Protein AF-A0A1F9V1G7-F1 (afdb_monomer_lite)

Foldseek 3Di:
DPDDPDDPLQVLLLCLLLVVDPVSVVVLVVLLQDLQSQLVSLLSLLVSLLCLLPPPDDNVNSCVSSVSSLVSLLVSLVCQLPDPSHDPVSNVLSVCLNVQPSPVNNVVVLSVLLVVLVVVLVVLVCVLVVPPPDDDPDDDPPPDCVVVDAFDQDDADPQPPQPFFDPPVVSVVVSVVLVVVLVVLSVVLVVLVVQLVVLVVDPDDPVVNVVSVVSNVVSSVVSVVVSVVSNVVSVLCSVQVSSCSNSVDQDQAPAQDQQQQPQWFWEADPQGIETGGEAEEQDPDVSNVVLLQCLQQVQQWDWADDPNDIGTYGYGYHYHYADVVGDDDPRHQYEYADPDQDLPDLRYTHDHSHDDSLQSNLSVLVVLSHAQLSDSNDGSVRVVVCNRRPVQDCSPPSSHGPDNVSSVVSVVSCVVSVRYDYDD

Secondary structure (DSSP, 8-state):
---S-S-TTHHHHHHHHTT--HHHHHHHHHHHTSHHHHHHHHHHHHHHHHHHHHSSS-HHHHHHHHHHHHHHHHHHHHHHHH-TTS-HHHHHHHHHHIIIIIGGGHHHHHHHHHHHHHHHHHHHHHHHHHH--SS--S---TTSSGGGS---PPPPP-PPP------THHHHHHHHHHHHHHHHHHHHHHHHHHHHHHHHHTT--HHHHHHHHHHHHHHHHHHHHHHHHHHHHHHHIIIIIIHHHHH-----PPPPPPP--TTEEEEE-SSEEEEEEEEEES---HHHHHHHHHHHHHHT-EEEEETTEEEEEEEEEEEEEPPTTPPPPTT-EEEEE-SS----BTTEEEE-TT--TTHHHHHHHHHTTPPPTTSS-S-HHHHHHHHHHGGGBTTTSTTSB--HHHHHHHHHHHHHTT-EEPP-

Radius of gyration: 26.16 Å; chains: 1; bounding box: 58×72×70 Å

pLDDT: mean 72.43, std 16.91, range [29.72, 97.0]

Structure (mmCIF, N/CA/C/O backbone):
data_AF-A0A1F9V1G7-F1
#
_entry.id   AF-A0A1F9V1G7-F1
#
loop_
_atom_site.group_PDB
_atom_site.id
_atom_site.type_symbol
_atom_site.label_atom_id
_atom_site.label_alt_id
_atom_site.label_comp_id
_atom_site.label_asym_id
_atom_site.label_entity_id
_atom_site.label_seq_id
_atom_site.pdbx_PDB_ins_code
_atom_site.Cartn_x
_atom_site.Cartn_y
_atom_site.Cartn_z
_atom_site.occupancy
_atom_site.B_iso_or_equiv
_atom_site.auth_seq_id
_atom_site.auth_comp_id
_atom_site.auth_asym_id
_atom_site.auth_atom_id
_atom_site.pdbx_PDB_model_num
ATOM 1 N N . MET A 1 1 ? 21.575 26.878 -10.936 1.00 29.72 1 MET A N 1
ATOM 2 C CA . MET A 1 1 ? 22.594 25.999 -10.329 1.00 29.72 1 MET A CA 1
ATOM 3 C C . MET A 1 1 ? 21.884 25.120 -9.322 1.00 29.72 1 MET A C 1
ATOM 5 O O . MET A 1 1 ? 21.358 25.646 -8.352 1.00 29.72 1 MET A O 1
ATOM 9 N N . ILE A 1 2 ? 21.734 23.836 -9.638 1.00 32.88 2 ILE A N 1
ATOM 10 C CA . ILE A 1 2 ? 21.074 22.844 -8.782 1.00 32.88 2 ILE A CA 1
ATOM 11 C C . ILE A 1 2 ? 22.199 22.085 -8.077 1.00 32.88 2 ILE A C 1
ATOM 13 O O . ILE A 1 2 ? 23.137 21.654 -8.738 1.00 32.88 2 ILE A O 1
ATOM 17 N N . ASP A 1 3 ? 22.122 22.018 -6.751 1.00 31.44 3 ASP A N 1
ATOM 18 C CA . ASP A 1 3 ? 23.181 21.574 -5.840 1.00 31.44 3 ASP A CA 1
ATOM 19 C C . ASP A 1 3 ? 23.662 20.132 -6.129 1.00 31.44 3 ASP A C 1
ATOM 21 O O . ASP A 1 3 ? 22.867 19.204 -6.296 1.00 31.44 3 ASP A O 1
ATOM 25 N N . GLU A 1 4 ? 24.984 19.965 -6.205 1.00 32.94 4 GLU A N 1
ATOM 26 C CA . GLU A 1 4 ? 25.726 18.846 -6.814 1.00 32.94 4 GLU A CA 1
ATOM 27 C C . GLU A 1 4 ? 25.842 17.588 -5.932 1.00 32.94 4 GLU A C 1
ATOM 29 O O . GLU A 1 4 ? 26.538 16.633 -6.277 1.00 32.94 4 GLU A O 1
ATOM 34 N N . LYS A 1 5 ? 25.178 17.530 -4.775 1.00 31.61 5 LYS A N 1
ATOM 35 C CA . LYS A 1 5 ? 25.526 16.543 -3.732 1.00 31.61 5 LYS A CA 1
ATOM 36 C C . LYS A 1 5 ? 24.697 15.254 -3.693 1.00 31.61 5 LYS A C 1
ATOM 38 O O . LYS A 1 5 ? 24.745 14.525 -2.707 1.00 31.61 5 LYS A O 1
ATOM 43 N N . GLY A 1 6 ? 23.998 14.903 -4.772 1.00 30.95 6 GLY A N 1
ATOM 44 C CA . GLY A 1 6 ? 23.206 13.668 -4.848 1.00 30.95 6 GLY A CA 1
ATOM 45 C C . GLY A 1 6 ? 23.345 12.923 -6.174 1.00 30.95 6 GLY A C 1
ATOM 46 O O . GLY A 1 6 ? 22.441 12.997 -7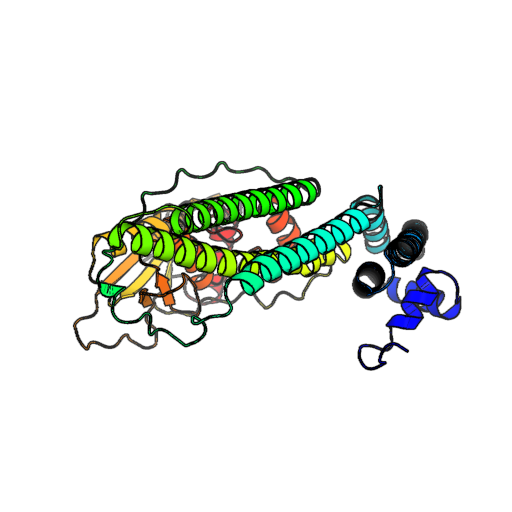.001 1.00 30.95 6 GLY A O 1
ATOM 47 N N . ALA A 1 7 ? 24.437 12.162 -6.315 1.00 34.72 7 ALA A N 1
ATOM 48 C CA . ALA A 1 7 ? 24.778 11.256 -7.421 1.00 34.72 7 ALA A CA 1
ATOM 49 C C . ALA A 1 7 ? 25.152 11.935 -8.755 1.00 34.72 7 ALA A C 1
ATOM 51 O O . ALA A 1 7 ? 24.292 12.399 -9.502 1.00 34.72 7 ALA A O 1
ATOM 52 N N . GLY A 1 8 ? 26.441 11.873 -9.114 1.00 35.94 8 GLY A N 1
ATOM 53 C CA . GLY A 1 8 ? 27.033 12.353 -10.378 1.00 35.94 8 GLY A CA 1
ATOM 54 C C . GLY A 1 8 ? 26.545 11.669 -11.668 1.00 35.94 8 GLY A C 1
ATOM 55 O O . GLY A 1 8 ? 27.241 11.677 -12.671 1.00 35.94 8 GLY A O 1
ATOM 56 N N . LEU A 1 9 ? 25.352 11.075 -11.649 1.00 44.69 9 LEU A N 1
ATOM 57 C CA . LEU A 1 9 ? 24.661 10.449 -12.777 1.00 44.69 9 LEU A CA 1
ATOM 58 C C . LEU A 1 9 ? 23.574 11.351 -13.382 1.00 44.69 9 LEU A C 1
ATOM 60 O O . LEU A 1 9 ? 23.080 11.071 -14.467 1.00 44.69 9 LEU A O 1
ATOM 64 N N . HIS A 1 10 ? 23.179 12.432 -12.703 1.00 52.31 10 HIS A N 1
ATOM 65 C CA . HIS A 1 10 ? 22.022 13.241 -13.111 1.00 52.31 10 HIS A CA 1
ATOM 66 C C . HIS A 1 10 ? 22.210 13.990 -14.449 1.00 52.31 10 HIS A C 1
ATOM 68 O O . HIS A 1 10 ? 21.325 13.883 -15.298 1.00 52.31 10 HIS A O 1
ATOM 74 N N . PRO A 1 11 ? 23.353 14.663 -14.705 1.00 52.00 11 PRO A N 1
ATOM 75 C CA . PRO A 1 11 ? 23.582 15.378 -15.966 1.00 52.00 11 PRO A CA 1
ATOM 76 C C . PRO A 1 11 ? 23.840 14.437 -17.150 1.00 52.00 11 PRO A C 1
ATOM 78 O O . PRO A 1 11 ? 23.301 14.652 -18.230 1.00 52.00 11 PRO A O 1
ATOM 81 N N . ILE A 1 12 ? 24.609 13.365 -16.925 1.00 50.31 12 ILE A N 1
ATOM 82 C CA . ILE A 1 12 ? 24.940 12.334 -17.925 1.00 50.31 12 ILE A CA 1
ATOM 83 C C . ILE A 1 12 ? 23.653 11.693 -18.449 1.00 50.31 12 ILE A C 1
ATOM 85 O O . ILE A 1 12 ? 23.429 11.622 -19.650 1.00 50.31 12 ILE A O 1
ATOM 89 N N . ILE A 1 13 ? 22.747 11.298 -17.553 1.00 52.94 13 ILE A N 1
ATOM 90 C CA . ILE A 1 13 ? 21.495 10.625 -17.921 1.00 52.94 13 ILE A CA 1
ATOM 91 C C . ILE A 1 13 ? 20.508 11.588 -18.587 1.00 52.94 13 ILE A C 1
ATOM 93 O O . ILE A 1 13 ? 19.802 11.192 -19.513 1.00 52.94 13 ILE A O 1
ATOM 97 N N . PHE A 1 14 ? 20.478 12.851 -18.159 1.00 56.09 14 PHE A N 1
ATOM 98 C CA . PHE A 1 14 ? 19.646 13.885 -18.772 1.00 56.09 14 PHE A CA 1
ATOM 99 C C . PHE A 1 14 ? 20.108 14.220 -20.203 1.00 56.09 14 PHE A C 1
ATOM 101 O O . PHE A 1 14 ? 19.299 14.192 -21.131 1.00 56.09 14 PHE A O 1
ATOM 108 N N . ASN A 1 15 ? 21.411 14.438 -20.403 1.00 54.31 15 ASN A N 1
ATOM 109 C CA . ASN A 1 15 ? 22.000 14.746 -21.710 1.00 54.31 15 ASN A CA 1
ATOM 110 C C . ASN A 1 15 ? 21.975 13.536 -22.659 1.00 54.31 15 ASN A C 1
ATOM 112 O O . ASN A 1 15 ? 21.706 13.689 -23.852 1.00 54.31 15 ASN A O 1
ATOM 116 N N . ALA A 1 16 ? 22.181 12.327 -22.128 1.00 52.59 16 ALA A N 1
ATOM 117 C CA . ALA A 1 16 ? 22.077 11.081 -22.880 1.00 52.59 16 ALA A CA 1
ATOM 118 C C . ALA A 1 16 ? 20.644 10.782 -23.327 1.00 52.59 16 ALA A C 1
ATOM 120 O O . ALA A 1 16 ? 20.428 10.449 -24.488 1.00 52.59 16 ALA A O 1
ATOM 121 N N . ALA A 1 17 ? 19.648 10.916 -22.440 1.00 51.84 17 ALA A N 1
ATOM 122 C CA . ALA A 1 17 ? 18.251 10.683 -22.802 1.00 51.84 17 ALA A CA 1
ATOM 123 C C . ALA A 1 17 ? 17.811 11.636 -23.924 1.00 51.84 17 ALA A C 1
ATOM 125 O O . ALA A 1 17 ? 17.167 11.213 -24.882 1.00 51.84 17 ALA A O 1
ATOM 126 N N . LEU A 1 18 ? 18.231 12.902 -23.861 1.00 56.25 18 LEU A N 1
ATOM 127 C CA . LEU A 1 18 ? 17.967 13.896 -24.903 1.00 56.25 18 LEU A CA 1
ATOM 128 C C . LEU A 1 18 ? 18.808 13.710 -26.183 1.00 56.25 18 LEU A C 1
ATOM 130 O O . LEU A 1 18 ? 18.615 14.475 -27.125 1.00 56.25 18 LEU A O 1
ATOM 134 N N . ALA A 1 19 ? 19.692 12.704 -26.244 1.00 54.97 19 ALA A N 1
ATOM 135 C CA . ALA A 1 19 ? 20.638 12.462 -27.338 1.00 54.97 19 ALA A CA 1
ATOM 136 C C . ALA A 1 19 ? 21.523 13.683 -27.671 1.00 54.97 19 ALA A C 1
ATOM 138 O O . ALA A 1 19 ? 21.908 13.885 -28.819 1.00 54.97 19 ALA A O 1
ATOM 139 N N . GLN A 1 20 ? 21.827 14.510 -26.665 1.00 57.44 20 GLN A N 1
ATOM 140 C CA . GLN A 1 20 ? 22.647 15.719 -26.809 1.00 57.44 20 GLN A CA 1
ATOM 141 C C . GLN A 1 20 ? 24.141 15.462 -26.562 1.00 57.44 20 GLN A C 1
ATOM 143 O O . GLN A 1 20 ? 24.959 16.324 -26.868 1.00 57.44 20 GLN A O 1
ATOM 148 N N . ASP A 1 21 ? 24.495 14.285 -26.035 1.00 67.31 21 ASP A N 1
ATOM 149 C CA . ASP A 1 21 ? 25.875 13.839 -25.835 1.00 67.31 21 ASP A CA 1
ATOM 150 C C . ASP A 1 21 ? 26.028 12.346 -26.178 1.00 67.31 21 ASP A C 1
ATOM 152 O O . ASP A 1 21 ? 25.426 11.471 -25.546 1.00 67.31 21 ASP A O 1
ATOM 156 N N . GLU A 1 22 ? 26.846 12.059 -27.189 1.00 66.12 22 GLU A N 1
ATOM 157 C CA . GLU A 1 22 ? 27.097 10.714 -27.713 1.00 66.12 22 GLU A CA 1
ATOM 158 C C . GLU A 1 22 ? 27.873 9.835 -26.715 1.00 66.12 22 GLU A C 1
ATOM 160 O O . GLU A 1 22 ? 27.637 8.623 -26.642 1.00 66.12 22 GLU A O 1
ATOM 165 N N . ALA A 1 23 ? 28.735 10.437 -25.886 1.00 68.25 23 ALA A N 1
ATOM 166 C CA . ALA A 1 23 ? 29.507 9.723 -24.871 1.00 68.25 23 ALA A CA 1
ATOM 167 C C . ALA A 1 23 ? 28.603 9.226 -23.732 1.00 68.25 23 ALA A C 1
ATOM 169 O O . ALA A 1 23 ? 28.592 8.031 -23.422 1.00 68.25 23 ALA A O 1
ATOM 170 N N . SER A 1 24 ? 27.772 10.112 -23.172 1.00 66.44 24 SER A N 1
ATOM 171 C CA . SER A 1 24 ? 26.798 9.748 -22.135 1.00 66.44 24 SER A CA 1
ATOM 172 C C . SER A 1 24 ? 25.757 8.735 -22.639 1.00 66.44 24 SER A C 1
ATOM 174 O O . SER A 1 24 ? 25.328 7.847 -21.897 1.00 66.44 24 SER A O 1
ATOM 176 N N . TYR A 1 25 ? 25.354 8.827 -23.912 1.00 69.50 25 TYR A N 1
ATOM 177 C CA . TYR A 1 25 ? 24.435 7.864 -24.525 1.00 69.50 25 TYR A CA 1
ATOM 178 C C . TYR A 1 25 ? 25.061 6.475 -24.693 1.00 69.50 25 TYR A C 1
ATOM 180 O O . TYR A 1 25 ? 24.433 5.463 -24.370 1.00 69.50 25 TYR A O 1
ATOM 188 N N . SER A 1 26 ? 26.319 6.420 -25.128 1.00 71.12 26 SER A N 1
ATOM 189 C CA . SER A 1 26 ? 27.076 5.170 -25.248 1.00 71.12 26 SER A CA 1
ATOM 190 C C . SER A 1 26 ? 27.284 4.496 -23.888 1.00 71.12 26 SER A C 1
ATOM 192 O O . SER A 1 26 ? 27.152 3.277 -23.773 1.00 71.12 26 SER A O 1
ATOM 194 N N . GLU A 1 27 ? 27.520 5.276 -22.829 1.00 74.50 27 GLU A N 1
ATOM 195 C CA . GLU A 1 27 ? 27.618 4.761 -21.460 1.00 74.50 27 GLU A CA 1
ATOM 196 C C . GLU A 1 27 ? 26.291 4.151 -20.967 1.00 74.50 27 GLU A C 1
ATOM 198 O O . GLU A 1 27 ? 26.287 3.082 -20.346 1.00 74.50 27 GLU A O 1
ATOM 203 N N . LEU A 1 28 ? 25.149 4.782 -21.274 1.00 73.62 28 LEU A N 1
ATOM 204 C CA . LEU A 1 28 ? 23.828 4.229 -20.955 1.00 73.62 28 LEU A CA 1
ATOM 205 C C . LEU A 1 28 ? 23.567 2.898 -21.668 1.00 73.62 28 LEU A C 1
ATOM 207 O O . LEU A 1 28 ? 23.064 1.960 -21.044 1.00 73.62 28 LEU A O 1
ATOM 211 N N . LEU A 1 29 ? 23.919 2.797 -22.952 1.00 75.94 29 LEU A N 1
ATOM 212 C CA . LEU A 1 29 ? 23.787 1.555 -23.718 1.00 75.94 29 LEU A CA 1
ATOM 213 C C . LEU A 1 29 ? 24.694 0.455 -23.157 1.00 75.94 29 LEU A C 1
ATOM 215 O O . LEU A 1 29 ? 24.226 -0.661 -22.933 1.00 75.94 29 LEU A O 1
ATOM 219 N N . ALA A 1 30 ? 25.947 0.776 -22.823 1.00 78.69 30 ALA A N 1
ATOM 220 C CA . ALA A 1 30 ? 26.878 -0.175 -22.218 1.00 78.69 30 ALA A CA 1
ATOM 221 C C . ALA A 1 30 ? 26.344 -0.741 -20.891 1.00 78.69 30 ALA A C 1
ATOM 223 O O . ALA A 1 30 ? 26.372 -1.952 -20.675 1.00 78.69 30 ALA A O 1
ATOM 224 N N . ARG A 1 31 ? 25.769 0.104 -20.025 1.00 75.69 31 ARG A N 1
ATOM 225 C CA . ARG A 1 31 ? 25.143 -0.322 -18.756 1.00 75.69 31 ARG A CA 1
ATOM 226 C C . ARG A 1 31 ? 23.838 -1.095 -18.943 1.00 75.69 31 ARG A C 1
ATOM 228 O O . ARG A 1 31 ? 23.412 -1.799 -18.034 1.00 75.69 31 ARG A O 1
ATOM 235 N N . SER A 1 32 ? 23.206 -0.970 -20.103 1.00 80.00 32 SER A N 1
ATOM 236 C CA . SER A 1 32 ? 21.971 -1.683 -20.442 1.00 80.00 32 SER A CA 1
ATOM 237 C C . SER A 1 32 ? 22.229 -3.091 -20.986 1.00 80.00 32 SER A C 1
ATOM 239 O O . SER A 1 32 ? 21.286 -3.860 -21.155 1.00 80.00 32 SER A O 1
ATOM 241 N N . SER A 1 33 ? 23.494 -3.447 -21.244 1.00 76.12 33 SER A N 1
ATOM 242 C CA . SER A 1 33 ? 23.887 -4.762 -21.773 1.00 76.12 33 SER A CA 1
ATOM 243 C C . SER A 1 33 ? 23.609 -5.921 -20.806 1.00 76.12 33 SER A C 1
ATOM 245 O O . SER A 1 33 ? 23.450 -7.058 -21.245 1.00 76.12 33 SER A O 1
ATOM 247 N N . ASP A 1 34 ? 23.465 -5.642 -19.505 1.00 72.00 34 ASP A N 1
ATOM 248 C CA . ASP A 1 34 ? 23.034 -6.606 -18.495 1.00 72.00 34 ASP A CA 1
ATOM 249 C C . ASP A 1 34 ? 21.693 -6.201 -17.847 1.00 72.00 34 ASP A C 1
ATOM 251 O O . ASP A 1 34 ? 21.361 -5.022 -17.697 1.00 72.00 34 ASP A O 1
ATOM 255 N N . ARG A 1 35 ? 20.898 -7.195 -17.427 1.00 67.25 35 ARG A N 1
ATOM 256 C CA . ARG A 1 35 ? 19.546 -6.983 -16.873 1.00 67.25 35 ARG A CA 1
ATOM 257 C C . ARG A 1 35 ? 19.528 -6.129 -15.595 1.00 67.25 35 ARG A C 1
ATOM 259 O O . ARG A 1 35 ? 18.544 -5.435 -15.339 1.00 67.25 35 ARG A O 1
ATOM 266 N N . ARG A 1 36 ? 20.556 -6.214 -14.746 1.00 66.19 36 ARG A N 1
ATOM 267 C CA . ARG A 1 36 ? 20.614 -5.470 -13.473 1.00 66.19 36 ARG A CA 1
ATOM 268 C C . ARG A 1 36 ? 21.009 -4.015 -13.715 1.00 66.19 36 ARG A C 1
ATOM 270 O O . ARG A 1 36 ? 20.405 -3.122 -13.120 1.00 66.19 36 ARG A O 1
ATOM 277 N N . GLY A 1 37 ? 21.971 -3.789 -14.602 1.00 71.88 37 GLY A N 1
ATOM 278 C CA . GLY A 1 37 ? 22.378 -2.481 -15.087 1.00 71.88 37 GLY A CA 1
ATOM 279 C C . GLY A 1 37 ? 21.224 -1.761 -15.779 1.00 71.88 37 GLY A C 1
ATOM 280 O O . GLY A 1 37 ? 20.951 -0.608 -15.445 1.00 71.88 37 GLY A O 1
ATOM 281 N N . PHE A 1 38 ? 20.443 -2.467 -16.603 1.00 80.62 38 PHE A N 1
ATOM 282 C CA . PHE A 1 38 ? 19.255 -1.899 -17.244 1.00 80.62 38 PHE A CA 1
ATOM 283 C C . PHE A 1 38 ? 18.192 -1.423 -16.238 1.00 80.62 38 PHE A C 1
ATOM 285 O O . PHE A 1 38 ? 17.694 -0.305 -16.353 1.00 80.62 38 PHE A O 1
ATOM 292 N N . GLY A 1 39 ? 17.896 -2.199 -15.187 1.00 73.31 39 GLY A N 1
ATOM 293 C CA . GLY A 1 39 ? 16.973 -1.764 -14.124 1.00 73.31 39 GLY A CA 1
ATOM 294 C C . GLY A 1 39 ? 17.448 -0.510 -13.369 1.00 73.31 39 GLY A C 1
ATOM 295 O O . GLY A 1 39 ? 16.644 0.359 -13.011 1.00 73.31 39 GLY A O 1
ATOM 296 N N . SER A 1 40 ? 18.762 -0.371 -13.169 1.00 71.94 40 SER A N 1
ATOM 297 C CA . SER A 1 40 ? 19.364 0.839 -12.590 1.00 71.94 40 SER A CA 1
ATOM 298 C C . SER A 1 40 ? 19.195 2.049 -13.517 1.00 71.94 40 SER A C 1
ATOM 300 O O . SER A 1 40 ? 18.751 3.110 -13.074 1.00 71.94 40 SER A O 1
ATOM 302 N N . VAL A 1 41 ? 19.442 1.866 -14.820 1.00 78.00 41 VAL A N 1
ATOM 303 C CA . VAL A 1 41 ? 19.226 2.892 -15.854 1.00 78.00 41 VAL A CA 1
ATOM 304 C C . VAL A 1 41 ? 17.766 3.357 -15.870 1.00 78.00 41 VAL A C 1
ATOM 306 O O . VAL A 1 41 ? 17.510 4.558 -15.786 1.00 78.00 41 VAL A O 1
ATOM 309 N N . LEU A 1 42 ? 16.803 2.429 -15.871 1.00 80.25 42 LEU A N 1
ATOM 310 C CA . LEU A 1 42 ? 15.372 2.751 -15.798 1.00 80.25 42 LEU A CA 1
ATOM 311 C C . LEU A 1 42 ? 15.018 3.546 -14.532 1.00 80.25 42 LEU A C 1
ATOM 313 O O . LEU A 1 42 ? 14.270 4.519 -14.598 1.00 80.25 42 LEU A O 1
ATOM 317 N N . THR A 1 43 ? 15.587 3.184 -13.381 1.00 77.12 43 THR A N 1
ATOM 318 C CA . THR A 1 43 ? 15.363 3.906 -12.116 1.00 77.12 43 THR A CA 1
ATOM 319 C C . THR A 1 43 ? 15.855 5.348 -12.193 1.00 77.12 43 THR A C 1
ATOM 321 O O . THR A 1 43 ? 15.156 6.278 -11.787 1.00 77.12 43 THR A O 1
ATOM 324 N N . SER A 1 44 ? 17.058 5.558 -12.723 1.00 73.88 44 SER A N 1
ATOM 325 C CA . SER A 1 44 ? 17.613 6.900 -12.867 1.00 73.88 44 SER A CA 1
ATOM 326 C C . SER A 1 44 ? 16.829 7.748 -13.870 1.00 73.88 44 SER A C 1
ATOM 328 O O . SER A 1 44 ? 16.561 8.918 -13.592 1.00 73.88 44 SER A O 1
ATOM 330 N N . LEU A 1 45 ? 16.399 7.153 -14.987 1.00 80.06 45 LEU A N 1
ATOM 331 C CA . LEU A 1 45 ? 15.549 7.809 -15.982 1.00 80.06 45 LEU A CA 1
ATOM 332 C C . LEU A 1 45 ? 14.183 8.200 -15.394 1.00 80.06 45 LEU A C 1
ATOM 334 O O . LEU A 1 45 ? 13.739 9.330 -15.598 1.00 80.06 45 LEU A O 1
ATOM 338 N N . TYR A 1 46 ? 13.561 7.326 -14.593 1.00 84.12 46 TYR A N 1
ATOM 339 C CA . TYR A 1 46 ? 12.331 7.638 -13.859 1.00 84.12 46 TYR A CA 1
ATOM 340 C C . TYR A 1 46 ? 12.502 8.855 -12.946 1.00 84.12 46 TYR A C 1
ATOM 342 O O . TYR A 1 46 ? 11.719 9.801 -13.008 1.00 84.12 46 TYR A O 1
ATOM 350 N N . HIS A 1 47 ? 13.542 8.861 -12.107 1.00 80.00 47 HIS A N 1
ATOM 351 C CA . HIS A 1 47 ? 13.767 9.960 -11.168 1.00 80.00 47 HIS A CA 1
ATOM 352 C C . HIS A 1 47 ? 14.069 11.276 -11.871 1.00 80.00 47 HIS A C 1
ATOM 354 O O . HIS A 1 47 ? 13.634 12.330 -11.410 1.00 80.00 47 HIS A O 1
ATOM 360 N N . ALA A 1 48 ? 14.814 11.240 -12.971 1.00 78.31 48 ALA A N 1
ATOM 361 C CA . ALA A 1 48 ? 15.082 12.441 -13.737 1.00 78.31 48 ALA A CA 1
ATOM 362 C C . ALA A 1 48 ? 13.793 12.963 -14.417 1.00 78.31 48 ALA A C 1
ATOM 364 O O . ALA A 1 48 ? 13.546 14.168 -14.358 1.00 78.31 48 ALA A O 1
ATOM 365 N N . LEU A 1 49 ? 12.902 12.084 -14.906 1.00 84.19 49 LEU A N 1
ATOM 366 C CA . LEU A 1 49 ? 11.594 12.481 -15.450 1.00 84.19 49 LEU A CA 1
ATOM 367 C C . LEU A 1 49 ? 10.698 13.083 -14.365 1.00 84.19 49 LEU A C 1
ATOM 369 O O . LEU A 1 49 ? 10.118 14.151 -14.558 1.00 84.19 49 LEU A O 1
ATOM 373 N N . ARG A 1 50 ? 10.622 12.421 -13.205 1.00 83.50 50 ARG A N 1
ATOM 374 C CA . ARG A 1 50 ? 9.877 12.893 -12.035 1.00 83.50 50 ARG A CA 1
ATOM 375 C C . ARG A 1 50 ? 10.364 14.273 -11.598 1.00 83.50 50 ARG A C 1
ATOM 377 O O . ARG A 1 50 ? 9.555 15.182 -11.477 1.00 83.50 50 ARG A O 1
ATOM 384 N N . ARG A 1 51 ? 11.679 14.474 -11.458 1.00 80.38 51 ARG A N 1
ATOM 385 C CA . ARG A 1 51 ? 12.256 15.783 -11.105 1.00 80.38 51 ARG A CA 1
ATOM 386 C C . ARG A 1 51 ? 11.941 16.859 -12.140 1.00 80.38 51 ARG A C 1
ATOM 388 O O . ARG A 1 51 ? 11.576 17.964 -11.754 1.00 80.38 51 ARG A O 1
ATOM 395 N N . ALA A 1 52 ? 12.044 16.546 -13.434 1.00 80.06 52 ALA A N 1
ATOM 396 C CA . ALA A 1 52 ? 11.661 17.478 -14.492 1.00 80.06 52 ALA A CA 1
ATOM 397 C C . ALA A 1 52 ? 10.176 17.863 -14.389 1.00 80.06 52 ALA A C 1
ATOM 399 O O . ALA A 1 52 ? 9.826 19.023 -14.585 1.00 80.06 52 ALA A O 1
ATOM 400 N N . HIS A 1 53 ? 9.313 16.910 -14.028 1.00 81.44 53 HIS A N 1
ATOM 401 C CA . HIS A 1 53 ? 7.881 17.131 -13.852 1.00 81.44 53 HIS A CA 1
ATOM 402 C C . HIS A 1 53 ? 7.507 17.823 -12.529 1.00 81.44 53 HIS A C 1
ATOM 404 O O . HIS A 1 53 ? 6.465 18.475 -12.449 1.00 81.44 53 HIS A O 1
ATOM 410 N N . GLU A 1 54 ? 8.337 17.703 -11.493 1.00 77.00 54 GLU A N 1
ATOM 411 C CA . GLU A 1 54 ? 8.094 18.265 -10.161 1.00 77.00 54 GLU A CA 1
ATOM 412 C C . GLU A 1 54 ? 8.793 19.610 -9.919 1.00 77.00 54 GLU A C 1
ATOM 414 O O . GLU A 1 54 ? 8.477 20.294 -8.942 1.00 77.00 54 GLU A O 1
ATOM 419 N N . ALA A 1 55 ? 9.688 20.025 -10.817 1.00 77.31 55 ALA A N 1
ATOM 420 C CA . ALA A 1 55 ? 10.452 21.258 -10.696 1.00 77.31 55 ALA A CA 1
ATOM 421 C C . ALA A 1 55 ? 9.559 22.478 -10.393 1.00 77.31 55 ALA A C 1
ATOM 423 O O . ALA A 1 55 ? 8.456 22.623 -10.932 1.00 77.31 55 ALA A O 1
ATOM 424 N N . GLY A 1 56 ? 10.062 23.396 -9.560 1.00 74.69 56 GLY A N 1
ATOM 425 C CA . GLY A 1 56 ? 9.420 24.674 -9.214 1.00 74.69 56 GLY A CA 1
ATOM 426 C C . GLY A 1 56 ? 9.381 25.693 -10.362 1.00 74.69 56 GLY A C 1
ATOM 427 O O . GLY A 1 56 ? 9.507 26.888 -10.128 1.00 74.69 56 GLY A O 1
ATOM 428 N N . LEU A 1 57 ? 9.267 25.220 -11.603 1.00 76.69 57 LEU A N 1
ATOM 429 C CA . LEU A 1 57 ? 9.197 26.016 -12.823 1.00 76.69 57 LEU A CA 1
ATOM 430 C C . LEU A 1 57 ? 7.740 26.296 -13.210 1.00 76.69 57 LEU A C 1
ATOM 432 O O . LEU A 1 57 ? 6.814 25.588 -12.782 1.00 76.69 57 LEU A O 1
ATOM 436 N N . ALA A 1 58 ? 7.557 27.298 -14.075 1.00 77.00 58 ALA A N 1
ATOM 437 C CA . ALA A 1 58 ? 6.280 27.590 -14.717 1.00 77.00 58 ALA A CA 1
ATOM 438 C C . ALA A 1 58 ? 5.710 26.336 -15.411 1.00 77.00 58 ALA A C 1
ATOM 440 O O . ALA A 1 58 ? 6.449 25.452 -15.856 1.00 77.00 58 ALA A O 1
ATOM 441 N N . ALA A 1 59 ? 4.380 26.207 -15.418 1.00 77.19 59 ALA A N 1
ATOM 442 C CA . ALA A 1 59 ? 3.712 24.966 -15.812 1.00 77.19 59 ALA A CA 1
ATOM 443 C C . ALA A 1 59 ? 3.987 24.574 -17.270 1.00 77.19 59 ALA A C 1
ATOM 445 O O . ALA A 1 59 ? 4.228 23.402 -17.543 1.00 77.19 59 ALA A O 1
ATOM 446 N N . ASP A 1 60 ? 4.004 25.548 -18.170 1.00 73.12 60 ASP A N 1
ATOM 447 C CA . ASP A 1 60 ? 4.353 25.416 -19.583 1.00 73.12 60 ASP A CA 1
ATOM 448 C C . ASP A 1 60 ? 5.790 24.904 -19.780 1.00 73.12 60 ASP A C 1
ATOM 450 O O . ASP A 1 60 ? 6.000 23.911 -20.477 1.00 73.12 60 ASP A O 1
ATOM 454 N N . VAL A 1 61 ? 6.764 25.495 -19.080 1.00 72.25 61 VAL A N 1
ATOM 455 C CA . VAL A 1 61 ? 8.179 25.085 -19.131 1.00 72.25 61 VAL A CA 1
ATOM 456 C C . VAL A 1 61 ? 8.357 23.660 -18.603 1.00 72.25 61 VAL A C 1
ATOM 458 O O . VAL A 1 61 ? 9.058 22.839 -19.195 1.00 72.25 61 VAL A O 1
ATOM 461 N N . ARG A 1 62 ? 7.683 23.333 -17.499 1.00 81.88 62 ARG A N 1
ATOM 462 C CA . ARG A 1 62 ? 7.750 22.024 -16.838 1.00 81.88 62 ARG A CA 1
ATOM 463 C C . ARG A 1 62 ? 7.111 20.909 -17.669 1.00 81.88 62 ARG A C 1
ATOM 465 O O . ARG A 1 62 ? 7.674 19.820 -17.799 1.00 81.88 62 ARG A O 1
ATOM 472 N N . VAL A 1 63 ? 5.936 21.171 -18.245 1.00 78.88 63 VAL A N 1
ATOM 473 C CA . VAL A 1 63 ? 5.243 20.232 -19.141 1.00 78.88 63 VAL A CA 1
ATOM 474 C C . VAL A 1 63 ? 6.056 20.022 -20.417 1.00 78.88 63 VAL A C 1
ATOM 476 O O . VAL A 1 63 ? 6.221 18.879 -20.836 1.00 78.88 63 VAL A O 1
ATOM 479 N N . GLY A 1 64 ? 6.638 21.086 -20.980 1.00 75.88 64 GLY A N 1
ATOM 480 C CA . GLY A 1 64 ? 7.549 20.991 -22.121 1.00 75.88 64 GLY A CA 1
ATOM 481 C C . GLY A 1 64 ? 8.775 20.123 -21.825 1.00 75.88 64 GLY A C 1
ATOM 482 O O . GLY A 1 64 ? 9.038 19.163 -22.546 1.00 75.88 64 GLY A O 1
ATOM 483 N N . ALA A 1 65 ? 9.482 20.397 -20.724 1.00 77.62 65 ALA A N 1
ATOM 484 C CA . ALA A 1 65 ? 10.678 19.650 -20.331 1.00 77.62 65 ALA A CA 1
ATOM 485 C C . ALA A 1 65 ? 10.387 18.166 -20.042 1.00 77.62 65 ALA A C 1
ATOM 487 O O . ALA A 1 65 ? 11.083 17.284 -20.545 1.00 77.62 65 ALA A O 1
ATOM 488 N N . SER A 1 66 ? 9.335 17.873 -19.270 1.00 82.56 66 SER A N 1
ATOM 489 C CA . SER A 1 66 ? 8.946 16.487 -18.969 1.00 82.56 66 SER A CA 1
ATOM 490 C C . SER A 1 66 ? 8.419 15.739 -20.201 1.00 82.56 66 SER A C 1
ATOM 492 O O . SER A 1 66 ? 8.695 14.551 -20.343 1.00 82.56 66 SER A O 1
ATOM 494 N N . GLY A 1 67 ? 7.744 16.424 -21.130 1.00 84.06 67 GLY A N 1
ATOM 495 C CA . GLY A 1 67 ? 7.335 15.867 -22.422 1.00 84.06 67 GLY A CA 1
ATOM 496 C C . GLY A 1 67 ? 8.521 15.477 -23.304 1.00 84.06 67 GLY A C 1
ATOM 497 O O . GLY A 1 67 ? 8.596 14.340 -23.763 1.00 84.06 67 GLY A O 1
ATOM 498 N N . LEU A 1 68 ? 9.487 16.384 -23.477 1.00 82.25 68 LEU A N 1
ATOM 499 C CA . LEU A 1 68 ? 10.709 16.104 -24.238 1.00 82.25 68 LEU A CA 1
ATOM 500 C C . LEU A 1 68 ? 11.474 14.918 -23.657 1.00 82.25 68 LEU A C 1
ATOM 502 O O . LEU A 1 68 ? 11.924 14.046 -24.397 1.00 82.25 68 LEU A O 1
ATOM 506 N N . MET A 1 69 ? 11.582 14.876 -22.331 1.00 83.31 69 MET A N 1
ATOM 507 C CA . MET A 1 69 ? 12.260 13.806 -21.626 1.00 83.31 69 MET A CA 1
ATOM 508 C C . MET A 1 69 ? 11.532 12.463 -21.773 1.00 83.31 69 MET A C 1
ATOM 510 O O . MET A 1 69 ? 12.163 11.450 -22.052 1.00 83.31 69 MET A O 1
ATOM 514 N N . HIS A 1 70 ? 10.208 12.450 -21.650 1.00 87.38 70 HIS A N 1
ATOM 515 C CA . HIS A 1 70 ? 9.389 11.265 -21.887 1.00 87.38 70 HIS A CA 1
ATOM 516 C C . HIS A 1 70 ? 9.594 10.689 -23.299 1.00 87.38 70 HIS A C 1
ATOM 518 O O . HIS A 1 70 ? 9.807 9.487 -23.456 1.00 87.38 70 HIS A O 1
ATOM 524 N N . ASP A 1 71 ? 9.587 11.545 -24.322 1.00 85.50 71 ASP A N 1
ATOM 525 C CA . ASP A 1 71 ? 9.765 11.118 -25.713 1.00 85.50 71 ASP A CA 1
ATOM 526 C C . ASP A 1 71 ? 11.199 10.615 -25.971 1.00 85.50 71 ASP A C 1
ATOM 528 O O . ASP A 1 71 ? 11.414 9.651 -26.708 1.00 85.50 71 ASP A O 1
ATOM 532 N N . ALA A 1 72 ? 12.184 11.229 -25.314 1.00 82.00 72 ALA A N 1
ATOM 533 C CA . ALA A 1 72 ? 13.573 10.781 -25.270 1.00 82.00 72 ALA A CA 1
ATOM 534 C C . ALA A 1 72 ? 13.727 9.373 -24.666 1.00 82.00 72 ALA A C 1
ATOM 536 O O . ALA A 1 72 ? 14.355 8.504 -25.275 1.00 82.00 72 ALA A O 1
ATOM 537 N N . LEU A 1 73 ? 13.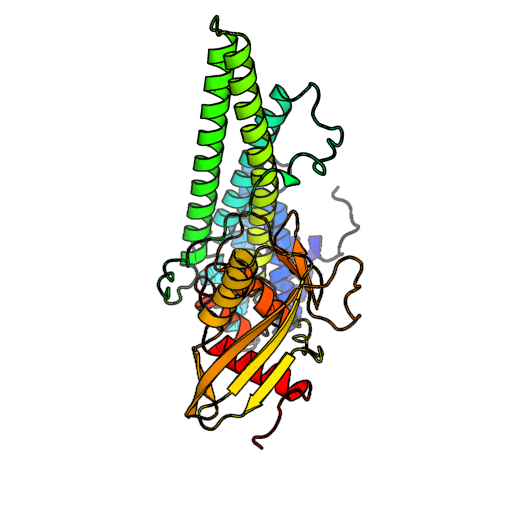102 9.125 -23.509 1.00 86.06 73 LEU A N 1
ATOM 538 C CA . LEU A 1 73 ? 13.050 7.799 -22.887 1.00 86.06 73 LEU A CA 1
ATOM 539 C C . LEU A 1 73 ? 12.409 6.776 -23.835 1.00 86.06 73 LEU A C 1
ATOM 541 O O . LEU A 1 73 ? 12.936 5.677 -23.985 1.00 86.06 73 LEU A O 1
ATOM 545 N N . GLY A 1 74 ? 11.316 7.143 -24.512 1.00 87.62 74 GLY A N 1
ATOM 546 C CA . GLY A 1 74 ? 10.651 6.282 -25.494 1.00 87.62 74 GLY A CA 1
ATOM 547 C C . GLY A 1 74 ? 11.587 5.849 -26.621 1.00 87.62 74 GLY A C 1
ATOM 548 O O . GLY A 1 74 ? 11.714 4.657 -26.888 1.00 87.62 74 GLY A O 1
ATOM 549 N N . ARG A 1 75 ? 12.321 6.798 -27.215 1.00 86.81 75 ARG A N 1
ATOM 550 C CA . ARG A 1 75 ? 13.318 6.502 -28.261 1.00 86.81 75 ARG A CA 1
ATOM 551 C C . ARG A 1 75 ? 14.456 5.613 -27.762 1.00 86.81 75 ARG A C 1
ATOM 553 O O . ARG A 1 75 ? 14.903 4.730 -28.490 1.00 86.81 75 ARG A O 1
ATOM 560 N N . PHE A 1 76 ? 14.930 5.835 -26.536 1.00 86.38 76 PHE A N 1
ATOM 561 C CA . PHE A 1 76 ? 15.950 4.983 -25.923 1.00 86.38 76 PHE A CA 1
ATOM 562 C C . PHE A 1 76 ? 15.458 3.536 -25.776 1.00 86.38 76 PHE A C 1
ATOM 564 O O . PHE A 1 76 ? 16.153 2.613 -26.202 1.00 86.38 76 PHE A O 1
ATOM 571 N N . LEU A 1 77 ? 14.248 3.333 -25.245 1.00 88.12 77 LEU A N 1
ATOM 572 C CA . LEU A 1 77 ? 13.672 1.996 -25.086 1.00 88.12 77 LEU A CA 1
ATOM 573 C C . LEU A 1 77 ? 13.381 1.317 -26.427 1.00 88.12 77 LEU A C 1
ATOM 575 O O . LEU A 1 77 ? 13.649 0.125 -26.554 1.00 88.12 77 LEU A O 1
ATOM 579 N N . ASP A 1 78 ? 12.907 2.061 -27.431 1.00 89.69 78 ASP A N 1
ATOM 580 C CA . ASP A 1 78 ? 12.689 1.537 -28.786 1.00 89.69 78 ASP A CA 1
ATOM 581 C C . ASP A 1 78 ? 13.996 1.014 -29.401 1.00 89.69 78 ASP A C 1
ATOM 583 O O . ASP A 1 78 ? 14.012 -0.052 -30.019 1.00 89.69 78 ASP A O 1
ATOM 587 N N . ARG A 1 79 ? 15.119 1.709 -29.172 1.00 87.56 79 ARG A N 1
ATOM 588 C CA . ARG A 1 79 ? 16.436 1.270 -29.649 1.00 87.56 79 ARG A CA 1
ATOM 589 C C . ARG A 1 79 ? 16.932 0.026 -28.917 1.00 87.56 79 ARG A C 1
ATOM 591 O O . ARG A 1 79 ? 17.342 -0.925 -29.572 1.00 87.56 79 ARG A O 1
ATOM 598 N N . VAL A 1 80 ? 16.848 0.006 -27.584 1.00 88.19 80 VAL A N 1
ATOM 599 C CA . VAL A 1 80 ? 17.217 -1.176 -26.782 1.00 88.19 80 VAL A CA 1
ATOM 600 C C . VAL A 1 80 ? 16.367 -2.384 -27.179 1.00 88.19 80 VAL A C 1
ATOM 602 O O . VAL A 1 80 ? 16.881 -3.491 -27.269 1.00 88.19 80 VAL A O 1
ATOM 605 N N . ALA A 1 81 ? 15.076 -2.191 -27.456 1.00 89.62 81 ALA A N 1
ATOM 606 C CA . ALA A 1 81 ? 14.168 -3.255 -27.876 1.00 89.62 81 ALA A CA 1
ATOM 607 C C . ALA A 1 81 ? 14.505 -3.860 -29.251 1.00 89.62 81 ALA A C 1
ATOM 609 O O . ALA A 1 81 ? 14.254 -5.054 -29.454 1.00 89.62 81 ALA A O 1
ATOM 610 N N . ALA A 1 82 ? 15.018 -3.045 -30.177 1.00 89.88 82 ALA A N 1
ATOM 611 C CA . ALA A 1 82 ? 15.301 -3.425 -31.561 1.00 89.88 82 ALA A CA 1
ATOM 612 C C . ALA A 1 82 ? 16.719 -3.983 -31.774 1.00 89.88 82 ALA A C 1
ATOM 614 O O . ALA A 1 82 ? 16.924 -4.776 -32.689 1.00 89.88 82 ALA A O 1
ATOM 615 N N . ASP A 1 83 ? 17.687 -3.587 -30.948 1.00 88.88 83 ASP A N 1
ATOM 616 C CA . ASP A 1 83 ? 19.096 -3.946 -31.119 1.00 88.88 83 ASP A CA 1
ATOM 617 C C . ASP A 1 83 ? 19.397 -5.366 -30.603 1.00 88.88 83 ASP A C 1
ATOM 619 O O . ASP A 1 83 ? 19.323 -5.654 -29.408 1.00 88.88 83 ASP A O 1
ATOM 623 N N . GLU A 1 84 ? 19.741 -6.272 -31.523 1.00 90.25 84 GLU A N 1
ATOM 624 C CA . GLU A 1 84 ? 20.013 -7.686 -31.238 1.00 90.25 84 GLU A CA 1
ATOM 625 C C . GLU A 1 84 ? 21.248 -7.926 -30.359 1.00 90.25 84 GLU A C 1
ATOM 627 O O . GLU A 1 84 ? 21.383 -9.021 -29.810 1.00 90.25 84 GLU A O 1
ATOM 632 N N . ALA A 1 85 ? 22.105 -6.918 -30.158 1.00 87.44 85 ALA A N 1
ATOM 633 C CA . ALA A 1 85 ? 23.222 -6.997 -29.220 1.00 87.44 85 ALA A CA 1
ATOM 634 C C . ALA A 1 85 ? 22.763 -7.111 -27.752 1.00 87.44 85 ALA A C 1
ATOM 636 O O . ALA A 1 85 ? 23.535 -7.556 -26.899 1.00 87.44 85 ALA A O 1
ATOM 637 N N . PHE A 1 86 ? 21.514 -6.740 -27.438 1.00 85.88 86 PHE A N 1
ATOM 638 C CA . PHE A 1 86 ? 20.963 -6.852 -26.088 1.00 85.88 86 PHE A CA 1
ATOM 639 C C . PHE A 1 86 ? 20.327 -8.228 -25.809 1.00 85.88 86 PHE A C 1
ATOM 641 O O . PHE A 1 86 ? 19.613 -8.784 -26.658 1.00 85.88 86 PHE A O 1
ATOM 648 N N . PRO A 1 87 ? 20.470 -8.757 -24.574 1.00 85.44 87 PRO A N 1
ATOM 649 C CA . PRO A 1 87 ? 19.815 -9.996 -24.162 1.00 85.44 87 PRO A CA 1
ATOM 650 C C . PRO A 1 87 ? 18.292 -9.962 -24.385 1.00 85.44 87 PRO A C 1
ATOM 652 O O . PRO A 1 87 ? 17.667 -8.917 -24.162 1.00 85.44 87 PRO A O 1
ATOM 655 N N . PRO A 1 88 ? 17.654 -11.084 -24.777 1.00 85.19 88 PRO A N 1
ATOM 656 C CA . PRO A 1 88 ? 16.205 -11.153 -24.989 1.00 85.19 88 PRO A CA 1
ATOM 657 C C . PRO A 1 88 ? 15.378 -10.616 -23.812 1.00 85.19 88 PRO A C 1
ATOM 659 O O . PRO A 1 88 ? 14.363 -9.954 -24.020 1.00 85.19 88 PRO A O 1
ATOM 662 N N . GLU A 1 89 ? 15.821 -10.846 -22.576 1.00 79.31 89 GLU A N 1
ATOM 663 C CA . GLU A 1 89 ? 15.169 -10.364 -21.358 1.00 79.31 89 GLU A CA 1
ATOM 664 C C . GLU A 1 89 ? 15.188 -8.836 -21.255 1.00 79.31 89 GLU A C 1
ATOM 666 O O . GLU A 1 89 ? 14.174 -8.240 -20.891 1.00 79.31 89 GLU A O 1
ATOM 671 N N . THR A 1 90 ? 16.314 -8.203 -21.596 1.00 83.12 90 THR A N 1
ATOM 672 C CA . THR A 1 90 ? 16.457 -6.740 -21.627 1.00 83.12 90 THR A CA 1
ATOM 673 C C . THR A 1 90 ? 15.571 -6.145 -22.717 1.00 83.12 90 THR A C 1
ATOM 675 O O . THR A 1 90 ? 14.826 -5.202 -22.458 1.00 83.12 90 THR A O 1
ATOM 678 N N . ARG A 1 91 ? 15.571 -6.742 -23.916 1.00 88.31 91 ARG A N 1
ATOM 679 C CA . ARG A 1 91 ? 14.731 -6.294 -25.039 1.00 88.31 91 ARG A CA 1
ATOM 680 C C . ARG A 1 91 ? 13.240 -6.399 -24.731 1.00 88.31 91 ARG A C 1
ATOM 682 O O . ARG A 1 91 ? 12.480 -5.479 -25.022 1.00 88.31 91 ARG A O 1
ATOM 689 N N . ASN A 1 92 ? 12.818 -7.509 -24.125 1.00 83.50 92 ASN A N 1
ATOM 690 C CA . ASN A 1 92 ? 11.434 -7.704 -23.697 1.00 83.50 92 ASN A CA 1
ATOM 691 C C . ASN A 1 92 ? 11.043 -6.686 -22.619 1.00 83.50 92 ASN A C 1
ATOM 693 O O . ASN A 1 92 ? 9.990 -6.069 -22.734 1.00 83.50 92 ASN A O 1
ATOM 697 N N . MET A 1 93 ? 11.910 -6.457 -21.628 1.00 80.44 93 MET A N 1
ATOM 698 C CA . MET A 1 93 ? 11.674 -5.459 -20.583 1.00 80.44 93 MET A CA 1
ATOM 699 C C . MET A 1 93 ? 11.567 -4.042 -21.159 1.00 80.44 93 MET A C 1
ATOM 701 O O . MET A 1 93 ? 10.693 -3.290 -20.744 1.00 80.44 93 MET A O 1
ATOM 705 N N . ALA A 1 94 ? 12.406 -3.682 -22.134 1.00 86.69 94 ALA A N 1
ATOM 706 C CA . ALA A 1 94 ? 12.333 -2.389 -22.808 1.00 86.69 94 ALA A CA 1
ATOM 707 C C . ALA A 1 94 ? 10.990 -2.195 -23.532 1.00 86.69 94 ALA A C 1
ATOM 709 O O . ALA A 1 94 ? 10.360 -1.151 -23.362 1.00 86.69 94 ALA A O 1
ATOM 710 N N . ARG A 1 95 ? 10.518 -3.214 -24.273 1.00 85.31 95 ARG A N 1
ATOM 711 C CA . ARG A 1 95 ? 9.199 -3.194 -24.936 1.00 85.31 95 ARG A CA 1
ATOM 712 C C . ARG A 1 95 ? 8.060 -3.052 -23.939 1.00 85.31 95 ARG A C 1
ATOM 714 O O . ARG A 1 95 ? 7.218 -2.182 -24.113 1.00 85.31 95 ARG A O 1
ATOM 721 N N . GLU A 1 96 ? 8.070 -3.861 -22.882 1.00 80.19 96 GLU A N 1
ATOM 722 C CA . GLU A 1 96 ? 7.059 -3.798 -21.826 1.00 80.19 96 GLU A CA 1
ATOM 723 C C . GLU A 1 96 ? 7.022 -2.405 -21.193 1.00 80.19 96 GLU A C 1
ATOM 725 O O . GLU A 1 96 ? 5.980 -1.770 -21.215 1.00 80.19 96 GLU A O 1
ATOM 730 N N . VAL A 1 97 ? 8.150 -1.871 -20.707 1.00 82.12 97 VAL A N 1
ATOM 731 C CA . VAL A 1 97 ? 8.179 -0.538 -20.072 1.00 82.12 97 VAL A CA 1
ATOM 732 C C . VAL A 1 97 ? 7.688 0.549 -21.033 1.00 82.12 97 VAL A C 1
ATOM 734 O O . VAL A 1 97 ? 6.922 1.432 -20.644 1.00 82.12 97 VAL A O 1
ATOM 737 N N . ARG A 1 98 ? 8.085 0.476 -22.304 1.00 86.44 98 ARG A N 1
ATOM 738 C CA . ARG A 1 98 ? 7.656 1.418 -23.338 1.00 86.44 98 ARG A CA 1
ATOM 739 C C . ARG A 1 98 ? 6.149 1.351 -23.585 1.00 86.44 98 ARG A C 1
ATOM 741 O O . ARG A 1 98 ? 5.490 2.391 -23.555 1.00 86.44 98 ARG A O 1
ATOM 748 N N . ASP A 1 99 ? 5.601 0.160 -23.791 1.00 81.56 99 ASP A N 1
ATOM 749 C CA . ASP A 1 99 ? 4.184 -0.032 -24.108 1.00 81.56 99 ASP A CA 1
ATOM 750 C C . ASP A 1 99 ? 3.269 0.192 -22.890 1.00 81.56 99 ASP A C 1
ATOM 752 O O . ASP A 1 99 ? 2.162 0.711 -23.037 1.00 81.56 99 ASP A O 1
ATOM 756 N N . ASP A 1 100 ? 3.745 -0.134 -21.689 1.00 73.31 100 ASP A N 1
ATOM 757 C CA . ASP A 1 100 ? 2.969 -0.072 -20.451 1.00 73.31 100 ASP A CA 1
ATOM 758 C C . ASP A 1 100 ? 2.984 1.320 -19.797 1.00 73.31 100 ASP A C 1
ATOM 760 O O . ASP A 1 100 ? 1.962 1.760 -19.259 1.00 73.31 100 ASP A O 1
ATOM 764 N N . TYR A 1 101 ? 4.122 2.027 -19.849 1.00 77.69 101 TYR A N 1
ATOM 765 C CA . TYR A 1 101 ? 4.325 3.286 -19.117 1.00 77.69 101 TYR A CA 1
ATOM 766 C C . TYR A 1 101 ? 4.433 4.511 -20.022 1.00 77.69 101 TYR A C 1
ATOM 768 O O . TYR A 1 101 ? 3.950 5.581 -19.646 1.00 77.69 101 TYR A O 1
ATOM 776 N N . LEU A 1 102 ? 5.073 4.392 -21.187 1.00 83.31 102 LEU A N 1
ATOM 777 C CA . LEU A 1 102 ? 5.337 5.552 -22.048 1.00 83.31 102 LEU A CA 1
ATOM 778 C C . LEU A 1 102 ? 4.289 5.724 -23.151 1.00 83.31 102 LEU A C 1
ATOM 780 O O . LEU A 1 102 ? 3.987 6.845 -23.570 1.00 83.31 102 LEU A O 1
ATOM 784 N N . LYS A 1 103 ? 3.672 4.636 -23.614 1.00 77.75 103 LYS A N 1
ATOM 785 C CA . LYS A 1 103 ? 2.573 4.719 -24.577 1.00 77.75 103 LYS A CA 1
ATOM 786 C C . LYS A 1 103 ? 1.437 5.571 -24.012 1.00 77.75 103 LYS A C 1
ATOM 788 O O . LYS A 1 103 ? 1.128 5.513 -22.823 1.00 77.75 103 LYS A O 1
ATOM 793 N N . GLU A 1 104 ? 0.842 6.404 -24.869 1.00 78.12 104 GLU A N 1
ATOM 794 C CA . GLU A 1 104 ? -0.250 7.324 -24.501 1.00 78.12 104 GLU A CA 1
ATOM 795 C C . GLU A 1 104 ? 0.104 8.296 -23.356 1.00 78.12 104 GLU A C 1
ATOM 797 O O . GLU A 1 104 ? -0.788 8.881 -22.748 1.00 78.12 104 GLU A O 1
ATOM 802 N N . ARG A 1 105 ? 1.399 8.496 -23.058 1.00 84.12 105 ARG A N 1
ATOM 803 C CA . ARG A 1 105 ? 1.883 9.377 -21.981 1.00 84.12 105 ARG A CA 1
ATOM 804 C C . ARG A 1 105 ? 1.376 8.997 -20.582 1.00 84.12 105 ARG A C 1
ATOM 806 O O . ARG A 1 105 ? 1.311 9.853 -19.700 1.00 84.12 105 ARG A O 1
ATOM 813 N N . ARG A 1 106 ? 1.071 7.715 -20.344 1.00 77.06 106 ARG A N 1
ATOM 814 C CA . ARG A 1 106 ? 0.512 7.209 -19.072 1.00 77.06 106 ARG A CA 1
ATOM 815 C C . ARG A 1 106 ? 1.341 7.600 -17.847 1.00 77.06 106 ARG A C 1
ATOM 817 O O . ARG A 1 106 ? 0.783 8.054 -16.849 1.00 77.06 106 ARG A O 1
ATOM 824 N N . LEU A 1 107 ? 2.667 7.490 -17.935 1.00 82.50 107 LEU A N 1
ATOM 825 C CA . LEU A 1 107 ? 3.587 7.886 -16.869 1.00 82.50 107 LEU A CA 1
ATOM 826 C C . LEU A 1 107 ? 3.510 9.388 -16.559 1.00 82.50 107 LEU A C 1
ATOM 828 O O . LEU A 1 107 ? 3.434 9.773 -15.394 1.00 82.50 107 LEU A O 1
ATOM 832 N N . LEU A 1 108 ? 3.474 10.240 -17.588 1.00 84.12 108 LEU A N 1
ATOM 833 C CA . LEU A 1 108 ? 3.313 11.685 -17.403 1.00 84.12 108 LEU A CA 1
ATOM 834 C C . LEU A 1 108 ? 1.955 12.033 -16.795 1.00 84.12 108 LEU A C 1
ATOM 836 O O . LEU A 1 108 ? 1.889 12.898 -15.927 1.00 84.12 108 LEU A O 1
ATOM 840 N N . SER A 1 109 ? 0.882 11.357 -17.209 1.00 83.31 109 SER A N 1
ATOM 841 C CA . SER A 1 109 ? -0.449 11.549 -16.627 1.00 83.31 109 SER A CA 1
ATOM 842 C C . SER A 1 109 ? -0.488 11.179 -15.143 1.00 83.31 109 SER A C 1
ATOM 844 O O . SER A 1 109 ? -1.089 11.906 -14.354 1.00 83.31 109 SER A O 1
ATOM 846 N N . ALA A 1 110 ? 0.181 10.094 -14.740 1.00 78.44 110 ALA A N 1
ATOM 847 C CA . ALA A 1 110 ? 0.276 9.690 -13.337 1.00 78.44 110 ALA A CA 1
ATOM 848 C C . ALA A 1 110 ? 1.093 10.685 -12.491 1.00 78.44 110 ALA A C 1
ATOM 850 O O . ALA A 1 110 ? 0.674 11.037 -11.388 1.00 78.44 110 ALA A O 1
ATOM 851 N N . LEU A 1 111 ? 2.216 11.190 -13.019 1.00 85.12 111 LEU A N 1
ATOM 852 C CA . LEU A 1 111 ? 3.011 12.236 -12.361 1.00 85.12 111 LEU A CA 1
ATOM 853 C C . LEU A 1 111 ? 2.224 13.552 -12.232 1.00 85.12 111 LEU A C 1
ATOM 855 O O . LEU A 1 111 ? 2.245 14.186 -11.176 1.00 85.12 111 LEU A O 1
ATOM 859 N N . ALA A 1 112 ? 1.477 13.931 -13.274 1.00 84.56 112 ALA A N 1
ATOM 860 C CA . ALA A 1 112 ? 0.627 15.119 -13.263 1.00 84.56 112 ALA A CA 1
ATOM 861 C C . ALA A 1 112 ? -0.500 15.006 -12.233 1.00 84.56 112 ALA A C 1
ATOM 863 O O . ALA A 1 112 ? -0.764 15.966 -11.507 1.00 84.56 112 ALA A O 1
ATOM 864 N N . TRP A 1 113 ? -1.121 13.828 -12.130 1.00 85.25 113 TRP A N 1
ATOM 865 C CA . TRP A 1 113 ? -2.106 13.538 -11.093 1.00 85.25 113 TRP A CA 1
ATOM 866 C C . TRP A 1 113 ? -1.499 13.652 -9.691 1.00 85.25 113 TRP A C 1
ATOM 868 O O . TRP A 1 113 ? -2.058 14.349 -8.851 1.00 85.25 113 TRP A O 1
ATOM 878 N N . GLY A 1 114 ? -0.331 13.047 -9.446 1.00 80.56 114 GLY A N 1
ATOM 879 C CA . GLY A 1 114 ? 0.317 13.088 -8.131 1.00 80.56 114 GLY A CA 1
ATOM 880 C C . GLY A 1 114 ? 0.613 14.516 -7.679 1.00 80.56 114 GLY A C 1
ATOM 881 O O . GLY A 1 114 ? 0.266 14.902 -6.565 1.00 80.56 114 GLY A O 1
ATOM 882 N N . ARG A 1 115 ? 1.140 15.347 -8.588 1.00 84.69 115 ARG A N 1
ATOM 883 C CA . ARG A 1 115 ? 1.344 16.778 -8.332 1.00 84.69 115 ARG A CA 1
ATOM 884 C C . ARG A 1 115 ? 0.027 17.514 -8.074 1.00 84.69 115 ARG A C 1
ATOM 886 O O . ARG A 1 115 ? -0.026 18.393 -7.217 1.00 84.69 115 ARG A O 1
ATOM 893 N N . GLN A 1 116 ? -1.029 17.196 -8.823 1.00 85.25 116 GLN A N 1
ATOM 894 C CA . GLN A 1 116 ? -2.346 17.789 -8.606 1.00 85.25 116 GLN A CA 1
ATOM 895 C C . GLN A 1 116 ? -2.886 17.447 -7.212 1.00 85.25 116 GLN A C 1
ATOM 897 O O . GLN A 1 116 ? -3.379 18.345 -6.535 1.00 85.25 116 GLN A O 1
ATOM 902 N N . GLU A 1 117 ? -2.770 16.197 -6.761 1.00 81.25 117 GLU A N 1
ATOM 903 C CA . GLU A 1 117 ? -3.175 15.806 -5.407 1.00 81.25 117 GLU A CA 1
ATOM 904 C C . GLU A 1 117 ? -2.319 16.475 -4.333 1.00 81.25 117 GLU A C 1
ATOM 906 O O . GLU A 1 117 ? -2.872 17.017 -3.384 1.00 81.25 117 GLU A O 1
ATOM 911 N N . GLN A 1 118 ? -0.995 16.531 -4.496 1.00 84.69 118 GLN A N 1
ATOM 912 C CA . GLN A 1 118 ? -0.118 17.261 -3.573 1.00 84.69 118 GLN A CA 1
ATOM 913 C C . GLN A 1 118 ? -0.519 18.740 -3.463 1.00 84.69 118 GLN A C 1
ATOM 915 O O . GLN A 1 118 ? -0.588 19.288 -2.363 1.00 84.69 118 GLN A O 1
ATOM 920 N N . ASN A 1 119 ? -0.875 19.380 -4.582 1.00 86.38 119 ASN A N 1
ATOM 921 C CA . ASN A 1 119 ? -1.402 20.744 -4.566 1.00 86.38 119 ASN A CA 1
ATOM 922 C C . ASN A 1 119 ? -2.747 20.834 -3.830 1.00 86.38 119 ASN A C 1
ATOM 924 O O . ASN A 1 119 ? -2.916 21.738 -3.013 1.00 86.38 119 ASN A O 1
ATOM 928 N N . ARG A 1 120 ? -3.681 19.899 -4.064 1.00 86.25 120 ARG A N 1
ATOM 929 C CA . ARG A 1 120 ? -4.972 19.853 -3.350 1.00 86.25 120 ARG A CA 1
ATOM 930 C C . ARG A 1 120 ? -4.790 19.655 -1.849 1.00 86.25 120 ARG A C 1
ATOM 932 O O . ARG A 1 120 ? -5.462 20.319 -1.067 1.00 86.25 120 ARG A O 1
ATOM 939 N N . ILE A 1 121 ? -3.872 18.781 -1.439 1.00 82.00 121 ILE A N 1
ATOM 940 C CA . ILE A 1 121 ? -3.506 18.573 -0.034 1.00 82.00 121 ILE A CA 1
ATOM 941 C C . ILE A 1 121 ? -2.952 19.873 0.545 1.00 82.00 121 ILE A C 1
ATOM 943 O O . ILE A 1 121 ? -3.411 20.311 1.594 1.00 82.00 121 ILE A O 1
ATOM 947 N N . ALA A 1 122 ? -2.016 20.532 -0.144 1.00 85.94 122 ALA A N 1
ATOM 948 C CA . ALA A 1 122 ? -1.446 21.797 0.310 1.00 85.94 122 ALA A CA 1
ATOM 949 C C . ALA A 1 122 ? -2.503 22.912 0.424 1.00 85.94 122 ALA A C 1
ATOM 951 O O . ALA A 1 122 ? -2.485 23.686 1.380 1.00 85.94 122 ALA A O 1
ATOM 952 N N . GLU A 1 123 ? -3.447 22.996 -0.517 1.00 87.25 123 GLU A N 1
ATOM 953 C CA . GLU A 1 123 ? -4.593 23.911 -0.457 1.00 87.25 123 GLU A CA 1
ATOM 954 C C . GLU A 1 123 ? -5.516 23.597 0.723 1.00 87.25 123 GLU A C 1
ATOM 956 O O . GLU A 1 123 ? -5.846 24.499 1.493 1.00 87.25 123 GLU A O 1
ATOM 961 N N . ALA A 1 124 ? -5.870 22.326 0.917 1.00 84.88 124 ALA A N 1
ATOM 962 C CA . ALA A 1 124 ? -6.686 21.875 2.038 1.00 84.88 124 ALA A CA 1
ATOM 963 C C . ALA A 1 124 ? -5.995 22.124 3.388 1.00 84.88 124 ALA A C 1
ATOM 965 O O . ALA A 1 124 ? -6.641 22.581 4.328 1.00 84.88 124 ALA A O 1
ATOM 966 N N . ARG A 1 125 ? -4.673 21.919 3.479 1.00 84.69 125 ARG A N 1
ATOM 967 C CA . ARG A 1 125 ? -3.870 22.270 4.660 1.00 84.69 125 ARG A CA 1
ATOM 968 C C . ARG A 1 125 ? -3.874 23.772 4.914 1.00 84.69 125 ARG A C 1
ATOM 970 O O . ARG A 1 125 ? -4.015 24.180 6.059 1.00 84.69 125 ARG A O 1
ATOM 977 N N . ARG A 1 126 ? -3.754 24.609 3.877 1.00 83.19 126 ARG A N 1
ATOM 978 C CA . ARG A 1 126 ? -3.867 26.069 4.034 1.00 83.19 126 ARG A CA 1
ATOM 979 C C . ARG A 1 126 ? -5.245 26.474 4.547 1.00 83.19 126 ARG A C 1
ATOM 981 O O . ARG A 1 126 ? -5.302 27.286 5.461 1.00 83.19 126 ARG A O 1
ATOM 988 N N . ALA A 1 127 ? -6.320 25.888 4.019 1.00 76.75 127 ALA A N 1
ATOM 989 C CA . ALA A 1 127 ? -7.677 26.120 4.516 1.00 76.75 127 ALA A CA 1
ATOM 990 C C . ALA A 1 127 ? -7.835 25.677 5.982 1.00 76.75 127 ALA A C 1
ATOM 992 O O . ALA A 1 127 ? -8.435 26.388 6.780 1.00 76.75 127 ALA A O 1
ATOM 993 N N . LEU A 1 128 ? -7.227 24.546 6.353 1.00 77.75 128 LEU A N 1
ATOM 994 C CA . LEU A 1 128 ? -7.206 24.049 7.726 1.00 77.75 128 LEU A CA 1
ATOM 995 C C . LEU A 1 128 ? -6.399 24.961 8.670 1.00 77.75 128 LEU A C 1
ATOM 997 O O . LEU A 1 128 ? -6.804 25.146 9.810 1.00 77.75 128 LEU A O 1
ATOM 1001 N N . ILE A 1 129 ? -5.267 25.523 8.229 1.00 66.25 129 ILE A N 1
ATOM 1002 C CA . ILE A 1 129 ? -4.378 26.371 9.050 1.00 66.25 129 ILE A CA 1
ATOM 1003 C C . ILE A 1 129 ? -4.910 27.802 9.174 1.00 66.25 129 ILE A C 1
ATOM 1005 O O . ILE A 1 129 ? -4.851 28.368 10.263 1.00 66.25 129 ILE A O 1
ATOM 1009 N N . ALA A 1 130 ? -5.431 28.385 8.090 1.00 57.97 130 ALA A N 1
ATOM 1010 C CA . ALA A 1 130 ? -5.930 29.763 8.068 1.00 57.97 130 ALA A CA 1
ATOM 1011 C C . ALA A 1 130 ? -7.065 30.007 9.081 1.00 57.97 130 ALA A C 1
ATOM 1013 O O . ALA A 1 130 ? -7.212 31.124 9.564 1.00 57.97 130 ALA A O 1
ATOM 1014 N N . GLU A 1 131 ? -7.800 28.955 9.449 1.00 54.12 131 GLU A N 1
ATOM 1015 C CA . GLU A 1 131 ? -8.915 28.993 10.405 1.00 54.12 131 GLU A CA 1
ATOM 1016 C C . GLU A 1 131 ? -8.526 28.508 11.821 1.00 54.12 131 GLU A C 1
ATOM 1018 O O . GLU A 1 131 ? -9.245 28.768 12.779 1.00 54.12 131 GLU A O 1
ATOM 1023 N N . ASN A 1 132 ? -7.368 27.848 11.991 1.00 54.28 132 ASN A N 1
ATOM 1024 C CA . ASN A 1 132 ? -6.944 27.224 13.259 1.00 54.28 132 ASN A CA 1
ATOM 1025 C C . ASN A 1 132 ? -5.837 27.975 14.024 1.00 54.28 132 ASN A C 1
ATOM 1027 O O . ASN A 1 132 ? -5.270 27.438 14.980 1.00 54.28 132 ASN A O 1
ATOM 1031 N N . VAL A 1 133 ? -5.513 29.226 13.681 1.00 44.84 133 VAL A N 1
ATOM 1032 C CA . VAL A 1 133 ? -4.610 30.033 14.525 1.00 44.84 133 VAL A CA 1
ATOM 1033 C C . VAL A 1 133 ? -5.385 30.627 15.704 1.00 44.84 133 VAL A C 1
ATOM 1035 O O . VAL A 1 133 ? -5.662 31.823 15.744 1.00 44.84 133 VAL A O 1
ATOM 1038 N N . ARG A 1 134 ? -5.718 29.765 16.673 1.00 41.25 134 ARG A N 1
ATOM 1039 C CA . ARG A 1 134 ? -5.723 30.030 18.124 1.00 41.25 134 ARG A CA 1
ATOM 1040 C C . ARG A 1 134 ? -6.027 28.726 18.878 1.00 41.25 134 ARG A C 1
ATOM 1042 O O . ARG A 1 134 ? -7.152 28.258 18.899 1.00 41.25 134 ARG A O 1
ATOM 1049 N N . GLU A 1 135 ? -4.979 28.193 19.509 1.00 42.47 135 GLU A N 1
ATOM 1050 C CA . GLU A 1 135 ? -5.021 27.231 20.627 1.00 42.47 135 GLU A CA 1
ATOM 1051 C C . GLU A 1 135 ? -5.508 25.792 20.357 1.00 42.47 135 GLU A C 1
ATOM 1053 O O . GLU A 1 135 ? -6.511 25.351 20.904 1.00 42.47 135 GLU A O 1
ATOM 1058 N N . ALA A 1 136 ? -4.713 24.977 19.651 1.00 38.09 136 ALA A N 1
ATOM 1059 C CA . ALA A 1 136 ? -4.798 23.513 19.814 1.00 38.09 136 ALA A CA 1
ATOM 1060 C C . ALA A 1 136 ? -3.481 22.742 19.603 1.00 38.09 136 ALA A C 1
ATOM 1062 O O . ALA A 1 136 ? -3.476 21.515 19.638 1.00 38.09 136 ALA A O 1
ATOM 1063 N N . THR A 1 137 ? -2.341 23.421 19.447 1.00 33.53 137 THR A N 1
ATOM 1064 C CA . THR A 1 137 ? -1.028 22.765 19.284 1.00 33.53 137 THR A CA 1
ATOM 1065 C C . THR A 1 137 ? -0.213 22.773 20.576 1.00 33.53 137 THR A C 1
ATOM 1067 O O . THR A 1 137 ? 0.983 23.049 20.586 1.00 33.53 137 THR A O 1
ATOM 1070 N N . GLN A 1 138 ? -0.862 22.466 21.697 1.00 34.84 138 GLN A N 1
ATOM 1071 C CA . GLN A 1 138 ? -0.178 22.029 22.911 1.00 34.84 138 GLN A CA 1
ATOM 1072 C C . GLN A 1 138 ? -0.879 20.786 23.442 1.00 34.84 138 GLN A C 1
ATOM 1074 O O . GLN A 1 138 ? -1.925 20.868 24.077 1.00 34.84 138 GLN A O 1
ATOM 1079 N N . SER A 1 139 ? -0.276 19.637 23.133 1.00 38.72 139 SER A N 1
ATOM 1080 C CA . SER A 1 139 ? -0.290 18.384 23.890 1.00 38.72 139 SER A CA 1
ATOM 1081 C C . SER A 1 139 ? -1.380 18.273 24.961 1.00 38.72 139 SER A C 1
ATOM 1083 O O . SER A 1 139 ? -1.092 18.276 26.161 1.00 38.72 139 SER A O 1
ATOM 1085 N N . ARG A 1 140 ? -2.645 18.117 24.555 1.00 34.31 140 ARG A N 1
ATOM 1086 C CA . ARG A 1 140 ? -3.654 17.606 25.483 1.00 34.31 140 ARG A CA 1
ATOM 1087 C C . ARG A 1 140 ? -3.311 16.148 25.741 1.00 34.31 140 ARG A C 1
ATOM 1089 O O . ARG A 1 140 ? -3.315 15.326 24.835 1.00 34.31 140 ARG A O 1
ATOM 1096 N N . LYS A 1 141 ? -2.982 15.838 26.995 1.00 33.94 141 LYS A N 1
ATOM 1097 C CA . LYS A 1 141 ? -2.911 14.479 27.535 1.00 33.94 141 LYS A CA 1
ATOM 1098 C C . LYS A 1 141 ? -4.209 13.732 27.180 1.00 33.94 141 LYS A C 1
ATOM 1100 O O . LYS A 1 141 ? -5.177 13.808 27.926 1.00 33.94 141 LYS A O 1
ATOM 1105 N N . VAL A 1 142 ? -4.215 12.959 26.091 1.00 35.78 142 VAL A N 1
ATOM 1106 C CA . VAL A 1 142 ? -5.318 12.061 25.664 1.00 35.78 142 VAL A CA 1
ATOM 1107 C C . VAL A 1 142 ? -5.483 10.851 26.620 1.00 35.78 142 VAL A C 1
ATOM 1109 O O . VAL A 1 142 ? -6.139 9.863 26.316 1.00 35.78 142 VAL A O 1
ATOM 1112 N N . GLY A 1 143 ? -4.893 10.896 27.818 1.00 36.62 143 GLY A N 1
ATOM 1113 C CA . GLY A 1 143 ? -4.757 9.736 28.701 1.00 36.62 143 GLY A CA 1
ATOM 1114 C C . GLY A 1 143 ? -5.888 9.495 29.707 1.00 36.62 143 GLY A C 1
ATOM 1115 O O . GLY A 1 143 ? -5.916 8.418 30.286 1.00 36.62 143 GLY A O 1
ATOM 1116 N N . ALA A 1 144 ? -6.801 10.444 29.952 1.00 38.38 144 ALA A N 1
ATOM 1117 C CA . ALA A 1 144 ? -7.749 10.326 31.077 1.00 38.38 144 ALA A CA 1
ATOM 1118 C C . ALA A 1 144 ? -9.221 10.120 30.676 1.00 38.38 144 ALA A C 1
ATOM 1120 O O . ALA A 1 144 ? -9.924 9.362 31.340 1.00 38.38 144 ALA A O 1
ATOM 1121 N N . ASP A 1 145 ? -9.697 10.723 29.582 1.00 39.50 145 ASP A N 1
ATOM 1122 C CA . ASP A 1 145 ? -11.110 10.595 29.182 1.00 39.50 145 ASP A CA 1
ATOM 1123 C C . ASP A 1 145 ? -11.398 9.384 28.281 1.00 39.50 145 ASP A C 1
ATOM 1125 O O . ASP A 1 145 ? -12.532 8.915 28.229 1.00 39.50 145 ASP A O 1
ATOM 1129 N N . ARG A 1 146 ? -10.375 8.793 27.650 1.00 46.47 146 ARG A N 1
ATOM 1130 C CA . ARG A 1 146 ? -10.537 7.644 26.740 1.00 46.47 146 ARG A CA 1
ATOM 1131 C C . ARG A 1 146 ? -10.889 6.332 27.448 1.00 46.47 146 ARG A C 1
ATOM 1133 O O . ARG A 1 146 ? -11.513 5.458 26.859 1.00 46.47 146 ARG A O 1
ATOM 1140 N N . LEU A 1 147 ? -10.562 6.218 28.738 1.00 48.09 147 LEU A N 1
ATOM 1141 C CA . LEU A 1 147 ? -10.976 5.089 29.578 1.00 48.09 147 LEU A CA 1
ATOM 1142 C C . LEU A 1 147 ? -12.505 5.017 29.764 1.00 48.09 147 LEU A C 1
ATOM 1144 O O . LEU A 1 147 ? -12.999 3.973 30.182 1.00 48.09 147 LEU A O 1
ATOM 1148 N N . LYS A 1 148 ? -13.247 6.088 29.434 1.00 44.88 148 LYS A N 1
ATOM 1149 C CA . LYS A 1 148 ? -14.717 6.143 29.515 1.00 44.88 148 LYS A CA 1
ATOM 1150 C C . LYS A 1 148 ? -15.426 5.601 28.266 1.00 44.88 148 LYS A C 1
ATOM 1152 O O . LYS A 1 148 ? -16.616 5.308 28.345 1.00 44.88 148 LYS A O 1
ATOM 1157 N N . GLU A 1 149 ? -14.735 5.444 27.135 1.00 53.91 149 GLU A N 1
ATOM 1158 C CA . GLU A 1 149 ? -15.301 4.801 25.942 1.00 53.91 149 GLU A CA 1
ATOM 1159 C C . GLU A 1 149 ? -15.190 3.281 26.092 1.00 53.91 149 GLU A C 1
ATOM 1161 O O . GLU A 1 149 ? -14.092 2.720 26.074 1.00 53.91 149 GLU A O 1
ATOM 1166 N N . GLY A 1 150 ? -16.325 2.609 26.296 1.00 61.00 150 GLY A N 1
ATOM 1167 C CA . GLY A 1 150 ? -16.375 1.148 26.331 1.00 61.00 150 GLY A CA 1
ATOM 1168 C C . GLY A 1 150 ? -15.935 0.542 24.996 1.00 61.00 150 GLY A C 1
ATOM 1169 O O . GLY A 1 150 ? -16.166 1.123 23.936 1.00 61.00 150 GLY A O 1
ATOM 1170 N N . TRP A 1 151 ? -15.308 -0.634 25.043 1.00 75.12 151 TRP A N 1
ATOM 1171 C CA . TRP A 1 151 ? -14.930 -1.376 23.841 1.00 75.12 151 TRP A CA 1
ATOM 1172 C C . TRP A 1 151 ? -16.143 -1.679 22.960 1.00 75.12 151 TRP A C 1
ATOM 1174 O O . TRP A 1 151 ? -17.173 -2.144 23.454 1.00 75.12 151 TRP A O 1
ATOM 1184 N N . GLN A 1 152 ? -15.993 -1.493 21.648 1.00 70.62 152 GLN A N 1
ATOM 1185 C CA . GLN A 1 152 ? -16.990 -1.899 20.662 1.00 70.62 152 GLN A CA 1
ATOM 1186 C C . GLN A 1 152 ? -16.410 -3.023 19.799 1.00 70.62 152 GLN A C 1
ATOM 1188 O O . GLN A 1 152 ? -15.742 -2.748 18.804 1.00 70.62 152 GLN A O 1
ATOM 1193 N N . PRO A 1 153 ? -16.607 -4.302 20.177 1.00 66.06 153 PRO A N 1
ATOM 1194 C CA . PRO A 1 153 ? -16.099 -5.405 19.378 1.00 66.06 153 PRO A CA 1
ATOM 1195 C C . PRO A 1 153 ? -16.808 -5.411 18.013 1.00 66.06 153 PRO A C 1
ATOM 1197 O O . PRO A 1 153 ? -18.043 -5.420 17.967 1.00 66.06 153 PRO A O 1
ATOM 1200 N N . PRO A 1 154 ? -16.062 -5.431 16.898 1.00 71.19 154 PRO A N 1
ATOM 1201 C CA . PRO A 1 154 ? -16.648 -5.372 15.566 1.00 71.19 154 PRO A CA 1
ATOM 1202 C C . PRO A 1 154 ? -17.429 -6.652 15.238 1.00 71.19 154 PRO A C 1
ATOM 1204 O O . PRO A 1 154 ? -17.085 -7.758 15.675 1.00 71.19 154 PRO A O 1
ATOM 1207 N N . ALA A 1 155 ? -18.474 -6.513 14.420 1.00 71.94 155 ALA A N 1
ATOM 1208 C CA . ALA A 1 155 ? -19.115 -7.652 13.770 1.00 71.94 155 ALA A CA 1
ATOM 1209 C C . ALA A 1 155 ? -18.165 -8.256 12.718 1.00 71.94 155 ALA A C 1
ATOM 1211 O O . ALA A 1 155 ? -17.355 -7.527 12.149 1.00 71.94 155 ALA A O 1
ATOM 1212 N N . PRO A 1 156 ? -18.238 -9.572 12.437 1.00 70.50 156 PRO A N 1
ATOM 1213 C CA . PRO A 1 156 ? -17.424 -10.161 11.385 1.00 70.50 156 PRO A CA 1
ATOM 1214 C C . PRO A 1 156 ? -17.731 -9.505 10.037 1.00 70.50 156 PRO A C 1
ATOM 1216 O O . PRO A 1 156 ? -18.895 -9.423 9.643 1.00 70.50 156 PRO A O 1
ATOM 1219 N N . ASP A 1 157 ? -16.684 -9.062 9.340 1.00 65.44 157 ASP A N 1
ATOM 1220 C CA . ASP A 1 157 ? -16.819 -8.427 8.031 1.00 65.44 157 ASP A CA 1
ATOM 1221 C C . ASP A 1 157 ? -17.513 -9.370 7.039 1.00 65.44 157 ASP A C 1
ATOM 1223 O O . ASP A 1 157 ? -17.240 -10.578 6.991 1.00 65.44 157 ASP A O 1
ATOM 1227 N N . ALA A 1 158 ? -18.395 -8.820 6.198 1.00 58.91 158 ALA A N 1
ATOM 1228 C CA . ALA A 1 158 ? -18.830 -9.527 5.003 1.00 58.91 158 ALA A CA 1
ATOM 1229 C C . ALA A 1 158 ? -17.579 -9.780 4.154 1.00 58.91 158 ALA A C 1
ATOM 1231 O O . ALA A 1 158 ? -16.934 -8.827 3.714 1.00 58.91 158 ALA A O 1
ATOM 1232 N N . ARG A 1 159 ? -17.208 -11.058 3.976 1.00 52.06 159 ARG A N 1
ATOM 1233 C CA . ARG A 1 159 ? -16.001 -11.439 3.229 1.00 52.06 159 ARG A CA 1
ATOM 1234 C C . ARG A 1 159 ? -16.001 -10.699 1.891 1.00 52.06 159 ARG A C 1
ATOM 1236 O O . ARG A 1 159 ? -16.941 -10.902 1.115 1.00 52.06 159 ARG A O 1
ATOM 1243 N N . PRO A 1 160 ? -15.001 -9.849 1.608 1.00 45.66 160 PRO A N 1
ATOM 1244 C CA . PRO A 1 160 ? -14.966 -9.178 0.327 1.00 45.66 160 PRO A CA 1
ATOM 1245 C C . PRO A 1 160 ? -14.845 -10.227 -0.781 1.00 45.66 160 PRO A C 1
ATOM 1247 O O . PRO A 1 160 ? -14.213 -11.270 -0.576 1.00 45.66 160 PRO A O 1
ATOM 1250 N N . PRO A 1 161 ? -15.458 -9.985 -1.951 1.00 38.25 161 PRO A N 1
ATOM 1251 C CA . PRO A 1 161 ? -15.326 -10.891 -3.076 1.00 38.25 161 PRO A CA 1
ATOM 1252 C C . PRO A 1 161 ? -13.847 -11.055 -3.437 1.00 38.25 161 PRO A C 1
ATOM 1254 O O . PRO A 1 161 ? -13.087 -10.083 -3.447 1.00 38.25 161 PRO A O 1
ATOM 1257 N N . GLU A 1 162 ? -13.464 -12.292 -3.755 1.00 38.38 162 GLU A N 1
ATOM 1258 C CA . GLU A 1 162 ? -12.181 -12.640 -4.365 1.00 38.38 162 GLU A CA 1
ATOM 1259 C C . GLU A 1 162 ? -12.081 -11.865 -5.689 1.00 38.38 162 GLU A C 1
ATOM 1261 O O . GLU A 1 162 ? -12.620 -12.267 -6.721 1.00 38.38 162 GLU A O 1
ATOM 1266 N N . LYS A 1 163 ? -11.485 -10.669 -5.664 1.00 35.25 163 LYS A N 1
ATOM 1267 C CA . LYS A 1 163 ? -11.274 -9.912 -6.897 1.00 35.25 163 LYS A CA 1
ATOM 1268 C C . LYS A 1 163 ? -10.137 -10.585 -7.655 1.00 35.25 163 LYS A C 1
ATOM 1270 O O . LYS A 1 163 ? -8.979 -10.498 -7.253 1.00 35.25 163 LYS A O 1
ATOM 1275 N N . ALA A 1 164 ? -10.503 -11.263 -8.741 1.00 30.70 164 ALA A N 1
ATOM 1276 C CA . ALA A 1 164 ? -9.571 -11.804 -9.717 1.00 30.70 164 ALA A CA 1
ATOM 1277 C C . ALA A 1 164 ? -8.636 -10.702 -10.234 1.00 30.70 164 ALA A C 1
ATOM 1279 O O . ALA A 1 164 ? -9.053 -9.559 -10.447 1.00 30.70 164 ALA A O 1
ATOM 1280 N N . GLY A 1 165 ? -7.371 -11.074 -10.410 1.00 36.94 165 GLY A N 1
ATOM 1281 C CA . GLY A 1 165 ? -6.293 -10.157 -10.739 1.00 36.94 165 GLY A CA 1
ATOM 1282 C C . GLY A 1 165 ? -6.498 -9.369 -12.018 1.00 36.94 165 GLY A C 1
ATOM 1283 O O . GLY A 1 165 ? -7.049 -9.881 -12.991 1.00 36.94 165 GLY A O 1
ATOM 1284 N N . ARG A 1 166 ? -6.030 -8.117 -12.010 1.00 37.12 166 ARG A N 1
ATOM 1285 C CA . ARG A 1 166 ? -5.944 -7.258 -13.197 1.00 37.12 166 ARG A CA 1
ATOM 1286 C C . ARG A 1 166 ? -4.707 -6.365 -13.117 1.00 37.12 166 ARG A C 1
ATOM 1288 O O . ARG A 1 166 ? -4.345 -5.909 -12.034 1.00 37.12 166 ARG A O 1
ATOM 1295 N N . GLY A 1 167 ? -4.074 -6.170 -14.275 1.00 41.62 167 GLY A N 1
ATOM 1296 C CA . GLY A 1 167 ? -2.894 -5.329 -14.484 1.00 41.62 167 GLY A CA 1
ATOM 1297 C C . GLY A 1 167 ? -3.197 -3.824 -14.455 1.00 41.62 167 GLY A C 1
ATOM 1298 O O . GLY A 1 167 ? -4.054 -3.372 -13.703 1.00 41.62 167 GLY A O 1
ATOM 1299 N N . ILE A 1 168 ? -2.470 -3.061 -15.276 1.00 43.59 168 ILE A N 1
ATOM 1300 C CA . ILE A 1 168 ? -2.325 -1.586 -15.313 1.00 43.59 168 ILE A CA 1
ATOM 1301 C C . ILE A 1 168 ? -3.601 -0.735 -15.163 1.00 43.59 168 ILE A C 1
ATOM 1303 O O . ILE A 1 168 ? -3.513 0.375 -14.634 1.00 43.59 168 ILE A O 1
ATOM 1307 N N . ASP A 1 169 ? -4.789 -1.257 -15.481 1.00 48.69 169 ASP A N 1
ATOM 1308 C CA . ASP A 1 169 ? -6.087 -0.630 -15.155 1.00 48.69 169 ASP A CA 1
ATOM 1309 C C . ASP A 1 169 ? -6.225 -0.279 -13.653 1.00 48.69 169 ASP A C 1
ATOM 1311 O O . ASP A 1 169 ? -6.958 0.638 -13.268 1.00 48.69 169 ASP A O 1
ATOM 1315 N N . ARG A 1 170 ? -5.446 -0.960 -12.799 1.00 49.28 170 ARG A N 1
ATOM 1316 C CA . ARG A 1 170 ? -5.315 -0.728 -11.356 1.00 49.28 170 ARG A CA 1
ATOM 1317 C C . ARG A 1 170 ? -4.843 0.683 -11.007 1.00 49.28 170 ARG A C 1
ATOM 1319 O O . ARG A 1 170 ? -5.257 1.187 -9.965 1.00 49.28 170 ARG A O 1
ATOM 1326 N N . TRP A 1 171 ? -4.007 1.334 -11.821 1.00 59.22 171 TRP A N 1
ATOM 1327 C CA . TRP A 1 171 ? -3.574 2.704 -11.520 1.00 59.22 171 TRP A CA 1
ATOM 1328 C C . TRP A 1 171 ? -4.724 3.667 -11.724 1.00 59.22 171 TRP A C 1
ATOM 1330 O O . TRP A 1 171 ? -5.103 4.345 -10.784 1.00 59.22 171 TRP A O 1
ATOM 1340 N N . SER A 1 172 ? -5.357 3.660 -12.894 1.00 56.25 172 SER A N 1
ATOM 1341 C CA . SER A 1 172 ? -6.498 4.534 -13.175 1.00 56.25 172 SER A CA 1
ATOM 1342 C C . SER A 1 172 ? -7.662 4.321 -12.202 1.00 56.25 172 SER A C 1
ATOM 1344 O O . SER A 1 172 ? -8.405 5.259 -11.929 1.00 56.25 172 SER A O 1
ATOM 1346 N N . GLU A 1 173 ? -7.840 3.113 -11.662 1.00 56.44 173 GLU A N 1
ATOM 1347 C CA . GLU A 1 173 ? -8.758 2.861 -10.545 1.00 56.44 173 GLU A CA 1
ATOM 1348 C C . GLU A 1 173 ? -8.246 3.416 -9.211 1.00 56.44 173 GLU A C 1
ATOM 1350 O O . GLU A 1 173 ? -8.968 4.173 -8.581 1.00 56.44 173 GLU A O 1
ATOM 1355 N N . SER A 1 174 ? -7.011 3.109 -8.788 1.00 57.72 174 SER A N 1
ATOM 1356 C CA . SER A 1 174 ? -6.437 3.647 -7.540 1.00 57.72 174 SER A CA 1
ATOM 1357 C C . SER A 1 174 ? -6.421 5.179 -7.528 1.00 57.72 174 SER A C 1
ATOM 1359 O O . SER A 1 174 ? -6.735 5.784 -6.510 1.00 57.72 174 SER A O 1
ATOM 1361 N N . LEU A 1 175 ? -6.091 5.811 -8.659 1.00 62.38 175 LEU A N 1
ATOM 1362 C CA . LEU A 1 175 ? -6.115 7.262 -8.827 1.00 62.38 175 LEU A CA 1
ATOM 1363 C C . LEU A 1 175 ? -7.537 7.816 -8.669 1.00 62.38 175 LEU A C 1
ATOM 1365 O O . LEU A 1 175 ? -7.735 8.819 -7.985 1.00 62.38 175 LEU A O 1
ATOM 1369 N N . ARG A 1 176 ? -8.538 7.143 -9.257 1.00 65.81 176 ARG A N 1
ATOM 1370 C CA . ARG A 1 176 ? -9.956 7.509 -9.106 1.00 65.81 176 ARG A CA 1
ATOM 1371 C C . ARG A 1 176 ? -10.454 7.313 -7.674 1.00 65.81 176 ARG A C 1
ATOM 1373 O O . ARG A 1 176 ? -11.132 8.197 -7.160 1.00 65.81 176 ARG A O 1
ATOM 1380 N N . ASP A 1 177 ? -10.089 6.213 -7.023 1.00 64.44 177 ASP A N 1
ATOM 1381 C CA . ASP A 1 177 ? -10.480 5.901 -5.645 1.00 64.44 177 ASP A CA 1
ATOM 1382 C C . ASP A 1 177 ? -9.859 6.895 -4.650 1.00 64.44 177 ASP A C 1
ATOM 1384 O O . ASP A 1 177 ? -10.551 7.404 -3.765 1.00 64.44 177 ASP A O 1
ATOM 1388 N N . MET A 1 178 ? -8.573 7.225 -4.820 1.00 64.75 178 MET A N 1
ATOM 1389 C CA . MET A 1 178 ? -7.874 8.228 -4.008 1.00 64.75 178 MET A CA 1
ATOM 1390 C C . MET A 1 178 ? -8.495 9.617 -4.188 1.00 64.75 178 MET A C 1
ATOM 1392 O O . MET A 1 178 ? -8.839 10.261 -3.196 1.00 64.75 178 MET A O 1
ATOM 1396 N N . ALA A 1 179 ? -8.718 10.053 -5.433 1.00 68.50 179 ALA A N 1
ATOM 1397 C CA . ALA A 1 179 ? -9.354 11.340 -5.712 1.00 68.50 179 ALA A CA 1
ATOM 1398 C C . ALA A 1 179 ? -10.794 11.407 -5.166 1.00 68.50 179 ALA A C 1
ATOM 1400 O O . ALA A 1 179 ? -11.193 12.411 -4.574 1.00 68.50 179 ALA A O 1
ATOM 1401 N N . GLY A 1 180 ? -11.570 10.327 -5.307 1.00 67.69 180 GLY A N 1
ATOM 1402 C CA . GLY A 1 180 ? -12.930 10.236 -4.774 1.00 67.69 180 GLY A CA 1
ATOM 1403 C C . GLY A 1 180 ? -12.975 10.264 -3.244 1.00 67.69 180 GLY A C 1
ATOM 1404 O O . GLY A 1 180 ? -13.823 10.944 -2.661 1.00 67.69 180 GLY A O 1
ATOM 1405 N N . THR A 1 181 ? -12.034 9.583 -2.584 1.00 67.19 181 THR A N 1
ATOM 1406 C CA . THR A 1 181 ? -11.914 9.584 -1.118 1.00 67.19 181 THR A CA 1
ATOM 1407 C C . THR A 1 181 ? -11.550 10.970 -0.597 1.00 67.19 181 THR A C 1
ATOM 1409 O O . THR A 1 181 ? -12.192 11.449 0.340 1.00 67.19 181 THR A O 1
ATOM 1412 N N . PHE A 1 182 ? -10.582 11.639 -1.235 1.00 74.12 182 PHE A N 1
ATOM 1413 C CA . PHE A 1 182 ? -10.218 13.017 -0.911 1.00 74.12 182 PHE A CA 1
ATOM 1414 C C . PHE A 1 182 ? -11.420 13.951 -1.026 1.00 74.12 182 PHE A C 1
ATOM 1416 O O . PHE A 1 182 ? -11.751 14.641 -0.063 1.00 74.12 182 PHE A O 1
ATOM 1423 N N . GLN A 1 183 ? -12.124 13.920 -2.163 1.00 78.75 183 GLN A N 1
ATOM 1424 C CA . GLN A 1 183 ? -13.275 14.790 -2.394 1.00 78.75 183 GLN A CA 1
ATOM 1425 C C . GLN A 1 183 ? -14.376 14.571 -1.348 1.00 78.75 183 GLN A C 1
ATOM 1427 O O . GLN A 1 183 ? -14.913 15.539 -0.816 1.00 78.75 183 GLN A O 1
ATOM 1432 N N . ASN A 1 184 ? -14.683 13.316 -1.008 1.00 72.06 184 ASN A N 1
ATOM 1433 C CA . ASN A 1 184 ? -15.680 12.992 0.012 1.00 72.06 184 ASN A CA 1
ATOM 1434 C C . ASN A 1 184 ? -15.282 13.556 1.388 1.00 72.06 184 ASN A C 1
ATOM 1436 O O . ASN A 1 184 ? -16.056 14.284 2.014 1.00 72.06 184 ASN A O 1
ATOM 1440 N N . ARG A 1 185 ? -14.052 13.282 1.842 1.00 75.19 185 ARG A N 1
ATOM 1441 C CA . ARG A 1 185 ? -13.565 13.761 3.144 1.00 75.19 185 ARG A CA 1
ATOM 1442 C C . ARG A 1 185 ? -13.500 15.284 3.211 1.00 75.19 185 ARG A C 1
ATOM 1444 O O . ARG A 1 185 ? -13.920 15.856 4.214 1.00 75.19 185 ARG A O 1
ATOM 1451 N N . PHE A 1 186 ? -13.064 15.930 2.134 1.00 81.56 186 PHE A N 1
ATOM 1452 C CA . PHE A 1 186 ? -13.033 17.384 2.045 1.00 81.56 186 PHE A CA 1
ATOM 1453 C C . PHE A 1 186 ? -14.440 17.997 2.078 1.00 81.56 186 PHE A C 1
ATOM 1455 O O . PHE A 1 186 ? -14.673 18.942 2.826 1.00 81.56 186 PHE A O 1
ATOM 1462 N N . SER A 1 187 ? -15.415 17.429 1.359 1.00 77.56 187 SER A N 1
ATOM 1463 C CA . SER A 1 187 ? -16.809 17.899 1.403 1.00 77.56 187 SER A CA 1
ATOM 1464 C C . SER A 1 187 ? -17.451 17.737 2.787 1.00 77.56 187 SER A C 1
ATOM 1466 O O . SER A 1 187 ? -18.196 18.615 3.220 1.00 77.56 187 SER A O 1
ATOM 1468 N N . LEU A 1 188 ? -17.146 16.655 3.514 1.00 75.69 188 LEU A N 1
ATOM 1469 C CA . LEU A 1 188 ? -17.597 16.484 4.902 1.00 75.69 188 LEU A CA 1
ATOM 1470 C C . LEU A 1 188 ? -16.987 17.537 5.836 1.00 75.69 188 LEU A C 1
ATOM 1472 O O . LEU A 1 188 ? -17.700 18.091 6.674 1.00 75.69 188 LEU A O 1
ATOM 1476 N N . PHE A 1 189 ? -15.699 17.844 5.663 1.00 80.31 189 PHE A N 1
ATOM 1477 C CA . PHE A 1 189 ? -15.031 18.919 6.395 1.00 80.31 189 PHE A CA 1
ATOM 1478 C C . PHE A 1 189 ? -15.669 20.288 6.098 1.00 80.31 189 PHE A C 1
ATOM 1480 O O . PHE A 1 189 ? -16.059 20.990 7.030 1.00 80.31 189 PHE A O 1
ATOM 1487 N N . GLN A 1 190 ? -15.888 20.629 4.824 1.00 83.56 190 GLN A N 1
ATOM 1488 C CA . GLN A 1 190 ? -16.556 21.876 4.425 1.00 83.56 190 GLN A CA 1
ATOM 1489 C C . GLN A 1 190 ? -17.986 21.980 4.975 1.00 83.56 190 GLN A C 1
ATOM 1491 O O . GLN A 1 190 ? -18.422 23.053 5.384 1.00 83.56 190 GLN A O 1
ATOM 1496 N N . LEU A 1 191 ? -18.731 20.871 5.026 1.00 82.38 191 LEU A N 1
ATOM 1497 C CA . LEU A 1 191 ? -20.062 20.849 5.633 1.00 82.38 191 LEU A CA 1
ATOM 1498 C C . LEU A 1 191 ? -20.006 21.152 7.137 1.00 82.38 191 LEU A C 1
ATOM 1500 O O . LEU A 1 191 ? -20.848 21.900 7.636 1.00 82.38 191 LEU A O 1
ATOM 1504 N N . ALA A 1 192 ? -19.039 20.577 7.857 1.00 80.50 192 ALA A N 1
ATOM 1505 C CA . ALA A 1 192 ? -18.833 20.857 9.276 1.00 80.50 192 ALA A CA 1
ATOM 1506 C C . ALA A 1 192 ? -18.441 22.326 9.507 1.00 80.50 192 ALA A C 1
ATOM 1508 O O . ALA A 1 192 ? -19.001 22.968 10.393 1.00 80.50 192 ALA A O 1
ATOM 1509 N N . GLN A 1 193 ? -17.560 22.874 8.665 1.00 81.44 193 GLN A N 1
ATOM 1510 C CA . GLN A 1 193 ? -17.179 24.287 8.684 1.00 81.44 193 GLN A CA 1
ATOM 1511 C C . GLN A 1 193 ? -18.384 25.206 8.445 1.00 81.44 193 GLN A C 1
ATOM 1513 O O . GLN A 1 193 ? -18.683 26.057 9.273 1.00 81.44 193 GLN A O 1
ATOM 1518 N N . ASN A 1 194 ? -19.169 24.970 7.392 1.00 84.38 194 ASN A N 1
ATOM 1519 C CA . ASN A 1 194 ? -20.356 25.777 7.098 1.00 84.38 194 ASN A CA 1
ATOM 1520 C C . ASN A 1 194 ? -21.382 25.756 8.242 1.00 84.38 194 ASN A C 1
ATOM 1522 O O . ASN A 1 194 ? -22.037 26.766 8.517 1.00 84.38 194 ASN A O 1
ATOM 1526 N N . ARG A 1 195 ? -21.543 24.608 8.916 1.00 82.00 195 ARG A N 1
ATOM 1527 C CA . ARG A 1 195 ? -22.404 24.495 10.103 1.00 82.00 195 ARG A CA 1
ATOM 1528 C C . ARG A 1 195 ? -21.864 25.317 11.263 1.00 82.00 195 ARG A C 1
ATOM 1530 O O . ARG A 1 195 ? -22.650 26.025 11.885 1.00 82.00 195 ARG A O 1
ATOM 1537 N N . HIS A 1 196 ? -20.558 25.260 11.510 1.00 81.06 196 HIS A N 1
ATOM 1538 C CA . HIS A 1 196 ? -19.897 26.073 12.525 1.00 81.06 196 HIS A CA 1
ATOM 1539 C C . HIS A 1 196 ? -20.059 27.574 12.248 1.00 81.06 196 HIS A C 1
ATOM 1541 O O . HIS A 1 196 ? -20.530 28.308 13.113 1.00 81.06 196 HIS A O 1
ATOM 1547 N N . ASP A 1 197 ? -19.807 28.020 11.019 1.00 81.75 197 ASP A N 1
ATOM 1548 C CA . ASP A 1 197 ? -19.951 29.426 10.626 1.00 81.75 197 ASP A CA 1
ATOM 1549 C C . ASP A 1 197 ? -21.396 29.912 10.751 1.00 81.75 197 ASP A C 1
ATOM 1551 O O . ASP A 1 197 ? -21.667 31.032 11.190 1.00 81.75 197 ASP A O 1
ATOM 1555 N N . THR A 1 198 ? -22.352 29.064 10.367 1.00 82.38 198 THR A N 1
ATOM 1556 C CA . THR A 1 198 ? -23.781 29.363 10.508 1.00 82.38 198 THR A CA 1
ATOM 1557 C C . THR A 1 198 ? -24.163 29.456 11.980 1.00 82.38 198 THR A C 1
ATOM 1559 O O . THR A 1 198 ? -24.860 30.394 12.366 1.00 82.38 198 THR A O 1
ATOM 1562 N N . ALA A 1 199 ? -23.678 28.526 12.806 1.00 79.06 199 ALA A N 1
ATOM 1563 C CA . ALA A 1 199 ? -23.870 28.504 14.252 1.00 79.06 199 ALA A CA 1
ATOM 1564 C C . ALA A 1 199 ? -23.281 29.746 14.936 1.00 79.06 199 ALA A C 1
ATOM 1566 O O . ALA A 1 199 ? -23.926 30.311 15.814 1.00 79.06 199 ALA A O 1
ATOM 1567 N N . ALA A 1 200 ? -22.110 30.212 14.497 1.00 77.06 200 ALA A N 1
ATOM 1568 C CA . ALA A 1 200 ? -21.477 31.432 14.991 1.00 77.06 200 ALA A CA 1
ATOM 1569 C C . ALA A 1 200 ? -22.252 32.704 14.597 1.00 77.06 200 ALA A C 1
ATOM 1571 O O . ALA A 1 200 ? -22.280 33.679 15.347 1.00 77.06 200 ALA A O 1
ATOM 1572 N N . LYS A 1 201 ? -22.910 32.699 13.429 1.00 82.69 201 LYS A N 1
ATOM 1573 C CA . LYS A 1 201 ? -23.734 33.818 12.934 1.00 82.69 201 LYS A CA 1
ATOM 1574 C C . LYS A 1 201 ? -25.160 33.822 13.493 1.00 82.69 201 LYS A C 1
ATOM 1576 O O . LYS A 1 201 ? -25.824 34.858 13.468 1.00 82.69 201 LYS A O 1
ATOM 1581 N N . THR A 1 202 ? -25.655 32.686 13.981 1.00 77.25 202 THR A N 1
ATOM 1582 C CA . THR A 1 202 ? -26.991 32.569 14.581 1.00 77.25 202 THR A CA 1
ATOM 1583 C C . THR A 1 202 ? -26.931 32.712 16.099 1.00 77.25 202 THR A C 1
ATOM 1585 O O . THR A 1 202 ? -25.954 32.353 16.745 1.00 77.25 202 THR A O 1
ATOM 1588 N N . ARG A 1 203 ? -28.003 33.235 16.709 1.00 76.94 203 ARG A N 1
ATOM 1589 C CA . ARG A 1 203 ? -28.129 33.330 18.176 1.00 76.94 203 ARG A CA 1
ATOM 1590 C C . ARG A 1 203 ? -28.464 31.967 18.789 1.00 76.94 203 ARG A C 1
ATOM 1592 O O . ARG A 1 203 ? -29.544 31.776 19.344 1.00 76.94 203 ARG A O 1
ATOM 1599 N N . LEU A 1 204 ? -27.559 31.005 18.644 1.00 77.88 204 LEU A N 1
ATOM 1600 C CA . LEU A 1 204 ? -27.675 29.717 19.314 1.00 77.88 204 LEU A CA 1
ATOM 1601 C C . LEU A 1 204 ? -27.516 29.875 20.829 1.00 77.88 204 LEU A C 1
ATOM 1603 O O . LEU A 1 204 ? -26.869 30.800 21.321 1.00 77.88 204 LEU A O 1
ATOM 1607 N N . SER A 1 205 ? -28.085 28.932 21.581 1.00 79.69 205 SER A N 1
ATOM 1608 C CA . SER A 1 205 ? -27.798 28.837 23.010 1.00 79.69 205 SER A CA 1
ATOM 1609 C C . SER A 1 205 ? -26.320 28.482 23.239 1.00 79.69 205 SER A C 1
ATOM 1611 O O . SER A 1 205 ? -25.747 27.745 22.428 1.00 79.69 205 SER A O 1
ATOM 1613 N N . PRO A 1 206 ? -25.701 28.912 24.357 1.00 75.25 206 PRO A N 1
ATOM 1614 C CA . PRO A 1 206 ? -24.291 28.626 24.644 1.00 75.25 206 PRO A CA 1
ATOM 1615 C C . PRO A 1 206 ? -23.935 27.133 24.580 1.00 75.25 206 PRO A C 1
ATOM 1617 O O . PRO A 1 206 ? -22.896 26.760 24.045 1.00 75.25 206 PRO A O 1
ATOM 1620 N N . ALA A 1 207 ? -24.833 26.261 25.053 1.00 72.94 207 ALA A N 1
ATOM 1621 C CA . ALA A 1 207 ? -24.644 24.811 25.004 1.00 72.94 207 ALA A CA 1
ATOM 1622 C C . ALA A 1 207 ? -24.652 24.249 23.569 1.00 72.94 207 ALA A C 1
ATOM 1624 O O . ALA A 1 207 ? -23.924 23.302 23.269 1.00 72.94 207 ALA A O 1
ATOM 1625 N N . SER A 1 208 ? -25.462 24.826 22.678 1.00 74.00 208 SER A N 1
ATOM 1626 C CA . SER A 1 208 ? -25.522 24.411 21.271 1.00 74.00 208 SER A CA 1
ATOM 1627 C C . SER A 1 208 ? -24.315 24.933 20.495 1.00 74.00 208 SER A C 1
ATOM 1629 O O . SER A 1 208 ? -23.725 24.179 19.730 1.00 74.00 208 SER A O 1
ATOM 1631 N N . ALA A 1 209 ? -23.898 26.176 20.756 1.00 71.94 209 ALA A N 1
ATOM 1632 C CA . ALA A 1 209 ? -22.684 26.752 20.185 1.00 71.94 209 ALA A CA 1
ATOM 1633 C C . ALA A 1 209 ? -21.441 25.929 20.567 1.00 71.94 209 ALA A C 1
ATOM 1635 O O . ALA A 1 209 ? -20.702 25.503 19.688 1.00 71.94 209 ALA A O 1
ATOM 1636 N N . ALA A 1 210 ? -21.271 25.591 21.853 1.00 71.94 210 ALA A N 1
ATOM 1637 C CA . ALA A 1 210 ? -20.156 24.761 22.318 1.00 71.94 210 ALA A CA 1
ATOM 1638 C C . ALA A 1 210 ? -20.142 23.359 21.679 1.00 71.94 210 ALA A C 1
ATOM 1640 O O . ALA A 1 210 ? -19.081 22.828 21.350 1.00 71.94 210 ALA A O 1
ATOM 1641 N N . ARG A 1 211 ? -21.320 22.755 21.466 1.00 73.44 211 ARG A N 1
ATOM 1642 C CA . ARG A 1 211 ? -21.443 21.453 20.795 1.00 73.44 211 ARG A CA 1
ATOM 1643 C C . ARG A 1 211 ? -21.037 21.524 19.322 1.00 73.44 211 ARG A C 1
ATOM 1645 O O . ARG A 1 211 ? -20.370 20.609 18.846 1.00 73.44 211 ARG A O 1
ATOM 1652 N N . GLU A 1 212 ? -21.444 22.568 18.606 1.00 75.12 212 GLU A N 1
ATOM 1653 C CA . GLU A 1 212 ? -21.072 22.750 17.198 1.00 75.12 212 GLU A CA 1
ATOM 1654 C C . GLU A 1 212 ? -19.584 23.094 17.041 1.00 75.12 212 GLU A C 1
ATOM 1656 O O . GLU A 1 212 ? -18.941 22.549 16.147 1.00 75.12 212 GLU A O 1
ATOM 1661 N N . THR A 1 213 ? -19.000 23.879 17.954 1.00 75.69 213 THR A N 1
ATOM 1662 C CA . THR A 1 213 ? -17.542 24.082 18.023 1.00 75.69 213 THR A CA 1
ATOM 1663 C C . THR A 1 213 ? -16.800 22.760 18.216 1.00 75.69 213 THR A C 1
ATOM 1665 O O . THR A 1 213 ? -15.946 22.425 17.404 1.00 75.69 213 THR A O 1
ATOM 1668 N N . GLY A 1 214 ? -17.182 21.939 19.203 1.00 67.50 214 GLY A N 1
ATOM 1669 C CA . GLY A 1 214 ? -16.519 20.647 19.431 1.00 67.50 214 GLY A CA 1
ATOM 1670 C C . GLY A 1 214 ? -16.664 19.658 18.263 1.00 67.50 214 GLY A C 1
ATOM 1671 O O . GLY A 1 214 ? -15.749 18.889 17.970 1.00 67.50 214 GLY A O 1
ATOM 1672 N N . ARG A 1 215 ? -17.796 19.676 17.542 1.00 73.31 215 ARG A N 1
ATOM 1673 C CA . ARG A 1 215 ? -17.978 18.876 16.314 1.00 73.31 215 ARG A CA 1
ATOM 1674 C C . ARG A 1 215 ? -17.059 19.333 15.186 1.00 73.31 215 ARG A C 1
ATOM 1676 O O . ARG A 1 215 ? -16.522 18.486 14.467 1.00 73.31 215 ARG A O 1
ATOM 1683 N N . TRP A 1 216 ? -16.901 20.642 15.024 1.00 78.69 216 TRP A N 1
ATOM 1684 C CA . TRP A 1 216 ? -15.999 21.219 14.037 1.00 78.69 216 TRP A CA 1
ATOM 1685 C C . TRP A 1 216 ? -14.536 20.909 14.366 1.00 78.69 216 TRP A C 1
ATOM 1687 O O . TRP A 1 216 ? -13.852 20.367 13.503 1.00 78.69 216 TRP A O 1
ATOM 1697 N N . GLU A 1 217 ? -14.093 21.109 15.611 1.00 74.44 217 GLU A N 1
ATOM 1698 C CA . GLU A 1 217 ? -12.728 20.786 16.065 1.00 74.44 217 GLU A CA 1
ATOM 1699 C C . GLU A 1 217 ? -12.378 19.310 15.814 1.00 74.44 217 GLU A C 1
ATOM 1701 O O . GLU A 1 217 ? -11.339 18.999 15.228 1.00 74.44 217 GLU A O 1
ATOM 1706 N N . ASN A 1 218 ? -13.279 18.387 16.171 1.00 67.81 218 ASN A N 1
ATOM 1707 C CA . ASN A 1 218 ? -13.093 16.957 15.909 1.00 67.81 218 ASN A CA 1
ATOM 1708 C C . ASN A 1 218 ? -13.006 16.646 14.407 1.00 67.81 218 ASN A C 1
ATOM 1710 O O . ASN A 1 218 ? -12.206 15.809 13.988 1.00 67.81 218 ASN A O 1
ATOM 1714 N N . SER A 1 219 ? -13.822 17.317 13.588 1.00 73.12 219 SER A N 1
ATOM 1715 C CA . SER A 1 219 ? -13.804 17.145 12.131 1.00 73.12 219 SER A CA 1
ATOM 1716 C C . SER A 1 219 ? -12.520 17.705 11.514 1.00 73.12 219 SER A C 1
ATOM 1718 O O . SER A 1 219 ? -11.963 17.083 10.614 1.00 73.12 219 SER A O 1
ATOM 1720 N N . ALA A 1 220 ? -12.026 18.839 12.016 1.00 71.19 220 ALA A N 1
ATOM 1721 C CA . ALA A 1 220 ? -10.772 19.458 11.604 1.00 71.19 220 ALA A CA 1
ATOM 1722 C C . ALA A 1 220 ? -9.567 18.572 11.954 1.00 71.19 220 ALA A C 1
ATOM 1724 O O . ALA A 1 220 ? -8.716 18.335 11.099 1.00 71.19 220 ALA A O 1
ATOM 1725 N N . HIS A 1 221 ? -9.533 18.013 13.168 1.00 66.88 221 HIS A N 1
ATOM 1726 C CA . HIS A 1 221 ? -8.498 17.067 13.589 1.00 66.88 221 HIS A CA 1
ATOM 1727 C C . HIS A 1 221 ? -8.493 15.801 12.723 1.00 66.88 221 HIS A C 1
ATOM 1729 O O . HIS A 1 221 ? -7.466 15.446 12.149 1.00 66.88 221 HIS A O 1
ATOM 1735 N N . ALA A 1 222 ? -9.650 15.145 12.571 1.00 64.31 222 ALA A N 1
ATOM 1736 C CA . ALA A 1 222 ? -9.773 13.938 11.753 1.00 64.31 222 ALA A CA 1
ATOM 1737 C C . ALA A 1 222 ? -9.423 14.195 10.277 1.00 64.31 222 ALA A C 1
ATOM 1739 O O . ALA A 1 222 ? -8.854 13.330 9.609 1.00 64.31 222 ALA A O 1
ATOM 1740 N N . PHE A 1 223 ? -9.748 15.382 9.754 1.00 75.69 223 PHE A N 1
ATOM 1741 C CA . PHE A 1 223 ? -9.359 15.774 8.405 1.00 75.69 223 PHE A CA 1
ATOM 1742 C C . PHE A 1 223 ? -7.849 16.035 8.295 1.00 75.69 223 PHE A C 1
ATOM 1744 O O . PHE A 1 223 ? -7.249 15.626 7.307 1.00 75.69 223 PHE A O 1
ATOM 1751 N N . GLY A 1 224 ? -7.214 16.620 9.315 1.00 66.81 224 GLY A N 1
ATOM 1752 C CA . GLY A 1 224 ? -5.757 16.761 9.399 1.00 66.81 224 GLY A CA 1
ATOM 1753 C C . GLY A 1 224 ? -5.021 15.417 9.350 1.00 66.81 224 GLY A C 1
ATOM 1754 O O . GLY A 1 224 ? -4.158 15.231 8.495 1.00 66.81 224 GLY A O 1
ATOM 1755 N N . GLU A 1 225 ? -5.426 14.449 10.179 1.00 59.53 225 GLU A N 1
ATOM 1756 C CA . GLU A 1 225 ? -4.869 13.083 10.152 1.00 59.53 225 GLU A CA 1
ATOM 1757 C C . GLU A 1 225 ? -5.092 12.397 8.793 1.00 59.53 225 GLU A C 1
ATOM 1759 O O . GLU A 1 225 ? -4.220 11.691 8.280 1.00 59.53 225 GLU A O 1
ATOM 1764 N N . PHE A 1 226 ? -6.258 12.623 8.176 1.00 67.19 226 PHE A N 1
ATOM 1765 C CA . PHE A 1 226 ? -6.532 12.144 6.825 1.00 67.19 226 PHE A CA 1
ATOM 1766 C C . PHE A 1 226 ? -5.576 12.760 5.794 1.00 67.19 226 PHE A C 1
ATOM 1768 O O . PHE A 1 226 ? -5.083 12.026 4.943 1.00 67.19 226 PHE A O 1
ATOM 1775 N N . LEU A 1 227 ? -5.287 14.065 5.861 1.00 66.00 227 LEU A N 1
ATOM 1776 C CA . LEU A 1 227 ? -4.348 14.720 4.943 1.00 66.00 227 LEU A CA 1
ATOM 1777 C C . LEU A 1 227 ? -2.933 14.137 5.068 1.00 66.00 227 LEU A C 1
ATOM 1779 O O . LEU A 1 227 ? -2.317 13.871 4.040 1.00 66.00 227 LEU A O 1
ATOM 1783 N N . ASP A 1 228 ? -2.455 13.864 6.287 1.00 56.97 228 ASP A N 1
ATOM 1784 C CA . ASP A 1 228 ? -1.152 13.217 6.524 1.00 56.97 228 ASP A CA 1
ATOM 1785 C C . ASP A 1 228 ? -1.096 11.805 5.913 1.00 56.97 228 ASP A C 1
ATOM 1787 O O . ASP A 1 228 ? -0.131 11.423 5.240 1.00 56.97 228 ASP A O 1
ATOM 1791 N N . SER A 1 229 ? -2.163 11.026 6.110 1.00 51.22 229 SER A N 1
ATOM 1792 C CA . SER A 1 229 ? -2.290 9.677 5.551 1.00 51.22 229 SER A CA 1
ATOM 1793 C C . SER A 1 229 ? -2.412 9.685 4.022 1.00 51.22 229 SER A C 1
ATOM 1795 O O . SER A 1 229 ? -1.821 8.837 3.346 1.00 51.22 229 SER A O 1
ATOM 1797 N N . HIS A 1 230 ? -3.148 10.646 3.459 1.00 68.38 230 HIS A N 1
ATOM 1798 C CA . HIS A 1 230 ? -3.356 10.787 2.017 1.00 68.38 230 HIS A CA 1
ATOM 1799 C C . HIS A 1 230 ? -2.085 11.260 1.308 1.00 68.38 230 HIS A C 1
ATOM 1801 O O . HIS A 1 230 ? -1.732 10.702 0.275 1.00 68.38 230 HIS A O 1
ATOM 1807 N N . GLU A 1 231 ? -1.344 12.204 1.892 1.00 67.00 231 GLU A N 1
ATOM 1808 C CA . GLU A 1 231 ? -0.025 12.634 1.404 1.00 67.00 231 GLU A CA 1
ATOM 1809 C C . GLU A 1 231 ? 0.957 11.462 1.361 1.00 67.00 231 GLU A C 1
ATOM 1811 O O . GLU A 1 231 ? 1.526 11.165 0.311 1.00 67.00 231 GLU A O 1
ATOM 1816 N N . SER A 1 232 ? 1.035 10.701 2.456 1.00 57.81 232 SER A N 1
ATOM 1817 C CA . SER A 1 232 ? 1.841 9.478 2.520 1.00 57.81 232 SER A CA 1
ATOM 1818 C C . SER A 1 232 ? 1.421 8.447 1.462 1.00 57.81 232 SER A C 1
ATOM 1820 O O . SER A 1 232 ? 2.267 7.755 0.898 1.00 57.81 232 SER A O 1
ATOM 1822 N N . SER A 1 233 ? 0.122 8.345 1.159 1.00 57.25 233 SER A N 1
ATOM 1823 C CA . SER A 1 233 ? -0.412 7.429 0.140 1.00 57.25 233 SER A CA 1
ATOM 1824 C C . SER A 1 233 ? -0.065 7.869 -1.286 1.00 57.25 233 SER A C 1
ATOM 1826 O O . SER A 1 233 ? 0.262 7.023 -2.121 1.00 57.25 233 SER A O 1
ATOM 1828 N N . VAL A 1 234 ? -0.100 9.176 -1.567 1.00 65.75 234 VAL A N 1
ATOM 1829 C CA . VAL A 1 234 ? 0.328 9.753 -2.852 1.00 65.75 234 VAL A CA 1
ATOM 1830 C C . VAL A 1 234 ? 1.824 9.529 -3.056 1.00 65.75 234 VAL A C 1
ATOM 1832 O O . VAL A 1 234 ? 2.225 9.021 -4.104 1.00 65.75 234 VAL A O 1
ATOM 1835 N N . ASP A 1 235 ? 2.643 9.822 -2.047 1.00 63.94 235 ASP A N 1
ATOM 1836 C CA . ASP A 1 235 ? 4.089 9.608 -2.112 1.00 63.94 235 ASP A CA 1
ATOM 1837 C C . ASP A 1 235 ? 4.429 8.125 -2.274 1.00 63.94 235 ASP A C 1
ATOM 1839 O O . ASP A 1 235 ? 5.242 7.757 -3.124 1.00 63.94 235 ASP A O 1
ATOM 1843 N N . TYR A 1 236 ? 3.747 7.247 -1.536 1.00 58.88 236 TYR A N 1
ATOM 1844 C CA . TYR A 1 236 ? 3.874 5.805 -1.704 1.00 58.88 236 TYR A CA 1
ATOM 1845 C C . TYR A 1 236 ? 3.488 5.363 -3.128 1.00 58.88 236 TYR A C 1
ATOM 1847 O O . TYR A 1 236 ? 4.221 4.603 -3.766 1.00 58.88 236 TYR A O 1
ATOM 1855 N N . PHE A 1 237 ? 2.379 5.859 -3.685 1.00 64.56 237 PHE A N 1
ATOM 1856 C CA . PHE A 1 237 ? 1.981 5.552 -5.061 1.00 64.56 237 PHE A CA 1
ATOM 1857 C C . PHE A 1 237 ? 3.056 5.981 -6.076 1.00 64.56 237 PHE A C 1
ATOM 1859 O O . PHE A 1 237 ? 3.443 5.183 -6.935 1.00 64.56 237 PHE A O 1
ATOM 1866 N N . LEU A 1 238 ? 3.589 7.201 -5.958 1.00 68.56 238 LEU A N 1
ATOM 1867 C CA . LEU A 1 238 ? 4.611 7.730 -6.865 1.00 68.56 238 LEU A CA 1
ATOM 1868 C C . LEU A 1 238 ? 5.955 7.000 -6.717 1.00 68.56 238 LEU A C 1
ATOM 1870 O O . LEU A 1 238 ? 6.553 6.592 -7.711 1.00 68.56 238 LEU A O 1
ATOM 1874 N N . ASP A 1 239 ? 6.454 6.794 -5.500 1.00 63.84 239 ASP A N 1
ATOM 1875 C CA . ASP A 1 239 ? 7.788 6.213 -5.300 1.00 63.84 239 ASP A CA 1
ATOM 1876 C C . ASP A 1 239 ? 7.837 4.694 -5.302 1.00 63.84 239 ASP A C 1
ATOM 1878 O O . ASP A 1 239 ? 8.905 4.121 -5.536 1.00 63.84 239 ASP A O 1
ATOM 1882 N N . HIS A 1 240 ? 6.722 4.025 -5.031 1.00 55.53 240 HIS A N 1
ATOM 1883 C CA . HIS A 1 240 ? 6.685 2.570 -4.972 1.00 55.53 240 HIS A CA 1
ATOM 1884 C C . HIS A 1 240 ? 5.900 2.016 -6.146 1.00 55.53 240 HIS A C 1
ATOM 1886 O O . HIS A 1 240 ? 6.489 1.337 -6.978 1.00 55.53 240 HIS A O 1
ATOM 1892 N N . THR A 1 241 ? 4.621 2.359 -6.295 1.00 58.03 241 THR A N 1
ATOM 1893 C CA . THR A 1 241 ? 3.789 1.752 -7.352 1.00 58.03 241 THR A CA 1
ATOM 1894 C C . THR A 1 241 ? 4.280 2.129 -8.753 1.00 58.03 241 THR A C 1
ATOM 1896 O O . THR A 1 241 ? 4.461 1.259 -9.606 1.00 58.03 241 THR A O 1
ATOM 1899 N N . LEU A 1 242 ? 4.541 3.416 -8.990 1.00 67.62 242 LEU A N 1
ATOM 1900 C CA . LEU A 1 242 ? 4.914 3.911 -10.312 1.00 67.62 242 LEU A CA 1
ATOM 1901 C C . LEU A 1 242 ? 6.385 3.613 -10.638 1.00 67.62 242 LEU A C 1
ATOM 1903 O O . LEU A 1 242 ? 6.678 3.065 -11.699 1.00 67.62 242 LEU A O 1
ATOM 1907 N N . ARG A 1 243 ? 7.309 3.888 -9.707 1.00 69.06 243 ARG A N 1
ATOM 1908 C CA . ARG A 1 243 ? 8.748 3.635 -9.896 1.00 69.06 243 ARG A CA 1
ATOM 1909 C C . ARG A 1 243 ? 9.107 2.151 -9.988 1.00 69.06 243 ARG A C 1
ATOM 1911 O O . ARG A 1 243 ? 9.869 1.785 -10.879 1.00 69.06 243 ARG A O 1
ATOM 1918 N N . MET A 1 244 ? 8.608 1.310 -9.074 1.00 61.53 244 MET A N 1
ATOM 1919 C CA . MET A 1 244 ? 8.960 -0.122 -9.048 1.00 61.53 244 MET A CA 1
ATOM 1920 C C . MET A 1 244 ? 8.385 -0.854 -10.254 1.00 61.53 244 MET A C 1
ATOM 1922 O O . MET A 1 244 ? 9.039 -1.709 -10.848 1.00 61.53 244 MET A O 1
ATOM 1926 N N . GLY A 1 245 ? 7.172 -0.472 -10.652 1.00 62.94 245 GLY A N 1
ATOM 1927 C CA . GLY A 1 245 ? 6.598 -0.936 -11.898 1.00 62.94 245 GLY A CA 1
ATOM 1928 C C . GLY A 1 245 ? 7.459 -0.537 -13.105 1.00 62.94 245 GLY A C 1
ATOM 1929 O O . GLY A 1 245 ? 7.775 -1.381 -13.942 1.00 62.94 245 GLY A O 1
ATOM 1930 N N . PHE A 1 246 ? 7.903 0.724 -13.150 1.00 66.88 246 PHE A N 1
ATOM 1931 C CA . PHE A 1 246 ? 8.711 1.263 -14.246 1.00 66.88 246 PHE A CA 1
ATOM 1932 C C . PHE A 1 246 ? 10.098 0.615 -14.364 1.00 66.88 246 PHE A C 1
ATOM 1934 O O . PHE A 1 246 ? 10.581 0.388 -15.468 1.00 66.88 246 PHE A O 1
ATOM 1941 N N . ASN A 1 247 ? 10.765 0.319 -13.245 1.00 64.88 247 ASN A N 1
ATOM 1942 C CA . ASN A 1 247 ? 12.136 -0.195 -13.261 1.00 64.88 247 ASN A CA 1
ATOM 1943 C C . ASN A 1 247 ? 12.234 -1.729 -13.185 1.00 64.88 247 ASN A C 1
ATOM 1945 O O . ASN A 1 247 ? 13.332 -2.261 -13.370 1.00 64.88 247 ASN A O 1
ATOM 1949 N N . ARG A 1 248 ? 11.125 -2.427 -12.871 1.00 58.72 248 ARG A N 1
ATOM 1950 C CA . ARG A 1 248 ? 11.061 -3.868 -12.548 1.00 58.72 248 ARG A CA 1
ATOM 1951 C C . ARG A 1 248 ? 12.252 -4.347 -11.705 1.00 58.72 248 ARG A C 1
ATOM 1953 O O . ARG A 1 248 ? 12.689 -5.499 -11.826 1.00 58.72 248 ARG A O 1
ATOM 1960 N N . MET A 1 249 ? 12.823 -3.473 -10.873 1.00 45.03 249 MET A N 1
ATOM 1961 C CA . MET A 1 249 ? 13.980 -3.840 -10.082 1.00 45.03 249 MET A CA 1
ATOM 1962 C C . MET A 1 249 ? 13.499 -4.828 -9.037 1.00 45.03 249 MET A C 1
ATOM 1964 O O . MET A 1 249 ? 12.689 -4.511 -8.172 1.00 45.03 249 MET A O 1
ATOM 1968 N N . ALA A 1 250 ? 14.042 -6.038 -9.128 1.00 39.28 250 ALA A N 1
ATOM 1969 C CA . ALA A 1 250 ? 14.149 -6.931 -7.999 1.00 39.28 250 ALA A CA 1
ATOM 1970 C C . ALA A 1 250 ? 14.862 -6.151 -6.892 1.00 39.28 250 ALA A C 1
ATOM 1972 O O . ALA A 1 250 ? 16.093 -6.049 -6.896 1.00 39.28 250 ALA A O 1
ATOM 1973 N N . THR A 1 251 ? 14.128 -5.579 -5.942 1.00 36.41 251 THR A N 1
ATOM 1974 C CA . THR A 1 251 ? 14.731 -5.387 -4.634 1.00 36.41 251 THR A CA 1
ATOM 1975 C C . THR A 1 251 ? 15.260 -6.758 -4.234 1.00 36.41 251 THR A C 1
ATOM 1977 O O . THR A 1 251 ? 14.579 -7.777 -4.372 1.00 36.41 251 THR A O 1
ATOM 1980 N N . ARG A 1 252 ? 16.521 -6.821 -3.795 1.00 37.44 252 ARG A N 1
ATOM 1981 C CA . ARG A 1 252 ? 16.911 -7.912 -2.906 1.00 37.44 252 ARG A CA 1
ATOM 1982 C C . ARG A 1 252 ? 15.948 -7.778 -1.740 1.00 37.44 252 ARG A C 1
ATOM 1984 O O . ARG A 1 252 ? 16.138 -6.882 -0.918 1.00 37.44 252 ARG A O 1
ATOM 1991 N N . GLY A 1 253 ? 14.881 -8.576 -1.757 1.00 37.69 253 GLY A N 1
ATOM 1992 C CA . GLY A 1 253 ? 13.943 -8.629 -0.655 1.00 37.69 253 GLY A CA 1
ATOM 1993 C C . GLY A 1 253 ? 14.771 -8.787 0.605 1.00 37.69 253 GLY A C 1
ATOM 1994 O O . GLY A 1 253 ? 15.761 -9.538 0.614 1.00 37.69 253 GLY A O 1
ATOM 1995 N N . LYS A 1 254 ? 14.427 -8.044 1.658 1.00 37.62 254 LYS A N 1
ATOM 1996 C CA . LYS A 1 254 ? 14.939 -8.439 2.964 1.00 37.62 254 LYS A CA 1
ATOM 1997 C C . LYS A 1 254 ? 14.560 -9.913 3.121 1.00 37.62 254 LYS A C 1
ATOM 1999 O O . LYS A 1 254 ? 13.443 -10.281 2.754 1.00 37.62 254 LYS A O 1
ATOM 2004 N N . PRO A 1 255 ? 15.483 -10.785 3.557 1.00 47.09 255 PRO A N 1
ATOM 2005 C CA . PRO A 1 255 ? 15.155 -12.188 3.723 1.00 47.09 255 PRO A CA 1
ATOM 2006 C C . PRO A 1 255 ? 13.880 -12.282 4.557 1.00 47.09 255 PRO A C 1
ATOM 2008 O O . PRO A 1 255 ? 13.813 -11.718 5.650 1.00 47.09 255 PRO A O 1
ATOM 2011 N N . LEU A 1 256 ? 12.863 -12.941 3.993 1.00 58.00 256 LEU A N 1
ATOM 2012 C CA . LEU A 1 256 ? 11.588 -13.171 4.661 1.00 58.00 256 LEU A CA 1
ATOM 2013 C C . LEU A 1 256 ? 11.875 -13.727 6.051 1.00 58.00 256 LEU A C 1
ATOM 2015 O O . LEU A 1 256 ? 12.567 -14.740 6.199 1.00 58.00 256 LEU A O 1
ATOM 2019 N N . ARG A 1 257 ? 11.411 -13.002 7.066 1.00 68.50 257 ARG A N 1
ATOM 2020 C CA . ARG A 1 257 ? 11.816 -13.255 8.439 1.00 68.50 257 ARG A CA 1
ATOM 2021 C C . ARG A 1 257 ? 11.231 -14.581 8.907 1.00 68.50 257 ARG A C 1
ATOM 2023 O O . ARG A 1 257 ? 10.029 -14.809 8.825 1.00 68.50 257 ARG A O 1
ATOM 2030 N N . ILE A 1 258 ? 12.090 -15.449 9.426 1.00 73.81 258 ILE A N 1
ATOM 2031 C CA . ILE A 1 258 ? 11.685 -16.734 9.993 1.00 73.81 258 ILE A CA 1
ATOM 2032 C C . ILE A 1 258 ? 11.108 -16.475 11.392 1.00 73.81 258 ILE A C 1
ATOM 2034 O O . ILE A 1 258 ? 11.830 -15.950 12.244 1.00 73.81 258 ILE A O 1
ATOM 2038 N N . PRO A 1 259 ? 9.846 -16.841 11.675 1.00 75.38 259 PRO A N 1
ATOM 2039 C CA . PRO A 1 259 ? 9.291 -16.704 13.014 1.00 75.38 259 PRO A CA 1
ATOM 2040 C C . PRO A 1 259 ? 10.006 -17.644 13.986 1.00 75.38 259 PRO A C 1
ATOM 2042 O O . PRO A 1 259 ? 10.006 -18.862 13.807 1.00 75.38 259 PRO A O 1
ATOM 2045 N N . THR A 1 260 ? 10.595 -17.084 15.042 1.00 77.75 260 THR A N 1
ATOM 2046 C CA . THR A 1 260 ? 11.325 -17.846 16.069 1.00 77.75 260 THR A CA 1
ATOM 2047 C C . THR A 1 260 ? 10.625 -17.858 17.428 1.00 77.75 260 THR A C 1
ATOM 2049 O O . THR A 1 260 ? 11.179 -18.398 18.383 1.00 77.75 260 THR A O 1
ATOM 2052 N N . ASN A 1 261 ? 9.400 -17.334 17.547 1.00 82.06 261 ASN A N 1
ATOM 2053 C CA . ASN A 1 261 ? 8.693 -17.259 18.829 1.00 82.06 261 ASN A CA 1
ATOM 2054 C C . ASN A 1 261 ? 8.239 -18.660 19.321 1.00 82.06 261 ASN A C 1
ATOM 2056 O O . ASN A 1 261 ? 7.574 -19.370 18.565 1.00 82.06 261 ASN A O 1
ATOM 2060 N N . PRO A 1 262 ? 8.560 -19.076 20.565 1.00 84.88 262 PRO A N 1
ATOM 2061 C CA . PRO A 1 262 ? 8.171 -20.386 21.104 1.00 84.88 262 PRO A CA 1
ATOM 2062 C C . PRO A 1 262 ? 6.658 -20.557 21.318 1.00 84.88 262 PRO A C 1
ATOM 2064 O O . PRO A 1 262 ? 6.178 -21.684 21.391 1.00 84.88 262 PRO A O 1
ATOM 2067 N N . ASN A 1 263 ? 5.898 -19.463 21.381 1.00 87.38 263 ASN A N 1
ATOM 2068 C CA . ASN A 1 263 ? 4.441 -19.478 21.485 1.00 87.38 263 ASN A CA 1
ATOM 2069 C C . ASN A 1 263 ? 3.740 -19.679 20.134 1.00 87.38 263 ASN A C 1
ATOM 2071 O O . ASN A 1 263 ? 2.514 -19.653 20.105 1.00 87.38 263 ASN A O 1
ATOM 2075 N N . LEU A 1 264 ? 4.491 -19.880 19.042 1.00 89.62 264 LEU A N 1
ATOM 2076 C CA . LEU A 1 264 ? 3.987 -20.281 17.727 1.00 89.62 264 LEU A CA 1
ATOM 2077 C C . LEU A 1 264 ? 4.397 -21.729 17.444 1.00 89.62 264 LEU A C 1
ATOM 2079 O O . LEU A 1 264 ? 5.580 -22.037 17.287 1.00 89.62 264 LEU A O 1
ATOM 2083 N N . VAL A 1 265 ? 3.417 -22.623 17.343 1.00 91.44 265 VAL A N 1
ATOM 2084 C CA . VAL A 1 265 ? 3.654 -24.056 17.138 1.00 91.44 265 VAL A CA 1
ATOM 2085 C C . VAL A 1 265 ? 2.897 -24.544 15.913 1.00 91.44 265 VAL A C 1
ATOM 2087 O O . VAL A 1 265 ? 1.679 -24.412 15.840 1.00 91.44 265 VAL A O 1
ATOM 2090 N N . LEU A 1 266 ? 3.603 -25.164 14.963 1.00 92.88 266 LEU A N 1
ATOM 2091 C CA . LEU A 1 266 ? 2.987 -25.801 13.803 1.00 92.88 266 LEU A CA 1
ATOM 2092 C C . LEU A 1 266 ? 3.002 -27.320 13.982 1.00 92.88 266 LEU A C 1
ATOM 2094 O O . LEU A 1 266 ? 4.057 -27.947 14.002 1.00 92.88 266 LEU A O 1
ATOM 2098 N N . ARG A 1 267 ? 1.831 -27.941 14.069 1.00 93.12 267 ARG A N 1
ATOM 2099 C CA . ARG A 1 267 ? 1.687 -29.399 14.159 1.00 93.12 267 ARG A CA 1
ATOM 2100 C C . ARG A 1 267 ? 1.233 -29.964 12.826 1.00 93.12 267 ARG A C 1
ATOM 2102 O O . ARG A 1 267 ? 0.292 -29.455 12.216 1.00 93.12 267 ARG A O 1
ATOM 2109 N N . LYS A 1 268 ? 1.860 -31.050 12.382 1.00 90.88 268 LYS A N 1
ATOM 2110 C CA . LYS A 1 268 ? 1.346 -31.818 11.244 1.00 90.88 268 LYS A CA 1
ATOM 2111 C C . LYS A 1 268 ? 0.145 -32.654 11.694 1.00 90.88 268 LYS A C 1
ATOM 2113 O O . LYS A 1 268 ? 0.194 -33.313 12.726 1.00 90.88 268 LYS A O 1
ATOM 2118 N N . THR A 1 269 ? -0.926 -32.645 10.910 1.00 92.12 269 THR A N 1
ATOM 2119 C CA . THR A 1 269 ? -2.131 -33.455 11.133 1.00 92.12 269 THR A CA 1
ATOM 2120 C C . THR A 1 269 ? -2.355 -34.399 9.952 1.00 92.12 269 THR A C 1
ATOM 2122 O O . THR A 1 269 ? -1.729 -34.256 8.900 1.00 92.12 269 THR A O 1
ATOM 2125 N N . ALA A 1 270 ? -3.288 -35.346 10.083 1.00 89.06 270 ALA A N 1
ATOM 2126 C CA . ALA A 1 270 ? -3.659 -36.235 8.977 1.00 89.06 270 ALA A CA 1
ATOM 2127 C C . ALA A 1 270 ? -4.146 -35.463 7.731 1.00 89.06 270 ALA A C 1
ATOM 2129 O O . ALA A 1 270 ? -3.876 -35.860 6.598 1.00 89.06 270 ALA A O 1
ATOM 2130 N N . LYS A 1 271 ? -4.836 -34.332 7.936 1.00 88.81 271 LYS A N 1
ATOM 2131 C CA . LYS A 1 271 ? -5.447 -33.521 6.868 1.00 88.81 271 LYS A CA 1
ATOM 2132 C C . LYS A 1 271 ? -4.561 -32.353 6.402 1.00 88.81 271 LYS A C 1
ATOM 2134 O O . LYS A 1 271 ? -4.843 -31.761 5.360 1.00 88.81 271 LYS A O 1
ATOM 2139 N N . GLY A 1 272 ? -3.486 -32.030 7.121 1.00 93.50 272 GLY A N 1
ATOM 2140 C CA . GLY A 1 272 ? -2.577 -30.935 6.778 1.00 93.50 272 GLY A CA 1
ATOM 2141 C C . GLY A 1 272 ? -1.803 -30.411 7.984 1.00 93.50 272 GLY A C 1
ATOM 2142 O O . GLY A 1 272 ? -0.966 -31.127 8.531 1.00 93.50 272 GLY A O 1
ATOM 2143 N N . TYR A 1 273 ? -2.060 -29.165 8.376 1.00 95.38 273 TYR A N 1
ATOM 2144 C CA . TYR A 1 273 ? -1.322 -28.452 9.416 1.00 95.38 273 TYR A CA 1
ATOM 2145 C C . TYR A 1 273 ? -2.270 -27.751 10.384 1.00 95.38 273 TYR A C 1
ATOM 2147 O O . TYR A 1 273 ? -3.318 -27.246 9.983 1.00 95.38 273 TYR A O 1
ATOM 2155 N N . ARG A 1 274 ? -1.877 -27.707 11.657 1.00 96.50 274 ARG A N 1
ATOM 2156 C CA . ARG A 1 274 ? -2.517 -26.897 12.689 1.00 96.50 274 ARG A CA 1
ATOM 2157 C C . ARG A 1 274 ? -1.494 -25.953 13.299 1.00 96.50 274 ARG A C 1
ATOM 2159 O O . ARG A 1 274 ? -0.506 -26.414 13.864 1.00 96.50 274 ARG A O 1
ATOM 2166 N N . LEU A 1 275 ? -1.748 -24.660 13.184 1.00 96.00 275 LEU A N 1
ATOM 2167 C CA . LEU A 1 275 ? -1.005 -23.600 13.842 1.00 96.00 275 LEU A CA 1
ATOM 2168 C C . LEU A 1 275 ? -1.666 -23.284 15.188 1.00 96.00 275 LEU A C 1
ATOM 2170 O O . LEU A 1 275 ? -2.858 -22.991 15.250 1.00 96.00 275 LEU A O 1
ATOM 2174 N N . GLU A 1 276 ? -0.895 -23.344 16.265 1.00 95.94 276 GLU A N 1
ATOM 2175 C CA . GLU A 1 276 ? -1.316 -22.961 17.611 1.00 95.94 276 GLU A CA 1
ATOM 2176 C C . GLU A 1 276 ? -0.507 -21.734 18.041 1.00 95.94 276 GLU A C 1
ATOM 2178 O O . GLU A 1 276 ? 0.724 -21.765 17.987 1.00 95.94 276 GLU A O 1
ATOM 2183 N N . ALA A 1 277 ? -1.193 -20.665 18.453 1.00 94.56 277 ALA A N 1
ATOM 2184 C CA . ALA A 1 277 ? -0.561 -19.457 18.978 1.00 94.56 277 ALA A CA 1
ATOM 2185 C C . ALA A 1 277 ? -1.125 -19.080 20.354 1.00 94.56 277 ALA A C 1
ATOM 2187 O O . ALA A 1 277 ? -2.343 -19.090 20.554 1.00 94.56 277 ALA A O 1
ATOM 2188 N N . SER A 1 278 ? -0.239 -18.743 21.295 1.00 95.50 278 SER A N 1
ATOM 2189 C CA . SER A 1 278 ? -0.607 -18.354 22.664 1.00 95.50 278 SER A CA 1
ATOM 2190 C C . SER A 1 278 ? -0.229 -16.901 22.952 1.00 95.50 278 SER A C 1
ATOM 2192 O O . SER A 1 278 ? 0.951 -16.560 22.964 1.00 95.50 278 SER A O 1
ATOM 2194 N N . PHE A 1 279 ? -1.236 -16.071 23.212 1.00 95.56 279 PHE A N 1
ATOM 2195 C CA . PHE A 1 279 ? -1.115 -14.667 23.591 1.00 95.56 279 PHE A CA 1
ATOM 2196 C C . PHE A 1 279 ? -1.383 -14.465 25.083 1.00 95.56 279 PHE A C 1
ATOM 2198 O O . PHE A 1 279 ? -2.123 -15.228 25.711 1.00 95.56 279 PHE A O 1
ATOM 2205 N N . VAL A 1 280 ? -0.830 -13.392 25.635 1.00 95.62 280 VAL A N 1
ATOM 2206 C CA . VAL A 1 280 ? -1.186 -12.844 26.944 1.00 95.62 280 VAL A CA 1
ATOM 2207 C C . VAL A 1 280 ? -1.663 -11.400 26.790 1.00 95.62 280 VAL A C 1
ATOM 2209 O O . VAL A 1 280 ? -1.248 -10.703 25.864 1.00 95.62 280 VAL A O 1
ATOM 2212 N N . THR A 1 281 ? -2.554 -10.948 27.668 1.00 94.38 281 THR A N 1
ATOM 2213 C CA . THR A 1 281 ? -3.128 -9.598 27.589 1.00 94.38 281 THR A CA 1
ATOM 2214 C C . THR A 1 281 ? -3.476 -9.029 28.960 1.00 94.38 281 THR A C 1
ATOM 2216 O O . THR A 1 281 ? -3.765 -9.779 29.889 1.00 94.38 281 THR A O 1
ATOM 2219 N N . MET A 1 282 ? -3.480 -7.700 29.067 1.00 89.62 282 MET A N 1
ATOM 2220 C CA . MET A 1 282 ? -4.068 -6.964 30.195 1.00 89.62 282 MET A CA 1
ATOM 2221 C C . MET A 1 282 ? -5.530 -6.555 29.934 1.00 89.62 282 MET A C 1
ATOM 2223 O O . MET A 1 282 ? -6.198 -6.087 30.854 1.00 89.62 282 MET A O 1
ATOM 2227 N N . ILE A 1 283 ? -6.032 -6.717 28.702 1.00 89.12 283 ILE A N 1
ATOM 2228 C CA . ILE A 1 283 ? -7.431 -6.451 28.338 1.00 89.12 283 ILE A CA 1
ATOM 2229 C C . ILE A 1 283 ? -8.310 -7.482 29.058 1.00 89.12 283 ILE A C 1
ATOM 2231 O O . ILE A 1 283 ? -8.057 -8.683 28.958 1.00 89.12 283 ILE A O 1
ATOM 2235 N N . ARG A 1 284 ? -9.325 -7.031 29.805 1.00 88.06 284 ARG A N 1
ATOM 2236 C CA . ARG A 1 284 ? -10.179 -7.908 30.637 1.00 88.06 284 ARG A CA 1
ATOM 2237 C C . ARG A 1 284 ? -11.512 -8.238 29.960 1.00 88.06 284 ARG A C 1
ATOM 2239 O O . ARG A 1 284 ? -12.205 -9.170 30.359 1.00 88.06 284 ARG A O 1
ATOM 2246 N N . GLU A 1 285 ? -11.879 -7.483 28.934 1.00 89.12 285 GLU A N 1
ATOM 2247 C CA . GLU A 1 285 ? -13.133 -7.591 28.208 1.00 89.12 285 GLU A CA 1
ATOM 2248 C C . GLU A 1 285 ? -13.160 -8.857 27.337 1.00 89.12 285 GLU A C 1
ATOM 2250 O O . GLU A 1 285 ? -12.607 -8.904 26.237 1.00 89.12 285 GLU A O 1
ATOM 2255 N N . GLN A 1 286 ? -13.863 -9.892 27.806 1.00 89.31 286 GLN A N 1
ATOM 2256 C CA . GLN A 1 286 ? -13.934 -11.191 27.126 1.00 89.31 286 GLN A CA 1
ATOM 2257 C C . GLN A 1 286 ? -14.450 -11.092 25.681 1.00 89.31 286 GLN A C 1
ATOM 2259 O O . GLN A 1 286 ? -13.945 -11.778 24.798 1.00 89.31 286 GLN A O 1
ATOM 2264 N N . ALA A 1 287 ? -15.396 -10.189 25.406 1.00 86.06 287 ALA A N 1
ATOM 2265 C CA . ALA A 1 287 ? -15.918 -9.972 24.056 1.00 86.06 287 ALA A CA 1
ATOM 2266 C C . ALA A 1 287 ? -14.843 -9.475 23.068 1.00 86.06 287 ALA A C 1
ATOM 2268 O O . ALA A 1 287 ? -14.870 -9.832 21.890 1.00 86.06 287 ALA A O 1
ATOM 2269 N N . VAL A 1 288 ? -13.875 -8.686 23.545 1.00 87.56 288 VAL A N 1
ATOM 2270 C CA . VAL A 1 288 ? -12.742 -8.196 22.746 1.00 87.56 288 VAL A CA 1
ATOM 2271 C C . VAL A 1 288 ? -11.779 -9.338 22.461 1.00 87.56 288 VAL A C 1
ATOM 2273 O O . VAL A 1 288 ? -11.408 -9.554 21.309 1.00 87.56 288 VAL A O 1
ATOM 2276 N N . ILE A 1 289 ? -11.444 -10.119 23.492 1.00 92.50 289 ILE A N 1
ATOM 2277 C CA . ILE A 1 289 ? -10.600 -11.315 23.381 1.00 92.50 289 ILE A CA 1
ATOM 2278 C C . ILE A 1 289 ? -11.210 -12.324 22.399 1.00 92.50 289 ILE A C 1
ATOM 2280 O O . ILE A 1 289 ? -10.510 -12.869 21.543 1.00 92.50 289 ILE A O 1
ATOM 2284 N N . ASP A 1 290 ? -12.521 -12.552 22.479 1.00 91.31 290 ASP A N 1
ATOM 2285 C CA . ASP A 1 290 ? -13.227 -13.450 21.572 1.00 91.31 290 ASP A CA 1
ATOM 2286 C C . ASP A 1 290 ? -13.291 -12.912 20.145 1.00 91.31 290 ASP A C 1
ATOM 2288 O O . ASP A 1 290 ? -13.139 -13.692 19.203 1.00 91.31 290 ASP A O 1
ATOM 2292 N N . SER A 1 291 ? -13.472 -11.602 19.962 1.00 89.44 291 SER A N 1
ATOM 2293 C CA . SER A 1 291 ? -13.441 -10.982 18.635 1.00 89.44 291 SER A CA 1
ATOM 2294 C C . SER A 1 291 ? -12.050 -11.082 18.001 1.00 89.44 291 SER A C 1
ATOM 2296 O O . SER A 1 291 ? -11.925 -11.552 16.870 1.00 89.44 291 SER A O 1
ATOM 2298 N N . PHE A 1 292 ? -10.994 -10.778 18.762 1.00 93.19 292 PHE A N 1
ATOM 2299 C CA . PHE A 1 292 ? -9.598 -10.960 18.358 1.00 93.19 292 PHE A CA 1
ATOM 2300 C C . PHE A 1 292 ? -9.305 -12.407 17.933 1.00 93.19 292 PHE A C 1
ATOM 2302 O O . PHE A 1 292 ? -8.802 -12.652 16.835 1.00 93.19 292 PHE A O 1
ATOM 2309 N N . ARG A 1 293 ? -9.677 -13.384 18.771 1.00 95.25 293 ARG A N 1
ATOM 2310 C CA . ARG A 1 293 ? -9.511 -14.812 18.468 1.00 95.25 293 ARG A CA 1
ATOM 2311 C C . ARG A 1 293 ? -10.249 -15.194 17.189 1.00 95.25 293 ARG A C 1
ATOM 2313 O O . ARG A 1 293 ? -9.659 -15.793 16.293 1.00 95.25 293 ARG A O 1
ATOM 2320 N N . ARG A 1 294 ? -11.529 -14.830 17.088 1.00 92.81 294 ARG A N 1
ATOM 2321 C CA . ARG A 1 294 ? -12.370 -15.161 15.933 1.00 92.81 294 ARG A CA 1
ATOM 2322 C C . ARG A 1 294 ? -11.872 -14.527 14.644 1.00 92.81 294 ARG A C 1
ATOM 2324 O O . ARG A 1 294 ? -11.986 -15.166 13.603 1.00 92.81 294 ARG A O 1
ATOM 2331 N N . SER A 1 295 ? -11.355 -13.303 14.701 1.00 91.50 295 SER A N 1
ATOM 2332 C CA . SER A 1 295 ? -10.743 -12.625 13.559 1.00 91.50 295 SER A CA 1
ATOM 2333 C C . SER A 1 295 ? -9.648 -13.494 12.951 1.00 91.50 295 SER A C 1
ATOM 2335 O O . SER A 1 295 ? -9.748 -13.928 11.800 1.00 91.50 295 SER A O 1
ATOM 2337 N N . ILE A 1 296 ? -8.6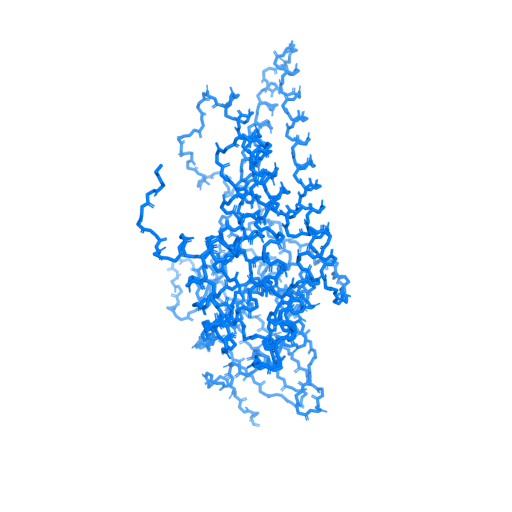61 -13.851 13.774 1.00 93.94 296 ILE A N 1
ATOM 2338 C CA . ILE A 1 296 ? -7.510 -14.632 13.339 1.00 93.94 296 ILE A CA 1
ATOM 2339 C C . ILE A 1 296 ? -7.940 -16.034 12.903 1.00 93.94 296 ILE A C 1
A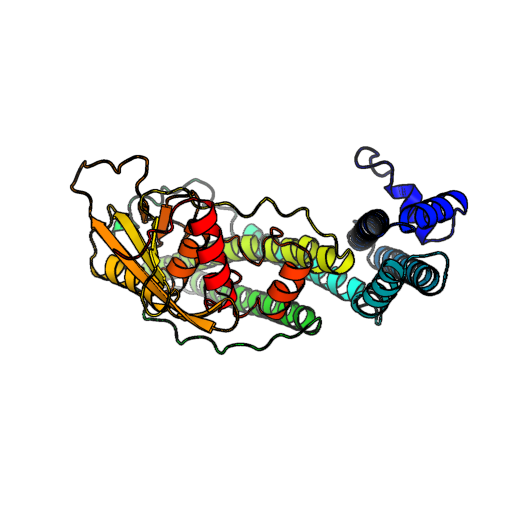TOM 2341 O O . ILE A 1 296 ? -7.585 -16.460 11.809 1.00 93.94 296 ILE A O 1
ATOM 2345 N N . GLU A 1 297 ? -8.727 -16.752 13.709 1.00 94.56 297 GLU A N 1
ATOM 2346 C CA . GLU A 1 297 ? -9.134 -18.131 13.399 1.00 94.56 297 GLU A CA 1
ATOM 2347 C C . GLU A 1 297 ? -9.997 -18.223 12.129 1.00 94.56 297 GLU A C 1
ATOM 2349 O O . GLU A 1 297 ? -9.875 -19.192 11.376 1.00 94.56 297 GLU A O 1
ATOM 2354 N N . SER A 1 298 ? -10.833 -17.213 11.860 1.00 89.62 298 SER A N 1
ATOM 2355 C CA . SER A 1 298 ? -11.677 -17.141 10.659 1.00 89.62 298 SER A CA 1
ATOM 2356 C C . SER A 1 298 ? -10.862 -16.913 9.387 1.00 89.62 298 SER A C 1
ATOM 2358 O O . SER A 1 298 ? -11.114 -17.560 8.369 1.00 89.62 298 SER A O 1
ATOM 2360 N N . TYR A 1 299 ? -9.890 -16.000 9.440 1.00 89.38 299 TYR A N 1
ATOM 2361 C CA . TYR A 1 299 ? -9.063 -15.641 8.289 1.00 89.38 299 TYR A CA 1
ATOM 2362 C C . TYR A 1 299 ? -7.965 -16.681 8.050 1.00 89.38 299 TYR A C 1
ATOM 2364 O O . TYR A 1 299 ? -7.759 -17.123 6.924 1.00 89.38 299 TYR A O 1
ATOM 2372 N N . TRP A 1 300 ? -7.304 -17.147 9.108 1.00 92.94 300 TRP A N 1
ATOM 2373 C CA . TRP A 1 300 ? -6.183 -18.085 9.040 1.00 92.94 300 TRP A CA 1
ATOM 2374 C C . TRP A 1 300 ? -6.607 -19.558 9.095 1.00 92.94 300 TRP A C 1
ATOM 2376 O O . TRP A 1 300 ? -5.866 -20.411 9.584 1.00 92.94 300 TRP A O 1
ATOM 2386 N N . THR A 1 301 ? -7.777 -19.882 8.547 1.00 91.31 301 THR A N 1
ATOM 2387 C CA . THR A 1 301 ? -8.214 -21.263 8.326 1.00 91.31 301 THR A CA 1
ATOM 2388 C C . THR A 1 301 ? -8.616 -21.445 6.870 1.00 91.31 301 THR A C 1
ATOM 2390 O O . THR A 1 301 ? -9.518 -20.781 6.366 1.00 91.31 301 THR A O 1
ATOM 2393 N N . GLY A 1 302 ? -7.966 -22.372 6.171 1.00 89.88 302 GLY A N 1
ATOM 2394 C CA . GLY A 1 302 ? -8.164 -22.516 4.735 1.00 89.88 302 GLY A CA 1
ATOM 2395 C C . GLY A 1 302 ? -7.508 -23.751 4.146 1.00 89.88 302 GLY A C 1
ATOM 2396 O O . GLY A 1 302 ? -7.085 -24.667 4.850 1.00 89.88 302 GLY A O 1
ATOM 2397 N N . ARG A 1 303 ? -7.463 -23.810 2.816 1.00 85.31 303 ARG A N 1
ATOM 2398 C CA . ARG A 1 303 ? -6.840 -24.916 2.085 1.00 85.31 303 ARG A CA 1
ATOM 2399 C C . ARG A 1 303 ? -5.818 -24.376 1.098 1.00 85.31 303 ARG A C 1
ATOM 2401 O O . ARG A 1 303 ? -6.055 -23.349 0.475 1.00 85.31 303 ARG A O 1
ATOM 2408 N N . PHE A 1 304 ? -4.727 -25.106 0.926 1.00 87.69 304 PHE A N 1
ATOM 2409 C CA . PHE A 1 304 ? -3.684 -24.801 -0.051 1.00 87.69 304 PHE A CA 1
ATOM 2410 C C . PHE A 1 304 ? -3.138 -26.088 -0.665 1.00 87.69 304 PHE A C 1
ATOM 2412 O O . PHE A 1 304 ? -3.453 -27.183 -0.194 1.00 87.69 304 PHE A O 1
ATOM 2419 N N . GLU A 1 305 ? -2.349 -25.970 -1.724 1.00 81.75 305 GLU A N 1
ATOM 2420 C CA . GLU A 1 305 ? -1.718 -27.113 -2.374 1.00 81.75 305 GLU A CA 1
ATOM 2421 C C . GLU A 1 305 ? -0.260 -27.261 -1.935 1.00 81.75 305 GLU A C 1
ATOM 2423 O O . GLU A 1 305 ? 0.496 -26.294 -1.887 1.00 81.75 305 GLU A O 1
ATOM 2428 N N . GLU A 1 306 ? 0.145 -28.489 -1.621 1.00 84.19 306 GLU A N 1
ATOM 2429 C CA . GLU A 1 306 ? 1.529 -28.838 -1.329 1.00 84.19 306 GLU A CA 1
ATOM 2430 C C . GLU A 1 306 ? 1.882 -30.152 -2.029 1.00 84.19 306 GLU A C 1
ATOM 2432 O O . GLU A 1 306 ? 1.299 -31.197 -1.721 1.00 84.19 306 GLU A O 1
ATOM 2437 N N . LYS A 1 307 ? 2.862 -30.115 -2.944 1.00 81.75 307 LYS A N 1
ATOM 2438 C CA . LYS A 1 307 ? 3.317 -31.284 -3.723 1.00 81.75 307 LYS A CA 1
ATOM 2439 C C . LYS A 1 307 ? 2.155 -32.020 -4.416 1.00 81.75 307 LYS A C 1
ATOM 2441 O O . LYS A 1 307 ? 2.023 -33.236 -4.273 1.00 81.75 307 LYS A O 1
ATOM 2446 N N . GLY A 1 308 ? 1.270 -31.285 -5.093 1.00 80.62 308 GLY A N 1
ATOM 2447 C CA . GLY A 1 308 ? 0.125 -31.865 -5.807 1.00 80.62 308 GLY A CA 1
ATOM 2448 C C . GLY A 1 308 ? -1.040 -32.311 -4.916 1.00 80.62 308 GLY A C 1
ATOM 2449 O O . GLY A 1 308 ? -1.967 -32.957 -5.395 1.00 80.62 308 GLY A O 1
ATOM 2450 N N . ARG A 1 309 ? -1.003 -32.044 -3.600 1.00 86.44 309 ARG A N 1
ATOM 2451 C CA . ARG A 1 309 ? -2.053 -32.466 -2.657 1.00 86.44 309 ARG A CA 1
ATOM 2452 C C . ARG A 1 309 ? -2.658 -31.276 -1.931 1.00 86.44 309 ARG A C 1
ATOM 2454 O O . ARG A 1 309 ? -1.943 -30.468 -1.342 1.00 86.44 309 ARG A O 1
ATOM 2461 N N . ARG A 1 310 ? -3.991 -31.228 -1.881 1.00 89.94 310 ARG A N 1
ATOM 2462 C CA . ARG A 1 310 ? -4.729 -30.231 -1.099 1.00 89.94 310 ARG A CA 1
ATOM 2463 C C . ARG A 1 310 ? -4.573 -30.512 0.398 1.00 89.94 310 ARG A C 1
ATOM 2465 O O . ARG A 1 310 ? -4.926 -31.590 0.874 1.00 89.94 310 ARG A O 1
ATOM 2472 N N . ARG A 1 311 ? -4.050 -29.542 1.144 1.00 91.88 311 ARG A N 1
ATOM 2473 C CA . ARG A 1 311 ? -3.848 -29.580 2.597 1.00 91.88 311 ARG A CA 1
ATOM 2474 C C . ARG A 1 311 ? -4.781 -28.598 3.289 1.00 91.88 311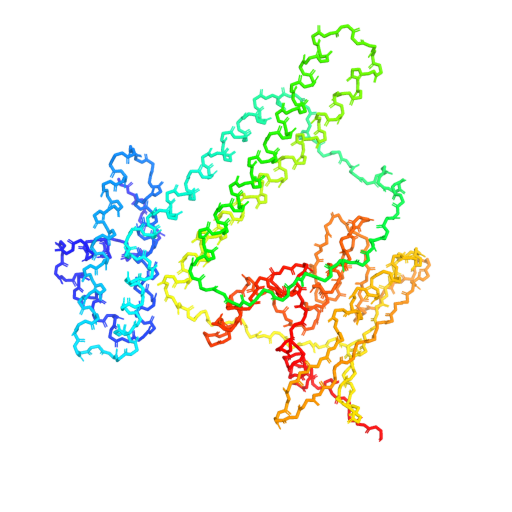 ARG A C 1
ATOM 2476 O O . ARG A 1 311 ? -5.045 -27.516 2.770 1.00 91.88 311 ARG A O 1
ATOM 2483 N N . LEU A 1 312 ? -5.272 -28.985 4.461 1.00 94.88 312 LEU A N 1
ATOM 2484 C CA . LEU A 1 312 ? -5.983 -28.094 5.374 1.00 94.88 312 LEU A CA 1
ATOM 2485 C C . LEU A 1 312 ? -4.972 -27.345 6.251 1.00 94.88 312 LEU A C 1
ATOM 2487 O O . LEU A 1 312 ? -4.047 -27.962 6.776 1.00 94.88 312 LEU A O 1
ATOM 2491 N N . PHE A 1 313 ? -5.164 -26.044 6.415 1.00 95.19 313 PHE A N 1
ATOM 2492 C CA . PHE A 1 313 ? -4.461 -25.217 7.386 1.00 95.19 313 PHE A CA 1
ATOM 2493 C C . PHE A 1 313 ? -5.487 -24.732 8.412 1.00 95.19 313 PHE A C 1
ATOM 2495 O O . PHE A 1 313 ? -6.440 -24.050 8.043 1.00 95.19 313 PHE A O 1
ATOM 2502 N N . GLU A 1 314 ? -5.328 -25.133 9.670 1.00 95.75 314 GLU A N 1
ATOM 2503 C CA . GLU A 1 314 ? -6.177 -24.711 10.790 1.00 95.75 314 GLU A CA 1
ATOM 2504 C C . GLU A 1 314 ? -5.378 -23.802 11.720 1.00 95.75 314 GLU A C 1
ATOM 2506 O O . GLU A 1 314 ? -4.238 -24.132 12.045 1.00 95.75 314 GLU A O 1
ATOM 2511 N N . THR A 1 315 ? -5.987 -22.729 12.218 1.00 96.25 315 THR A N 1
ATOM 2512 C CA . THR A 1 315 ? -5.383 -21.886 13.261 1.00 96.25 315 THR A CA 1
ATOM 2513 C C . THR A 1 315 ? -6.186 -21.969 14.551 1.00 96.25 315 THR A C 1
ATOM 2515 O O . THR A 1 315 ? -7.414 -22.017 14.520 1.00 96.25 315 THR A O 1
ATOM 2518 N N . ARG A 1 316 ? -5.490 -22.013 15.692 1.00 96.62 316 ARG A N 1
ATOM 2519 C CA . ARG A 1 316 ? -6.078 -21.943 17.034 1.00 96.62 316 ARG A CA 1
ATOM 2520 C C . ARG A 1 316 ? -5.353 -20.906 17.872 1.00 96.62 316 ARG A C 1
ATOM 2522 O O . ARG A 1 316 ? -4.142 -21.023 18.076 1.00 96.62 316 ARG A O 1
ATOM 2529 N N . ILE A 1 317 ? -6.101 -19.941 18.391 1.00 97.00 317 ILE A N 1
ATOM 2530 C CA . ILE A 1 317 ? -5.570 -18.853 19.208 1.00 97.00 317 ILE A CA 1
ATOM 2531 C C . ILE A 1 317 ? -6.020 -19.039 20.651 1.00 97.00 317 ILE A C 1
ATOM 2533 O O . ILE A 1 317 ? -7.206 -19.180 20.949 1.00 97.00 317 ILE A O 1
ATOM 2537 N N . ARG A 1 318 ? -5.054 -19.027 21.567 1.00 96.38 318 ARG A N 1
ATOM 2538 C CA . ARG A 1 318 ? -5.295 -18.980 23.010 1.00 96.38 318 ARG A CA 1
ATOM 2539 C C . ARG A 1 318 ? -4.874 -17.616 23.521 1.00 96.38 318 ARG A C 1
ATOM 2541 O O . ARG A 1 318 ? -3.796 -17.151 23.174 1.00 96.38 318 ARG A O 1
ATOM 2548 N N . VAL A 1 319 ? -5.700 -17.002 24.357 1.00 96.25 319 VAL A N 1
ATOM 2549 C CA . VAL A 1 319 ? -5.387 -15.724 25.001 1.00 96.25 319 VAL A CA 1
ATOM 2550 C C . VAL A 1 319 ? -5.545 -15.906 26.503 1.00 96.25 319 VAL A C 1
ATOM 2552 O O . VAL A 1 319 ? -6.589 -16.370 26.958 1.00 96.25 319 VAL A O 1
ATOM 2555 N N . ARG A 1 320 ? -4.506 -15.572 27.270 1.00 95.75 320 ARG A N 1
ATOM 2556 C CA . ARG A 1 320 ? -4.535 -15.574 28.735 1.00 95.75 320 ARG A CA 1
ATOM 2557 C C . ARG A 1 320 ? -4.543 -14.141 29.254 1.00 95.75 320 ARG A C 1
ATOM 2559 O O . ARG A 1 320 ? -3.647 -13.367 28.929 1.00 95.75 320 ARG A O 1
ATOM 2566 N N . VAL A 1 321 ? -5.515 -13.806 30.093 1.00 95.06 321 VAL A N 1
ATOM 2567 C CA . VAL A 1 321 ? -5.527 -12.523 30.803 1.00 95.06 321 VAL A CA 1
ATOM 2568 C C . VAL A 1 321 ? -4.526 -12.596 31.957 1.00 95.06 321 VAL A C 1
ATOM 2570 O O . VAL A 1 321 ? -4.538 -13.558 32.728 1.00 95.06 321 VAL A O 1
ATOM 2573 N N . LEU A 1 322 ? -3.627 -11.620 32.032 1.00 91.50 322 LEU A N 1
ATOM 2574 C CA . LEU A 1 322 ? -2.658 -11.480 33.114 1.00 91.50 322 LEU A CA 1
ATOM 2575 C C . LEU A 1 322 ? -3.356 -10.972 34.380 1.00 91.50 322 LEU A C 1
ATOM 2577 O O . LEU A 1 322 ? -4.251 -10.124 34.314 1.00 91.50 322 LEU A O 1
ATOM 2581 N N . ALA A 1 323 ? -2.944 -11.490 35.537 1.00 89.94 323 ALA A N 1
ATOM 2582 C CA . ALA A 1 323 ? -3.399 -10.962 36.816 1.00 89.94 323 ALA A CA 1
ATOM 2583 C C . ALA A 1 323 ? -2.867 -9.535 37.040 1.00 89.94 323 ALA A C 1
ATOM 2585 O O . ALA A 1 323 ? -1.899 -9.093 36.421 1.00 89.94 323 ALA A O 1
ATOM 2586 N N . GLU A 1 324 ? -3.498 -8.789 37.943 1.00 84.19 324 GLU A N 1
ATOM 2587 C CA . GLU A 1 324 ? -3.056 -7.432 38.261 1.00 84.19 324 GLU A CA 1
ATOM 2588 C C . GLU A 1 324 ? -1.623 -7.428 38.811 1.00 84.19 324 GLU A C 1
ATOM 2590 O O . GLU A 1 324 ? -1.299 -8.172 39.733 1.00 84.19 324 GLU A O 1
ATOM 2595 N N . GLY A 1 325 ? -0.748 -6.620 38.206 1.00 80.81 325 GLY A N 1
ATOM 2596 C CA . GLY A 1 325 ? 0.678 -6.579 38.540 1.00 80.81 325 GLY A CA 1
ATOM 2597 C C . GLY A 1 325 ? 1.517 -7.737 37.977 1.00 80.81 325 GLY A C 1
ATOM 2598 O O . GLY A 1 325 ? 2.745 -7.686 38.079 1.00 80.81 325 GLY A O 1
ATOM 2599 N N . GLU A 1 326 ? 0.906 -8.747 37.346 1.00 88.94 326 GLU A N 1
ATOM 2600 C CA . GLU A 1 326 ? 1.633 -9.809 36.647 1.00 88.94 326 GLU A CA 1
ATOM 2601 C C . GLU A 1 326 ? 2.308 -9.240 35.391 1.00 88.94 326 GLU A C 1
ATOM 2603 O O . GLU A 1 326 ? 1.682 -8.570 34.569 1.00 88.94 326 GLU A O 1
ATOM 2608 N N . LYS A 1 327 ? 3.606 -9.509 35.229 1.00 87.38 327 LYS A N 1
ATOM 2609 C CA . LYS A 1 327 ? 4.369 -9.070 34.055 1.00 87.38 327 LYS A CA 1
ATOM 2610 C C . LYS A 1 327 ? 4.389 -10.169 32.988 1.00 87.38 327 LYS A C 1
ATOM 2612 O O . LYS A 1 327 ? 4.592 -11.335 33.334 1.00 87.38 327 LYS A O 1
ATOM 2617 N N . PRO A 1 328 ? 4.236 -9.828 31.697 1.00 87.56 328 PRO A N 1
ATOM 2618 C CA . PRO A 1 328 ? 4.378 -10.804 30.627 1.00 87.56 328 PRO A CA 1
ATOM 2619 C C . PRO A 1 328 ? 5.804 -11.366 30.582 1.00 87.56 328 PRO A C 1
ATOM 2621 O O . PRO A 1 328 ? 6.780 -10.650 30.808 1.00 87.56 328 PRO A O 1
ATOM 2624 N N . SER A 1 329 ? 5.922 -12.654 30.252 1.00 84.88 329 SER A N 1
ATOM 2625 C CA . SER A 1 329 ? 7.220 -13.263 29.945 1.00 84.88 329 SER A CA 1
ATOM 2626 C C . SER A 1 329 ? 7.857 -12.566 28.732 1.00 84.88 329 SER A C 1
ATOM 2628 O O . SER A 1 329 ? 7.120 -12.217 27.805 1.00 84.88 329 SER A O 1
ATOM 2630 N N . PRO A 1 330 ? 9.195 -12.411 28.676 1.00 81.62 330 PRO A N 1
ATOM 2631 C CA . PRO A 1 330 ? 9.874 -11.761 27.554 1.00 81.62 330 PRO A CA 1
ATOM 2632 C C . PRO A 1 330 ? 9.502 -12.335 26.182 1.00 81.62 330 PRO A C 1
ATOM 2634 O O . PRO A 1 330 ? 9.431 -11.593 25.204 1.00 81.62 330 PRO A O 1
ATOM 2637 N N . ASP A 1 331 ? 9.235 -13.643 26.101 1.00 83.06 331 ASP A N 1
ATOM 2638 C CA . ASP A 1 331 ? 8.912 -14.349 24.854 1.00 83.06 331 ASP A CA 1
ATOM 2639 C C . ASP A 1 331 ? 7.414 -14.459 24.548 1.00 83.06 331 ASP A C 1
ATOM 2641 O O . ASP A 1 331 ? 7.042 -15.018 23.511 1.00 83.06 331 ASP A O 1
ATOM 2645 N N . ALA A 1 332 ? 6.547 -13.930 25.415 1.00 87.00 332 ALA A N 1
ATOM 2646 C CA . ALA A 1 332 ? 5.104 -13.981 25.216 1.00 87.00 332 ALA A CA 1
ATOM 2647 C C . ALA A 1 332 ? 4.677 -13.206 23.962 1.00 87.00 332 ALA A C 1
ATOM 2649 O O . ALA A 1 332 ? 5.245 -12.163 23.636 1.00 87.00 332 ALA A O 1
ATOM 2650 N N . LEU A 1 333 ? 3.651 -13.710 23.272 1.00 90.81 333 LEU A N 1
ATOM 2651 C CA . LEU A 1 333 ? 2.901 -12.885 22.334 1.00 90.81 333 LEU A CA 1
ATOM 2652 C C . LEU A 1 333 ? 1.927 -12.019 23.135 1.00 90.81 333 LEU A C 1
ATOM 2654 O O . LEU A 1 333 ? 1.252 -12.519 24.030 1.00 90.81 333 LEU A O 1
ATOM 2658 N N . LEU A 1 334 ? 1.868 -10.733 22.834 1.00 91.31 334 LEU A N 1
ATOM 2659 C CA . LEU A 1 334 ? 1.143 -9.720 23.580 1.00 91.31 334 LEU A CA 1
ATOM 2660 C C . LEU A 1 334 ? -0.035 -9.211 22.760 1.00 91.31 334 LEU A C 1
ATOM 2662 O O . LEU A 1 334 ? 0.090 -8.931 21.568 1.00 91.31 334 LEU A O 1
ATOM 2666 N N . LEU A 1 335 ? -1.171 -9.071 23.424 1.00 90.88 335 LEU A N 1
ATOM 2667 C CA . LEU A 1 335 ? -2.320 -8.324 22.941 1.00 90.88 335 LEU A CA 1
ATOM 2668 C C . LEU A 1 335 ? -2.526 -7.132 23.888 1.00 90.88 335 LEU A C 1
ATOM 2670 O O . LEU A 1 335 ? -2.731 -7.332 25.085 1.00 90.88 335 LEU A O 1
ATOM 2674 N N . GLU A 1 336 ? -2.453 -5.909 23.374 1.00 88.00 336 GLU A N 1
ATOM 2675 C CA . GLU A 1 336 ? -2.399 -4.673 24.173 1.00 88.00 336 GLU A CA 1
ATOM 2676 C C . GLU A 1 336 ? -3.397 -3.621 23.656 1.00 88.00 336 GLU A C 1
ATOM 2678 O O . GLU A 1 336 ? -3.721 -3.606 22.472 1.00 88.00 336 GLU A O 1
ATOM 2683 N N . ASP A 1 337 ? -3.888 -2.739 24.536 1.00 80.88 337 ASP A N 1
ATOM 2684 C CA . ASP A 1 337 ? -4.676 -1.551 24.151 1.00 80.88 337 ASP A CA 1
ATOM 2685 C C . ASP A 1 337 ? -3.724 -0.485 23.577 1.00 80.88 337 ASP A C 1
ATOM 2687 O O . ASP A 1 337 ? -2.667 -0.214 24.154 1.00 80.88 337 ASP A O 1
ATOM 2691 N N . GLY A 1 338 ? -4.071 0.108 22.435 1.00 69.88 338 GLY A N 1
ATOM 2692 C CA . GLY A 1 338 ? -3.227 1.069 21.730 1.00 69.88 338 GLY A CA 1
ATOM 2693 C C . GLY A 1 338 ? -4.010 2.158 21.000 1.00 69.88 338 GLY A C 1
ATOM 2694 O O . GLY A 1 338 ? -5.182 2.014 20.658 1.00 69.88 338 GLY A O 1
ATOM 2695 N N . MET A 1 339 ? -3.340 3.283 20.724 1.00 53.00 339 MET A N 1
ATOM 2696 C CA . MET A 1 339 ? -3.949 4.393 19.974 1.00 53.00 339 MET A CA 1
ATOM 2697 C C . MET A 1 339 ? -4.080 4.107 18.475 1.00 53.00 339 MET A C 1
ATOM 2699 O O . MET A 1 339 ? -4.949 4.673 17.814 1.00 53.00 339 MET A O 1
ATOM 2703 N N . THR A 1 340 ? -3.231 3.227 17.953 1.00 52.44 340 THR A N 1
ATOM 2704 C CA . THR A 1 340 ? -3.246 2.726 16.581 1.00 52.44 340 THR A CA 1
ATOM 2705 C C . THR A 1 340 ? -3.228 1.206 16.618 1.00 52.44 340 THR A C 1
ATOM 2707 O O . THR A 1 340 ? -2.664 0.614 17.540 1.00 52.44 340 THR A O 1
ATOM 2710 N N . VAL A 1 341 ? -3.841 0.569 15.618 1.00 52.16 341 VAL A N 1
ATOM 2711 C CA . VAL A 1 341 ? -3.550 -0.843 15.380 1.00 52.16 341 VAL A CA 1
ATOM 2712 C C . VAL A 1 341 ? -2.249 -0.890 14.605 1.00 52.16 341 VAL A C 1
ATOM 2714 O O . VAL A 1 341 ? -2.149 -0.292 13.537 1.00 52.16 341 VAL A O 1
ATOM 2717 N N . SER A 1 342 ? -1.229 -1.483 15.211 1.00 50.41 342 SER A N 1
ATOM 2718 C CA . SER A 1 342 ? 0.054 -1.690 14.555 1.00 50.41 342 SER A CA 1
ATOM 2719 C C . SER A 1 342 ? 0.810 -2.845 15.199 1.00 50.41 342 SER A C 1
ATOM 2721 O O . SER A 1 342 ? 0.969 -2.909 16.424 1.00 50.41 342 SER A O 1
ATOM 2723 N N . GLY A 1 343 ? 1.346 -3.730 14.368 1.00 51.09 343 GLY A N 1
ATOM 2724 C CA . GLY A 1 343 ? 2.356 -4.721 14.713 1.00 51.09 343 GLY A CA 1
ATOM 2725 C C . GLY A 1 343 ? 3.714 -4.055 14.905 1.00 51.09 343 GLY A C 1
ATOM 2726 O O . GLY A 1 343 ? 4.683 -4.354 14.216 1.00 51.09 343 GLY A O 1
ATOM 2727 N N . THR A 1 344 ? 3.816 -3.104 15.836 1.00 42.09 344 THR A N 1
ATOM 2728 C CA . THR A 1 344 ? 5.050 -2.328 16.069 1.00 42.09 344 THR A CA 1
ATOM 2729 C C . THR A 1 344 ? 6.163 -3.133 16.743 1.00 42.09 344 THR A C 1
ATOM 2731 O O . THR A 1 344 ? 7.224 -2.579 17.021 1.00 42.09 344 THR A O 1
ATOM 2734 N N . ALA A 1 345 ? 5.950 -4.410 17.074 1.00 50.22 345 ALA A N 1
ATOM 2735 C CA . ALA A 1 345 ? 7.022 -5.311 17.485 1.00 50.22 345 ALA A CA 1
ATOM 2736 C C . ALA A 1 345 ? 6.664 -6.768 17.189 1.00 50.22 345 ALA A C 1
ATOM 2738 O O . ALA A 1 345 ? 5.504 -7.163 17.228 1.00 50.22 345 ALA A O 1
ATOM 2739 N N . GLU A 1 346 ? 7.701 -7.578 16.994 1.00 63.78 346 GLU A N 1
ATOM 2740 C CA . GLU A 1 346 ? 7.711 -8.995 16.600 1.00 63.78 346 GLU A CA 1
ATOM 2741 C C . GLU A 1 346 ? 6.858 -9.961 17.444 1.00 63.78 346 GLU A C 1
ATOM 2743 O O . GLU A 1 346 ? 6.845 -11.169 17.197 1.00 63.78 346 GLU A O 1
ATOM 2748 N N . ARG A 1 347 ? 6.234 -9.449 18.501 1.00 74.88 347 ARG A N 1
ATOM 2749 C CA . ARG A 1 347 ? 5.538 -10.201 19.534 1.00 74.88 347 ARG A CA 1
ATOM 2750 C C . ARG A 1 347 ? 4.249 -9.523 19.987 1.00 74.88 347 ARG A C 1
ATOM 2752 O O . ARG A 1 347 ? 3.607 -10.090 20.851 1.00 74.88 347 ARG A O 1
ATOM 2759 N N . ARG A 1 348 ? 3.858 -8.351 19.470 1.00 82.62 348 ARG A N 1
ATOM 2760 C CA . ARG A 1 348 ? 2.699 -7.601 19.990 1.00 82.62 348 ARG A CA 1
ATOM 2761 C C . ARG A 1 348 ? 1.700 -7.224 18.905 1.00 82.62 348 ARG A C 1
ATOM 2763 O O . ARG A 1 348 ? 2.101 -6.844 17.810 1.00 82.62 348 ARG A O 1
ATOM 2770 N N . ILE A 1 349 ? 0.420 -7.272 19.255 1.00 86.06 349 ILE A N 1
ATOM 2771 C CA . ILE A 1 349 ? -0.676 -6.667 18.497 1.00 86.06 349 ILE A CA 1
ATOM 2772 C C . ILE A 1 349 ? -1.314 -5.611 19.392 1.00 86.06 349 ILE A C 1
ATOM 2774 O O . ILE A 1 349 ? -1.830 -5.929 20.465 1.00 86.06 349 ILE A O 1
ATOM 2778 N N . LEU A 1 350 ? -1.272 -4.360 18.939 1.00 82.50 350 LEU A N 1
ATOM 2779 C CA . LEU A 1 350 ? -1.999 -3.259 19.560 1.00 82.50 350 LEU A CA 1
ATOM 2780 C C . LEU A 1 350 ? -3.412 -3.213 18.974 1.00 82.50 350 LEU A C 1
ATOM 2782 O O . LEU A 1 350 ? -3.556 -3.168 17.756 1.00 82.50 350 LEU A O 1
ATOM 2786 N N . LEU A 1 351 ? -4.449 -3.223 19.807 1.00 80.75 351 LEU A N 1
ATOM 2787 C CA . LEU A 1 351 ? -5.830 -3.018 19.377 1.00 80.75 351 LEU A CA 1
ATOM 2788 C C . LEU A 1 351 ? -6.323 -1.644 19.801 1.00 80.75 351 LEU A C 1
ATOM 2790 O O . LEU A 1 351 ? -6.216 -1.260 20.962 1.00 80.75 351 LEU A O 1
ATOM 2794 N N . ARG A 1 352 ? -6.941 -0.943 18.852 1.00 78.00 352 ARG A N 1
ATOM 2795 C CA . ARG A 1 352 ? -7.805 0.196 19.151 1.00 78.00 352 ARG A CA 1
ATOM 2796 C C . ARG A 1 352 ? -9.140 -0.295 19.704 1.00 78.00 352 ARG A C 1
ATOM 2798 O O . ARG A 1 352 ? -9.597 -1.370 19.330 1.00 78.00 352 ARG A O 1
ATOM 2805 N N . ARG A 1 353 ? -9.811 0.528 20.513 1.00 76.62 353 ARG A N 1
ATOM 2806 C CA . ARG A 1 353 ? -11.136 0.219 21.094 1.00 76.62 353 ARG A CA 1
ATOM 2807 C C . ARG A 1 353 ? -12.263 0.035 20.070 1.00 76.62 353 ARG A C 1
ATOM 2809 O O . ARG A 1 353 ? -13.282 -0.570 20.399 1.00 76.62 353 ARG A O 1
ATOM 2816 N N . ASP A 1 354 ? -12.049 0.537 18.857 1.00 73.00 354 ASP A N 1
ATOM 2817 C CA . ASP A 1 354 ? -12.943 0.531 17.696 1.00 73.00 354 ASP A CA 1
ATOM 2818 C C . ASP A 1 354 ? -12.330 -0.210 16.487 1.00 73.00 354 ASP A C 1
ATOM 2820 O O . ASP A 1 354 ? -12.540 0.178 15.341 1.00 73.00 354 ASP A O 1
ATOM 2824 N N . PHE A 1 355 ? -11.504 -1.237 16.724 1.00 76.62 355 PHE A N 1
ATOM 2825 C CA . PHE A 1 355 ? -10.809 -1.953 15.648 1.00 76.62 355 PHE A CA 1
ATOM 2826 C C . PHE A 1 355 ? -11.767 -2.650 14.660 1.00 76.62 355 PHE A C 1
ATOM 2828 O O . PHE A 1 355 ? -12.804 -3.174 15.056 1.00 76.62 355 PHE A O 1
ATOM 2835 N N . ASP A 1 356 ? -11.374 -2.723 13.383 1.00 79.56 356 ASP A N 1
ATOM 2836 C CA . ASP A 1 356 ? -12.063 -3.516 12.352 1.00 79.56 356 ASP A CA 1
ATOM 2837 C C . ASP A 1 356 ? -11.818 -5.022 12.555 1.00 79.56 356 ASP A C 1
ATOM 2839 O O . ASP A 1 356 ? -10.711 -5.441 12.911 1.00 79.56 356 ASP A O 1
ATOM 2843 N N . PHE A 1 357 ? -12.825 -5.863 12.281 1.00 82.75 357 PHE A N 1
ATOM 2844 C CA . PHE A 1 357 ? -12.746 -7.301 12.568 1.00 82.75 357 PHE A CA 1
ATOM 2845 C C . PHE A 1 357 ? -11.606 -7.989 11.824 1.00 82.75 357 PHE A C 1
ATOM 2847 O O . PHE A 1 357 ? -11.019 -8.919 12.359 1.00 82.75 357 PHE A O 1
ATOM 2854 N N . SER A 1 358 ? -11.259 -7.563 10.617 1.00 82.12 358 SER A N 1
ATOM 2855 C CA . SER A 1 358 ? -10.190 -8.174 9.828 1.00 82.12 358 SER A CA 1
ATOM 2856 C C . SER A 1 358 ? -8.768 -7.777 10.263 1.00 82.12 358 SER A C 1
ATOM 2858 O O . SER A 1 358 ? -7.805 -8.483 9.962 1.00 82.12 358 SER A O 1
ATOM 2860 N N . THR A 1 359 ? -8.613 -6.687 11.015 1.00 83.81 359 THR A N 1
ATOM 2861 C CA . THR A 1 359 ? -7.301 -6.122 11.361 1.00 83.81 359 THR A CA 1
ATOM 2862 C C . THR A 1 359 ? -6.424 -7.040 12.222 1.00 83.81 359 THR A C 1
ATOM 2864 O O . THR A 1 359 ? -5.255 -7.214 11.878 1.00 83.81 359 THR A O 1
ATOM 2867 N N . PRO A 1 360 ? -6.925 -7.717 13.276 1.00 89.81 360 PRO A N 1
ATOM 2868 C CA . PRO A 1 360 ? -6.109 -8.674 14.023 1.00 89.81 360 PRO A CA 1
ATOM 2869 C C . PRO A 1 360 ? -5.527 -9.794 13.153 1.00 89.81 360 PRO A C 1
ATOM 2871 O O . PRO A 1 360 ? -4.412 -10.249 13.398 1.00 89.81 360 PRO A O 1
ATOM 2874 N N . ALA A 1 361 ? -6.258 -10.235 12.123 1.00 90.38 361 ALA A N 1
ATOM 2875 C CA . ALA A 1 361 ? -5.780 -11.256 11.200 1.00 90.38 361 ALA A CA 1
ATOM 2876 C C . ALA A 1 361 ? -4.623 -10.765 10.317 1.00 90.38 361 ALA A C 1
ATOM 2878 O O . ALA A 1 361 ? -3.707 -11.543 10.050 1.00 90.38 361 ALA A O 1
ATOM 2879 N N . HIS A 1 362 ? -4.651 -9.503 9.888 1.00 87.50 362 HIS A N 1
ATOM 2880 C CA . HIS A 1 362 ? -3.552 -8.862 9.162 1.00 87.50 362 HIS A CA 1
ATOM 2881 C C . HIS A 1 362 ? -2.283 -8.808 10.021 1.00 87.50 362 HIS A C 1
ATOM 2883 O O . HIS A 1 362 ? -1.255 -9.372 9.650 1.00 87.50 362 HIS A O 1
ATOM 2889 N N . GLU A 1 363 ? -2.397 -8.260 11.233 1.00 86.81 363 GLU A N 1
ATOM 2890 C CA . GLU A 1 363 ? -1.273 -8.139 12.171 1.00 86.81 363 GLU A CA 1
ATOM 2891 C C . GLU A 1 363 ? -0.699 -9.501 12.580 1.00 86.81 363 GLU A C 1
ATOM 2893 O O . GLU A 1 363 ? 0.512 -9.679 12.742 1.00 86.81 363 GLU A O 1
ATOM 2898 N N . PHE A 1 364 ? -1.562 -10.515 12.691 1.00 91.56 364 PHE A N 1
ATOM 2899 C CA . PHE A 1 364 ? -1.114 -11.881 12.924 1.00 91.56 364 PHE A CA 1
ATOM 2900 C C . PHE A 1 364 ? -0.235 -12.411 11.783 1.00 91.56 364 PHE A C 1
ATOM 2902 O O . PHE A 1 364 ? 0.716 -13.146 12.043 1.00 91.56 364 PHE A O 1
ATOM 2909 N N . GLY A 1 365 ? -0.476 -12.001 10.535 1.00 89.50 365 GLY A N 1
ATOM 2910 C CA . GLY A 1 365 ? 0.396 -12.323 9.407 1.00 89.50 365 GLY A CA 1
ATOM 2911 C C . GLY A 1 365 ? 1.838 -11.844 9.604 1.00 89.50 365 GLY A C 1
ATOM 2912 O O . GLY A 1 365 ? 2.772 -12.599 9.320 1.00 89.50 365 GLY A O 1
ATOM 2913 N N . HIS A 1 366 ? 2.037 -10.660 10.192 1.00 84.62 366 HIS A N 1
ATOM 2914 C CA . HIS A 1 366 ? 3.371 -10.150 10.537 1.00 84.62 366 HIS A CA 1
ATOM 2915 C C . HIS A 1 366 ? 4.054 -10.964 11.634 1.00 84.62 366 HIS A C 1
ATOM 2917 O O . HIS A 1 366 ? 5.250 -11.251 11.539 1.00 84.62 366 HIS A O 1
ATOM 2923 N N . ILE A 1 367 ? 3.300 -11.419 12.640 1.00 87.25 367 ILE A N 1
ATOM 2924 C CA . ILE A 1 367 ? 3.807 -12.365 13.650 1.00 87.25 367 ILE A CA 1
ATOM 2925 C C . ILE A 1 367 ? 4.269 -13.676 12.991 1.00 87.25 367 ILE A C 1
ATOM 2927 O O . ILE A 1 367 ? 5.268 -14.265 13.409 1.00 87.25 367 ILE A O 1
ATOM 2931 N N . LEU A 1 368 ? 3.592 -14.109 11.923 1.00 88.06 368 LEU A N 1
ATOM 2932 C CA . LEU A 1 368 ? 3.965 -15.279 11.119 1.00 88.06 368 LEU A CA 1
ATOM 2933 C C . LEU A 1 368 ? 5.092 -15.017 10.109 1.00 88.06 368 LEU A C 1
ATOM 2935 O O . LEU A 1 368 ? 5.428 -15.909 9.326 1.00 88.06 368 LEU A O 1
ATOM 2939 N N . GLY A 1 369 ? 5.718 -13.839 10.153 1.00 79.56 369 GLY A N 1
ATOM 2940 C CA . GLY A 1 369 ? 6.865 -13.491 9.315 1.00 79.56 369 GLY A CA 1
ATOM 2941 C C . GLY A 1 369 ? 6.491 -13.114 7.884 1.00 79.56 369 GLY A C 1
ATOM 2942 O O . GLY A 1 369 ? 7.366 -13.081 7.017 1.00 79.56 369 GLY A O 1
ATOM 2943 N N . LEU A 1 370 ? 5.207 -12.852 7.621 1.00 80.06 370 LEU A N 1
ATOM 2944 C CA . LEU A 1 370 ? 4.769 -12.309 6.344 1.00 80.06 370 LEU A CA 1
ATOM 2945 C C . LEU A 1 370 ? 4.915 -10.785 6.365 1.00 80.06 370 LEU A C 1
ATOM 2947 O O . LEU A 1 370 ? 4.398 -10.137 7.280 1.00 80.06 370 LEU A O 1
ATOM 2951 N N . PRO A 1 371 ? 5.614 -10.201 5.385 1.00 72.38 371 PRO A N 1
ATOM 2952 C CA . PRO A 1 371 ? 5.640 -8.765 5.224 1.00 72.38 371 PRO A CA 1
ATOM 2953 C C . PRO A 1 371 ? 4.273 -8.300 4.732 1.00 72.38 371 PRO A C 1
ATOM 2955 O O . PRO A 1 371 ? 3.456 -9.084 4.237 1.00 72.38 371 PRO A O 1
ATOM 2958 N N . ASP A 1 372 ? 4.056 -7.002 4.834 1.00 71.44 372 ASP A N 1
ATOM 2959 C CA . ASP A 1 372 ? 3.031 -6.369 4.032 1.00 71.44 372 ASP A CA 1
ATOM 2960 C C . ASP A 1 372 ? 3.294 -6.638 2.554 1.00 71.44 372 ASP A C 1
ATOM 2962 O O . ASP A 1 372 ? 4.407 -6.503 2.053 1.00 71.44 372 ASP A O 1
ATOM 2966 N N . GLU A 1 373 ? 2.255 -7.005 1.826 1.00 63.03 373 GLU A N 1
ATOM 2967 C CA . GLU A 1 373 ? 2.336 -7.269 0.393 1.00 63.03 373 GLU A CA 1
ATOM 2968 C C . GLU A 1 373 ? 2.369 -5.983 -0.445 1.00 63.03 373 GLU A C 1
ATOM 2970 O O . GLU A 1 373 ? 2.561 -6.035 -1.660 1.00 63.03 373 GLU A O 1
ATOM 2975 N N . TYR A 1 374 ? 2.233 -4.824 0.205 1.00 56.06 374 TYR A N 1
ATOM 2976 C CA . TYR A 1 374 ? 2.631 -3.521 -0.325 1.00 56.06 374 TYR A CA 1
ATOM 2977 C C . TYR A 1 374 ? 4.091 -3.162 0.046 1.00 56.06 374 TYR A C 1
ATOM 2979 O O . TYR A 1 374 ? 4.591 -2.099 -0.317 1.00 56.06 374 TYR A O 1
ATOM 2987 N N . VAL A 1 375 ? 4.822 -4.029 0.750 1.00 46.50 375 VAL A N 1
ATOM 2988 C CA . VAL A 1 375 ? 6.244 -3.843 1.070 1.00 46.50 375 VAL A CA 1
ATOM 2989 C C . VAL A 1 375 ? 7.100 -4.748 0.173 1.00 46.50 375 VAL A C 1
ATOM 2991 O O . VAL A 1 375 ? 6.775 -5.902 -0.098 1.00 46.50 375 VAL A O 1
ATOM 2994 N N . ASN A 1 376 ? 8.205 -4.190 -0.334 1.00 44.28 376 ASN A N 1
ATOM 2995 C CA . ASN A 1 376 ? 9.071 -4.719 -1.403 1.00 44.28 376 ASN A CA 1
ATOM 2996 C C . ASN A 1 376 ? 9.942 -5.943 -1.013 1.00 44.28 376 ASN A C 1
ATOM 2998 O O . ASN A 1 376 ? 11.091 -6.060 -1.454 1.00 44.28 376 ASN A O 1
ATOM 3002 N N . ASP A 1 377 ? 9.433 -6.849 -0.178 1.00 49.25 377 ASP A N 1
ATOM 3003 C CA . ASP A 1 377 ? 10.201 -7.962 0.404 1.00 49.25 377 ASP A CA 1
ATOM 3004 C C . ASP A 1 377 ? 10.129 -9.275 -0.406 1.00 49.25 377 ASP A C 1
ATOM 3006 O O . ASP A 1 377 ? 10.776 -10.263 -0.052 1.00 49.25 377 ASP A O 1
ATOM 3010 N N . TYR A 1 378 ? 9.386 -9.299 -1.517 1.00 44.97 378 TYR A N 1
ATOM 3011 C CA . TYR A 1 378 ? 9.271 -10.463 -2.402 1.00 44.97 378 TYR A CA 1
ATOM 3012 C C . TYR A 1 378 ? 10.281 -10.414 -3.559 1.00 44.97 378 TYR A C 1
ATOM 3014 O O . TYR A 1 378 ? 10.638 -9.349 -4.058 1.00 44.97 378 TYR A O 1
ATOM 3022 N N . ASP A 1 379 ? 10.735 -11.584 -4.016 1.00 41.97 379 ASP A N 1
ATOM 3023 C CA . ASP A 1 379 ? 11.498 -11.698 -5.264 1.00 41.97 379 ASP A CA 1
ATOM 3024 C C . ASP A 1 379 ? 10.618 -11.350 -6.494 1.00 41.97 379 ASP A C 1
ATOM 3026 O O . ASP A 1 379 ? 9.398 -11.251 -6.371 1.00 41.97 379 ASP A O 1
ATOM 3030 N N . PRO A 1 380 ? 11.183 -11.144 -7.699 1.00 40.31 380 PRO A N 1
ATOM 3031 C CA . PRO A 1 380 ? 10.424 -10.691 -8.873 1.00 40.31 380 PRO A CA 1
ATOM 3032 C C . PRO A 1 380 ? 9.275 -11.592 -9.324 1.00 40.31 380 PRO A C 1
ATOM 3034 O O . PRO A 1 380 ? 8.326 -11.106 -9.937 1.00 40.31 380 PRO A O 1
ATOM 3037 N N . GLU A 1 381 ? 9.370 -12.896 -9.081 1.00 44.84 381 GLU A N 1
ATOM 3038 C CA . GLU A 1 381 ? 8.332 -13.853 -9.460 1.00 44.84 381 GLU A CA 1
ATOM 3039 C C . GLU A 1 381 ? 7.208 -13.843 -8.417 1.00 44.84 381 GLU A C 1
ATOM 3041 O O . GLU A 1 381 ? 6.028 -13.765 -8.767 1.00 44.84 381 GLU A O 1
ATOM 3046 N N . GLY A 1 382 ? 7.583 -13.760 -7.138 1.00 46.59 382 GLY A N 1
ATOM 3047 C CA . GLY A 1 382 ? 6.694 -13.476 -6.022 1.00 46.59 382 GLY A CA 1
ATOM 3048 C C . GLY A 1 382 ? 5.967 -12.144 -6.181 1.00 46.59 382 GLY A C 1
ATOM 3049 O O . GLY A 1 382 ? 4.756 -12.120 -6.017 1.00 46.59 382 GLY A O 1
ATOM 3050 N N . MET A 1 383 ? 6.649 -11.072 -6.595 1.00 49.03 383 MET A N 1
ATOM 3051 C CA . MET A 1 383 ? 6.047 -9.757 -6.848 1.00 49.03 383 MET A CA 1
ATOM 3052 C C . MET A 1 383 ? 4.992 -9.804 -7.953 1.00 49.03 383 MET A C 1
ATOM 3054 O O . MET A 1 383 ? 3.928 -9.230 -7.774 1.00 49.03 383 MET A O 1
ATOM 3058 N N . LYS A 1 384 ? 5.215 -10.530 -9.059 1.00 43.34 384 LYS A N 1
ATOM 3059 C CA . LYS A 1 384 ? 4.198 -10.679 -10.122 1.00 43.34 384 LYS A CA 1
ATOM 3060 C C . LYS A 1 384 ? 2.924 -11.365 -9.617 1.00 43.34 384 LYS A C 1
ATOM 3062 O O . LYS A 1 384 ? 1.820 -10.977 -9.992 1.00 43.34 384 LYS A O 1
ATOM 3067 N N . ILE A 1 385 ? 3.073 -12.375 -8.760 1.00 46.12 385 ILE A N 1
ATOM 3068 C CA . ILE A 1 385 ? 1.957 -13.118 -8.154 1.00 46.12 385 ILE A CA 1
ATOM 3069 C C . ILE A 1 385 ? 1.251 -12.264 -7.088 1.00 46.12 385 ILE A C 1
ATOM 3071 O O . ILE A 1 385 ? 0.020 -12.209 -7.035 1.00 46.12 385 ILE A O 1
ATOM 3075 N N . VAL A 1 386 ? 2.036 -11.576 -6.260 1.00 48.25 386 VAL A N 1
ATOM 3076 C CA . VAL A 1 386 ? 1.611 -10.622 -5.231 1.00 48.25 386 VAL A CA 1
ATOM 3077 C C . VAL A 1 386 ? 0.811 -9.501 -5.896 1.00 48.25 386 VAL A C 1
ATOM 3079 O O . VAL A 1 386 ? -0.394 -9.436 -5.679 1.00 48.25 386 VAL A O 1
ATOM 3082 N N . ASP A 1 387 ? 1.371 -8.759 -6.850 1.00 49.81 387 ASP A N 1
ATOM 3083 C CA . ASP A 1 387 ? 0.684 -7.685 -7.580 1.00 49.81 387 ASP A CA 1
ATOM 3084 C C . ASP A 1 387 ? -0.600 -8.116 -8.285 1.00 49.81 387 ASP A C 1
ATOM 3086 O O . ASP A 1 387 ? -1.600 -7.393 -8.220 1.00 49.81 387 ASP A O 1
ATOM 3090 N N . ALA A 1 388 ? -0.606 -9.292 -8.919 1.00 48.47 388 ALA A N 1
ATOM 3091 C CA . ALA A 1 388 ? -1.791 -9.807 -9.591 1.00 48.47 388 ALA A CA 1
ATOM 3092 C C . ALA A 1 388 ? -2.928 -10.130 -8.608 1.00 48.47 388 ALA A C 1
ATOM 3094 O O . ALA A 1 388 ? -4.088 -9.986 -8.968 1.00 48.47 388 ALA A O 1
ATOM 3095 N N . GLN A 1 389 ? -2.645 -10.544 -7.372 1.00 49.75 389 GLN A N 1
ATOM 3096 C CA . GLN A 1 389 ? -3.673 -11.021 -6.429 1.00 49.75 389 GLN A CA 1
ATOM 3097 C C . GLN A 1 389 ? -3.819 -10.110 -5.191 1.00 49.75 389 GLN A C 1
ATOM 3099 O O . GLN A 1 389 ? -4.592 -10.413 -4.282 1.00 49.75 389 GLN A O 1
ATOM 3104 N N . ASN A 1 390 ? -3.100 -8.981 -5.156 1.00 55.66 390 ASN A N 1
ATOM 3105 C CA . ASN A 1 390 ? -2.849 -8.203 -3.942 1.00 55.66 390 ASN A CA 1
ATOM 3106 C C . ASN A 1 390 ? -4.077 -7.522 -3.355 1.00 55.66 390 ASN A C 1
ATOM 3108 O O . ASN A 1 390 ? -4.278 -7.572 -2.154 1.00 55.66 390 ASN A O 1
ATOM 3112 N N . ARG A 1 391 ? -4.956 -6.907 -4.152 1.00 50.09 391 ARG A N 1
ATOM 3113 C CA . ARG A 1 391 ? -6.090 -6.150 -3.575 1.00 50.09 391 ARG A CA 1
ATOM 3114 C C . ARG A 1 391 ? -7.058 -7.012 -2.753 1.00 50.09 391 ARG A C 1
ATOM 3116 O O . ARG A 1 391 ? -7.763 -6.480 -1.904 1.00 50.09 391 ARG A O 1
ATOM 3123 N N . ALA A 1 392 ? -7.092 -8.319 -3.004 1.00 59.03 392 ALA A N 1
ATOM 3124 C CA . ALA A 1 392 ? -7.900 -9.274 -2.257 1.00 59.03 392 ALA A CA 1
ATOM 3125 C C . ALA A 1 392 ? -7.102 -9.988 -1.157 1.00 59.03 392 ALA A C 1
ATOM 3127 O O . ALA A 1 392 ? -7.596 -10.976 -0.629 1.00 59.03 392 ALA A O 1
ATOM 3128 N N . SER A 1 393 ? -5.879 -9.558 -0.837 1.00 72.31 393 SER A N 1
ATOM 3129 C CA . SER A 1 393 ? -5.023 -10.199 0.161 1.00 72.31 393 SER A CA 1
ATOM 3130 C C . SER A 1 393 ? -5.100 -9.511 1.517 1.00 72.31 393 SER A C 1
ATOM 3132 O O . SER A 1 393 ? -4.979 -8.290 1.608 1.00 72.31 393 SER A O 1
ATOM 3134 N N . ALA A 1 394 ? -5.222 -10.318 2.571 1.00 76.50 394 ALA A N 1
ATOM 3135 C CA . ALA A 1 394 ? -5.145 -9.878 3.958 1.00 76.50 394 ALA A CA 1
ATOM 3136 C C . ALA A 1 394 ? -3.823 -9.175 4.270 1.00 76.50 394 ALA A C 1
ATOM 3138 O O . ALA A 1 394 ? -3.807 -8.342 5.158 1.00 76.50 394 ALA A O 1
ATOM 3139 N N . MET A 1 395 ? -2.736 -9.480 3.552 1.00 79.44 395 MET A N 1
ATOM 3140 C CA . MET A 1 395 ? -1.421 -8.866 3.768 1.00 79.44 395 MET A CA 1
ATOM 3141 C C . MET A 1 395 ? -1.201 -7.593 2.941 1.00 79.44 395 MET A C 1
ATOM 3143 O O . MET A 1 395 ? -0.207 -6.912 3.135 1.00 79.44 395 MET A O 1
ATOM 3147 N N . ALA A 1 396 ? -2.102 -7.249 2.019 1.00 65.81 396 ALA A N 1
ATOM 3148 C CA . ALA A 1 396 ? -2.023 -6.009 1.235 1.00 65.81 396 ALA A CA 1
ATOM 3149 C C . ALA A 1 396 ? -3.077 -4.973 1.657 1.00 65.81 396 ALA A C 1
ATOM 3151 O O . ALA A 1 396 ? -2.944 -3.782 1.391 1.00 65.81 396 ALA A O 1
ATOM 3152 N N . SER A 1 397 ? -4.163 -5.436 2.269 1.00 67.44 397 SER A N 1
ATOM 3153 C CA . SER A 1 397 ? -5.211 -4.626 2.871 1.00 67.44 397 SER A CA 1
ATOM 3154 C C . SER A 1 397 ? -5.737 -5.402 4.063 1.00 67.44 397 SER A C 1
ATOM 3156 O O . SER A 1 397 ? -6.061 -6.579 3.916 1.00 67.44 397 SER A O 1
ATOM 3158 N N . HIS A 1 398 ? -5.891 -4.752 5.217 1.00 62.34 398 HIS A N 1
ATOM 3159 C CA . HIS A 1 398 ? -6.399 -5.426 6.411 1.00 62.34 398 HIS A CA 1
ATOM 3160 C C . HIS A 1 398 ? -7.752 -6.112 6.174 1.00 62.34 398 HIS A C 1
ATOM 3162 O O . HIS A 1 398 ? -8.041 -7.082 6.858 1.00 62.34 398 HIS A O 1
ATOM 3168 N N . ARG A 1 399 ? -8.565 -5.673 5.196 1.00 68.81 399 ARG A N 1
ATOM 3169 C CA . ARG A 1 399 ? -9.853 -6.300 4.825 1.00 68.81 399 ARG A CA 1
ATOM 3170 C C . ARG A 1 399 ? -9.742 -7.445 3.816 1.00 68.81 399 ARG A C 1
ATOM 3172 O O . ARG A 1 399 ? -10.735 -8.123 3.577 1.00 68.81 399 ARG A O 1
ATOM 3179 N N . GLY A 1 400 ? -8.584 -7.675 3.201 1.00 67.06 400 GLY A N 1
ATOM 3180 C CA . GLY A 1 400 ? -8.409 -8.721 2.193 1.00 67.06 400 GLY A CA 1
ATOM 3181 C C . GLY A 1 400 ? -8.414 -10.141 2.775 1.00 67.06 400 GLY A C 1
ATOM 3182 O O . GLY A 1 400 ? -8.360 -10.347 3.976 1.00 67.06 400 GLY A O 1
ATOM 3183 N N . LEU A 1 401 ? -8.476 -11.156 1.920 1.00 77.94 401 LEU A N 1
ATOM 3184 C CA . LEU A 1 401 ? -8.536 -12.572 2.281 1.00 77.94 401 LEU A CA 1
ATOM 3185 C C . LEU A 1 401 ? -7.143 -13.175 2.499 1.00 77.94 401 LEU A C 1
ATOM 3187 O O . LEU A 1 401 ? -6.182 -12.861 1.796 1.00 77.94 401 LEU A O 1
ATOM 3191 N N . VAL A 1 402 ? -7.028 -14.127 3.424 1.00 79.56 402 VAL A N 1
ATOM 3192 C CA . VAL A 1 402 ? -5.826 -14.965 3.504 1.00 79.56 402 VAL A CA 1
ATOM 3193 C C . VAL A 1 402 ? -5.872 -15.994 2.373 1.00 79.56 402 VAL A C 1
ATOM 3195 O O . VAL A 1 402 ? -6.747 -16.856 2.323 1.00 79.56 402 VAL A O 1
ATOM 3198 N N . GLN A 1 403 ? -4.922 -15.896 1.450 1.00 80.19 403 GLN A N 1
ATOM 3199 C CA . GLN A 1 403 ? -4.866 -16.702 0.237 1.00 80.19 403 GLN A CA 1
ATOM 3200 C C . GLN A 1 403 ? -4.100 -18.014 0.447 1.00 80.19 403 GLN A C 1
ATOM 3202 O O . GLN A 1 403 ? -3.269 -18.142 1.349 1.00 80.19 403 GLN A O 1
ATOM 3207 N N . ALA A 1 404 ? -4.316 -18.981 -0.453 1.00 79.56 404 ALA A N 1
ATOM 3208 C CA . ALA A 1 404 ? -3.644 -20.285 -0.433 1.00 79.56 404 ALA A CA 1
ATOM 3209 C C . ALA A 1 404 ? -2.109 -20.177 -0.318 1.00 79.56 404 ALA A C 1
ATOM 3211 O O . ALA A 1 404 ? -1.474 -20.935 0.420 1.00 79.56 404 ALA A O 1
ATOM 3212 N N . ARG A 1 405 ? -1.520 -19.189 -1.004 1.00 76.12 405 ARG A N 1
ATOM 3213 C CA . ARG A 1 405 ? -0.079 -18.905 -0.975 1.00 76.12 405 ARG A CA 1
ATOM 3214 C C . ARG A 1 405 ? 0.437 -18.520 0.415 1.00 76.12 405 ARG A C 1
ATOM 3216 O O . ARG A 1 405 ? 1.554 -18.898 0.759 1.00 76.12 405 ARG A O 1
ATOM 3223 N N . HIS A 1 406 ? -0.364 -17.830 1.233 1.00 84.81 406 HIS A N 1
ATOM 3224 C CA . HIS A 1 406 ? 0.048 -17.444 2.583 1.00 84.81 406 HIS A CA 1
ATOM 3225 C C . HIS A 1 406 ? 0.195 -18.682 3.463 1.00 84.81 406 HIS A C 1
ATOM 3227 O O . HIS A 1 406 ? 1.207 -18.825 4.141 1.00 84.81 406 HIS A O 1
ATOM 3233 N N . PHE A 1 407 ? -0.752 -19.626 3.395 1.00 87.38 407 PHE A N 1
ATOM 3234 C CA . PHE A 1 407 ? -0.650 -20.887 4.136 1.00 87.38 407 PHE A CA 1
ATOM 3235 C C . PHE A 1 407 ? 0.600 -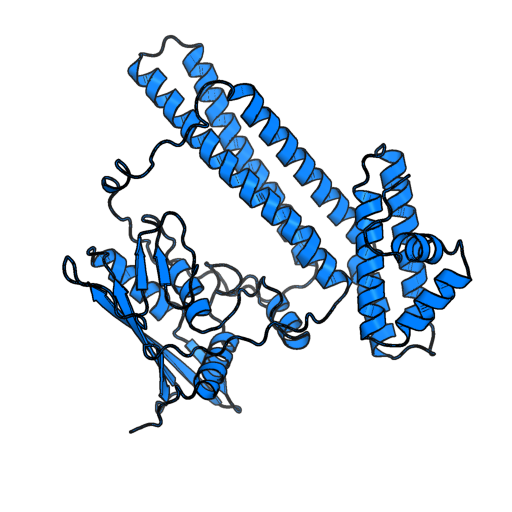21.671 3.730 1.00 87.38 407 PHE A C 1
ATOM 3237 O O . PHE A 1 407 ? 1.367 -22.098 4.593 1.00 87.38 407 PHE A O 1
ATOM 3244 N N . ALA A 1 408 ? 0.846 -21.808 2.421 1.00 82.19 408 ALA A N 1
ATOM 3245 C CA . ALA A 1 408 ? 2.044 -22.471 1.909 1.00 82.19 408 ALA A CA 1
ATOM 3246 C C . ALA A 1 408 ? 3.325 -21.810 2.442 1.00 82.19 408 ALA A C 1
ATOM 3248 O O . ALA A 1 408 ? 4.249 -22.496 2.892 1.00 82.19 408 ALA A O 1
ATOM 3249 N N . ARG A 1 409 ? 3.355 -20.472 2.450 1.00 84.31 409 ARG A N 1
ATOM 3250 C CA . ARG A 1 409 ? 4.500 -19.690 2.913 1.00 84.31 409 ARG A CA 1
ATOM 3251 C C . ARG A 1 409 ? 4.733 -19.817 4.415 1.00 84.31 409 ARG A C 1
ATOM 3253 O O . ARG A 1 409 ? 5.863 -20.080 4.819 1.00 84.31 409 ARG A O 1
ATOM 3260 N N . VAL A 1 410 ? 3.690 -19.697 5.231 1.00 88.00 410 VAL A N 1
ATOM 3261 C CA . VAL A 1 410 ? 3.767 -19.852 6.694 1.00 88.00 410 VAL A CA 1
ATOM 3262 C C . VAL A 1 410 ? 4.275 -21.243 7.064 1.00 88.00 410 VAL A C 1
ATOM 3264 O O . VAL A 1 410 ? 5.157 -21.379 7.910 1.00 88.00 410 VAL A O 1
ATOM 3267 N N . VAL A 1 411 ? 3.782 -22.286 6.387 1.00 88.62 411 VAL A N 1
ATOM 3268 C CA . VAL A 1 411 ? 4.265 -23.657 6.593 1.00 88.62 411 VAL A CA 1
ATOM 3269 C C . VAL A 1 411 ? 5.757 -23.779 6.271 1.00 88.62 411 VAL A C 1
ATOM 3271 O O . VAL A 1 411 ? 6.486 -24.426 7.023 1.00 88.62 411 VAL A O 1
ATOM 3274 N N . ALA A 1 412 ? 6.228 -23.160 5.186 1.00 84.06 412 ALA A N 1
ATOM 3275 C CA . ALA A 1 412 ? 7.644 -23.168 4.825 1.00 84.06 412 ALA A CA 1
ATOM 3276 C C . ALA A 1 412 ? 8.513 -22.435 5.864 1.00 84.06 412 ALA A C 1
ATOM 3278 O O . ALA A 1 412 ? 9.511 -22.994 6.322 1.00 84.06 412 ALA A O 1
ATOM 3279 N N . LEU A 1 413 ? 8.104 -21.235 6.287 1.00 80.88 413 LEU A N 1
ATOM 3280 C CA . LEU A 1 413 ? 8.833 -20.421 7.266 1.00 80.88 413 LEU A CA 1
ATOM 3281 C C . LEU A 1 413 ? 8.940 -21.122 8.627 1.00 80.88 413 LEU A C 1
ATOM 3283 O O . LEU A 1 413 ? 10.031 -21.246 9.181 1.00 80.88 413 LEU A O 1
ATOM 3287 N N . LEU A 1 414 ? 7.832 -21.654 9.147 1.00 84.44 414 LEU A N 1
ATOM 3288 C CA . LEU A 1 414 ? 7.826 -22.338 10.444 1.00 84.44 414 LEU A CA 1
ATOM 3289 C C . LEU A 1 414 ? 8.596 -23.667 10.418 1.00 84.44 414 LEU A C 1
ATOM 3291 O O . LEU A 1 414 ? 9.176 -24.053 11.431 1.00 84.44 414 LEU A O 1
ATOM 3295 N N . ARG A 1 415 ? 8.674 -24.358 9.272 1.00 83.75 415 ARG A N 1
ATOM 3296 C CA . ARG A 1 415 ? 9.580 -25.512 9.112 1.00 83.75 415 ARG A CA 1
ATOM 3297 C C . ARG A 1 415 ? 11.040 -25.103 9.190 1.00 83.75 415 ARG A C 1
ATOM 3299 O O . ARG A 1 415 ? 11.805 -25.758 9.889 1.00 83.75 415 ARG A O 1
ATOM 3306 N N . GLN A 1 416 ? 11.408 -24.035 8.486 1.00 77.06 416 GLN A N 1
ATOM 3307 C CA . GLN A 1 416 ? 12.776 -23.525 8.469 1.00 77.06 416 GLN A CA 1
ATOM 3308 C C . GLN A 1 416 ? 13.227 -23.070 9.865 1.00 77.06 416 GLN A C 1
ATOM 3310 O O . GLN A 1 416 ? 14.375 -23.288 10.235 1.00 77.06 416 GLN A O 1
ATOM 3315 N N . GLY A 1 417 ? 12.312 -22.515 10.665 1.00 72.94 417 GLY A N 1
ATOM 3316 C CA . GLY A 1 417 ? 12.551 -22.148 12.065 1.00 72.94 417 GLY A CA 1
ATOM 3317 C C . GLY A 1 417 ? 12.508 -23.307 13.069 1.00 72.94 417 GLY A C 1
ATOM 3318 O O . GLY A 1 417 ? 12.530 -23.054 14.271 1.00 72.94 417 GLY A O 1
ATOM 3319 N N . GLY A 1 418 ? 12.386 -24.563 12.619 1.00 74.88 418 GLY A N 1
ATOM 3320 C CA . GLY A 1 418 ? 12.334 -25.734 13.503 1.00 74.88 418 GLY A CA 1
ATOM 3321 C C . GLY A 1 418 ? 11.046 -25.859 14.331 1.00 74.88 418 GLY A C 1
ATOM 3322 O O . GLY A 1 418 ? 11.036 -26.535 15.354 1.00 74.88 418 GLY A O 1
ATOM 3323 N N . ARG A 1 419 ? 9.946 -25.212 13.918 1.00 78.38 419 ARG A N 1
ATOM 3324 C CA . ARG A 1 419 ? 8.657 -25.186 14.645 1.00 78.38 419 ARG A CA 1
ATOM 3325 C C . ARG A 1 419 ? 7.647 -26.234 14.175 1.00 78.38 419 ARG A C 1
ATOM 3327 O O . ARG A 1 419 ? 6.530 -26.266 14.691 1.00 78.38 419 ARG A O 1
ATOM 3334 N N . LEU A 1 420 ? 8.012 -27.082 13.209 1.00 78.75 420 LEU A N 1
ATOM 3335 C CA . LEU A 1 420 ? 7.174 -28.202 12.788 1.00 78.75 420 LEU A CA 1
ATOM 3336 C C . LEU A 1 420 ? 7.338 -29.379 13.754 1.00 78.75 420 LEU A C 1
ATOM 3338 O O . LEU A 1 420 ? 8.359 -30.060 13.740 1.00 78.75 420 LEU A O 1
ATOM 3342 N N . ILE A 1 421 ? 6.293 -29.662 14.523 1.00 74.62 421 ILE A N 1
ATOM 3343 C CA . ILE A 1 421 ? 6.213 -30.865 15.348 1.00 74.62 421 ILE A CA 1
ATOM 3344 C C . ILE A 1 421 ? 5.610 -31.991 14.499 1.00 74.62 421 ILE A C 1
ATOM 3346 O O . ILE A 1 421 ? 4.542 -31.831 13.888 1.00 74.62 421 ILE A O 1
ATOM 3350 N N . ALA A 1 422 ? 6.323 -33.118 14.435 1.00 63.78 422 ALA A N 1
ATOM 3351 C CA . ALA A 1 422 ? 5.849 -34.352 13.818 1.00 63.78 422 ALA A CA 1
ATOM 3352 C C . ALA A 1 422 ? 4.537 -34.820 14.483 1.00 63.78 422 ALA A C 1
ATOM 3354 O O . ALA A 1 422 ? 4.256 -34.431 15.620 1.00 63.78 422 ALA A O 1
ATOM 3355 N N . PRO A 1 423 ? 3.692 -35.603 13.789 1.00 54.12 423 PRO A N 1
ATOM 3356 C CA . PRO A 1 423 ? 2.570 -36.236 14.472 1.00 54.12 423 PRO A CA 1
ATOM 3357 C C . PRO A 1 423 ? 3.092 -37.071 15.658 1.00 54.12 423 PRO A C 1
ATOM 3359 O O . PRO A 1 423 ? 4.216 -37.574 15.566 1.00 54.12 423 PRO A O 1
ATOM 3362 N N . PRO A 1 424 ? 2.319 -37.164 16.756 1.00 50.34 424 PRO A N 1
ATOM 3363 C CA . PRO A 1 424 ? 2.630 -38.093 17.835 1.00 50.34 424 PRO A CA 1
ATOM 3364 C C . PRO A 1 424 ? 2.704 -39.536 17.329 1.00 50.34 424 PRO A C 1
ATOM 3366 O O . PRO A 1 424 ? 2.016 -39.847 16.323 1.00 50.34 424 PRO A O 1
#

Sequence (424 aa):
MIDEKGAGLHPIIFNAALAQDEASYSELLARSSDRRGFGSVLTSLYHALRRAHEAGLAADVRVGASGLMHDALGRFLDRVAADEAFPPETRNMAREVRDDYLKERRLLSALAWGRQEQNRIAEARRALIAENVREATQSRKVGADRLKEGWQPPAPDARPPEKAGRGIDRWSESLRDMAGTFQNRFSLFQLAQNRHDTAAKTRLSPASAARETGRWENSAHAFGEFLDSHESSVDYFLDHTLRMGFNRMATRGKPLRIPTNPNLVLRKTAKGYRLEASFVTMIREQAVIDSFRRSIESYWTGRFEEKGRRRLFETRIRVRVLAEGEKPSPDALLLEDGMTVSGTAERRILLRRDFDFSTPAHEFGHILGLPDEYVNDYDPEGMKIVDAQNRASAMASHRGLVQARHFARVVALLRQGGRLIAPP